Protein AF-0000000068197839 (afdb_homodimer)

Structure (mmCIF, N/CA/C/O backbone):
data_AF-0000000068197839-model_v1
#
loop_
_entity.id
_entity.type
_entity.pdbx_description
1 polymer 'Uncharacterized protein'
#
loop_
_atom_site.group_PDB
_atom_site.id
_atom_site.type_symbol
_atom_site.label_atom_id
_atom_site.label_alt_id
_atom_site.label_comp_id
_atom_site.label_asym_id
_atom_site.label_entity_id
_atom_site.label_seq_id
_atom_site.pdbx_PDB_ins_code
_atom_site.Cartn_x
_atom_site.Cartn_y
_atom_site.Cartn_z
_atom_site.occupancy
_atom_site.B_iso_or_equiv
_atom_site.auth_seq_id
_atom_site.auth_comp_id
_atom_site.auth_asym_id
_atom_site.auth_atom_id
_atom_site.pdbx_PDB_model_num
ATOM 1 N N . MET A 1 1 ? 13.297 -20.812 24.406 1 18.41 1 MET A N 1
ATOM 2 C CA . MET A 1 1 ? 12.195 -19.906 24.734 1 18.41 1 MET A CA 1
ATOM 3 C C . MET A 1 1 ? 11.508 -19.406 23.469 1 18.41 1 MET A C 1
ATOM 5 O O . MET A 1 1 ? 12.141 -18.75 22.625 1 18.41 1 MET A O 1
ATOM 9 N N . GLY A 1 2 ? 10.594 -20.172 22.891 1 20.31 2 GLY A N 1
ATOM 10 C CA . GLY A 1 2 ? 9.945 -20.141 21.594 1 20.31 2 GLY A CA 1
ATOM 11 C C . GLY A 1 2 ? 9.117 -18.891 21.375 1 20.31 2 GLY A C 1
ATOM 12 O O . GLY A 1 2 ? 8.445 -18.406 22.297 1 20.31 2 GLY A O 1
ATOM 13 N N . TYR A 1 3 ? 9.727 -17.938 20.688 1 22.16 3 TYR A N 1
ATOM 14 C CA . TYR A 1 3 ? 9.062 -16.703 20.312 1 22.16 3 TYR A CA 1
ATOM 15 C C . TYR A 1 3 ? 7.586 -16.938 20 1 22.16 3 TYR A C 1
ATOM 17 O O . TYR A 1 3 ? 7.242 -17.812 19.203 1 22.16 3 TYR A O 1
ATOM 25 N N . CYS A 1 4 ? 6.84 -16.938 21.062 1 22.06 4 CYS A N 1
ATOM 26 C CA . CYS A 1 4 ? 5.387 -17.031 21.047 1 22.06 4 CYS A CA 1
ATOM 27 C C . CYS A 1 4 ? 4.797 -16.172 19.938 1 22.06 4 CYS A C 1
ATOM 29 O O . CYS A 1 4 ? 4.93 -14.945 19.953 1 22.06 4 CYS A O 1
ATOM 31 N N . ILE A 1 5 ? 4.957 -16.609 18.781 1 27.42 5 ILE A N 1
ATOM 32 C CA . ILE A 1 5 ? 4.066 -16.047 17.766 1 27.42 5 ILE A CA 1
ATOM 33 C C . ILE A 1 5 ? 2.658 -15.898 18.344 1 27.42 5 ILE A C 1
ATOM 35 O O . ILE A 1 5 ? 1.991 -16.891 18.625 1 27.42 5 ILE A O 1
ATOM 39 N N . LYS A 1 6 ? 2.479 -15.07 19.344 1 30.7 6 LYS A N 1
ATOM 40 C CA . LYS A 1 6 ? 1.077 -14.852 19.688 1 30.7 6 LYS A CA 1
ATOM 41 C C . LYS A 1 6 ? 0.165 -15.109 18.5 1 30.7 6 LYS A C 1
ATOM 43 O O . LYS A 1 6 ? 0.453 -14.664 17.375 1 30.7 6 LYS A O 1
ATOM 48 N N . ARG A 1 7 ? -0.537 -16.141 18.453 1 28.95 7 ARG A N 1
ATOM 49 C CA . ARG A 1 7 ? -1.648 -16.469 17.562 1 28.95 7 ARG A CA 1
ATOM 50 C C . ARG A 1 7 ? -2.369 -15.211 17.094 1 28.95 7 ARG A C 1
ATOM 52 O O . ARG A 1 7 ? -3.072 -14.562 17.875 1 28.95 7 ARG A O 1
ATOM 59 N N . ARG A 1 8 ? -1.618 -14.25 16.391 1 38.59 8 ARG A N 1
ATOM 60 C CA . ARG A 1 8 ? -2.311 -13.289 15.539 1 38.59 8 ARG A CA 1
ATOM 61 C C . ARG A 1 8 ? -3.666 -13.828 15.102 1 38.59 8 ARG A C 1
ATOM 63 O O . ARG A 1 8 ? -3.746 -14.898 14.492 1 38.59 8 ARG A O 1
ATOM 70 N N . ASP A 1 9 ? -4.742 -13.445 15.672 1 41.38 9 ASP A N 1
ATOM 71 C CA . ASP A 1 9 ? -6.133 -13.898 15.609 1 41.38 9 ASP A CA 1
ATOM 72 C C . ASP A 1 9 ? -6.543 -14.227 14.18 1 41.38 9 ASP A C 1
ATOM 74 O O . ASP A 1 9 ? -6.426 -13.391 13.281 1 41.38 9 ASP A O 1
ATOM 78 N N . LYS A 1 10 ? -6.582 -15.578 13.703 1 44.69 10 LYS A N 1
ATOM 79 C CA . LYS A 1 10 ? -7.047 -16.328 12.539 1 44.69 10 LYS A CA 1
ATOM 80 C C . LYS A 1 10 ? -8.156 -15.578 11.805 1 44.69 10 LYS A C 1
ATOM 82 O O . LYS A 1 10 ? -8.359 -15.773 10.609 1 44.69 10 LYS A O 1
ATOM 87 N N . ARG A 1 11 ? -8.648 -14.539 12.555 1 53.97 11 ARG A N 1
ATOM 88 C CA . ARG A 1 11 ? -9.883 -13.992 11.984 1 53.97 11 ARG A CA 1
ATOM 89 C C . ARG A 1 11 ? -9.727 -12.5 11.688 1 53.97 11 ARG A C 1
ATOM 91 O O . ARG A 1 11 ? -10.719 -11.797 11.492 1 53.97 11 ARG A O 1
ATOM 98 N N . MET A 1 12 ? -8.398 -12.188 11.625 1 64.31 12 MET A N 1
ATOM 99 C CA . MET A 1 12 ? -8.242 -10.734 11.547 1 64.31 12 MET A CA 1
ATOM 100 C C . MET A 1 12 ? -8.555 -10.234 10.133 1 64.31 12 MET A C 1
ATOM 102 O O . MET A 1 12 ? -9.258 -9.242 9.969 1 64.31 12 MET A O 1
ATOM 106 N N . ALA A 1 13 ? -8.18 -11.117 9.148 1 74.31 13 ALA A N 1
ATOM 107 C CA . ALA A 1 13 ? -8.484 -10.672 7.793 1 74.31 13 ALA A CA 1
ATOM 108 C C . ALA A 1 13 ? -9.992 -10.672 7.547 1 74.31 13 ALA A C 1
ATOM 110 O O . ALA A 1 13 ? -10.523 -9.734 6.941 1 74.31 13 ALA A O 1
ATOM 111 N N . ALA A 1 14 ? -10.594 -11.602 8.18 1 74.88 14 ALA A N 1
ATOM 112 C CA . ALA A 1 14 ? -12.039 -11.68 7.988 1 74.88 14 ALA A CA 1
ATOM 113 C C . ALA A 1 14 ? -12.742 -10.477 8.609 1 74.88 14 ALA A C 1
ATOM 115 O O . ALA A 1 14 ? -13.664 -9.914 8.016 1 74.88 14 ALA A O 1
ATOM 116 N N . ALA A 1 15 ? -12.289 -10.148 9.766 1 77.5 15 ALA A N 1
ATOM 117 C CA . ALA A 1 15 ? -12.891 -9 10.445 1 77.5 15 ALA A CA 1
ATOM 118 C C . ALA A 1 15 ? -12.664 -7.715 9.656 1 77.5 15 ALA A C 1
ATOM 120 O O . ALA A 1 15 ? -13.57 -6.883 9.547 1 77.5 15 ALA A O 1
ATOM 121 N N . LEU A 1 16 ? -11.531 -7.582 9.086 1 81.62 16 LEU A N 1
ATOM 122 C CA . LEU A 1 16 ? -11.219 -6.414 8.266 1 81.62 16 LEU A CA 1
ATOM 123 C C . LEU A 1 16 ? -12.062 -6.395 7 1 81.62 16 LEU A C 1
ATOM 125 O O . LEU A 1 16 ? -12.617 -5.355 6.637 1 81.62 16 LEU A O 1
ATOM 129 N N . MET A 1 17 ? -12.188 -7.508 6.438 1 81 17 MET A N 1
ATOM 130 C CA . MET A 1 17 ? -12.992 -7.633 5.227 1 81 17 MET A CA 1
ATOM 131 C C . MET A 1 17 ? -14.438 -7.203 5.484 1 81 17 MET A C 1
ATOM 133 O O . MET A 1 17 ? -14.992 -6.406 4.73 1 81 17 MET A O 1
ATOM 137 N N . GLN A 1 18 ? -14.883 -7.66 6.535 1 77.75 18 GLN A N 1
ATOM 138 C CA . GLN A 1 18 ? -16.266 -7.352 6.875 1 77.75 18 GLN A CA 1
ATOM 139 C C . GLN A 1 18 ? -16.438 -5.867 7.191 1 77.75 18 GLN A C 1
ATOM 141 O O . GLN A 1 18 ? -17.391 -5.234 6.73 1 77.75 18 GLN A O 1
ATOM 146 N N . ALA A 1 19 ? -15.594 -5.371 7.906 1 77.94 19 ALA A N 1
ATOM 147 C CA . ALA A 1 19 ? -15.688 -3.979 8.336 1 77.94 19 ALA A CA 1
ATOM 148 C C . ALA A 1 19 ? -15.625 -3.035 7.137 1 77.94 19 ALA A C 1
ATOM 150 O O . ALA A 1 19 ? -16.453 -2.131 7.008 1 77.94 19 ALA A O 1
ATOM 151 N N . TYR A 1 20 ? -14.789 -3.297 6.219 1 77.25 20 TYR A N 1
ATOM 152 C CA . TYR A 1 20 ? -14.602 -2.391 5.094 1 77.25 20 TYR A CA 1
ATOM 153 C C . TYR A 1 20 ? -15.711 -2.559 4.062 1 77.25 20 TYR A C 1
ATOM 155 O O . TYR A 1 20 ? -16.172 -1.581 3.467 1 77.25 20 TYR A O 1
ATOM 163 N N . SER A 1 21 ? -16.109 -3.727 3.953 1 72.81 21 SER A N 1
ATOM 164 C CA . SER A 1 21 ? -17.125 -3.973 2.928 1 72.81 21 SER A CA 1
ATOM 165 C C . SER A 1 21 ? -18.484 -3.434 3.354 1 72.81 21 SER A C 1
ATOM 167 O O . SER A 1 21 ? -19.359 -3.209 2.514 1 72.81 21 SER A O 1
ATOM 169 N N . ALA A 1 22 ? -18.609 -3.273 4.609 1 71.25 22 ALA A N 1
ATOM 170 C CA . ALA A 1 22 ? -19.859 -2.717 5.121 1 71.25 22 ALA A CA 1
ATOM 171 C C . ALA A 1 22 ? -19.922 -1.211 4.883 1 71.25 22 ALA A C 1
ATOM 173 O O . ALA A 1 22 ? -20.984 -0.594 5.066 1 71.25 22 ALA A O 1
ATOM 174 N N . MET A 1 23 ? -18.828 -0.758 4.328 1 72.31 23 MET A N 1
ATOM 175 C CA . MET A 1 23 ? -18.797 0.681 4.082 1 72.31 23 MET A CA 1
ATOM 176 C C . MET A 1 23 ? -19.234 0.998 2.656 1 72.31 23 MET A C 1
ATOM 178 O O . MET A 1 23 ? -18.391 1.205 1.778 1 72.31 23 MET A O 1
ATOM 182 N N . ASN A 1 24 ? -20.438 0.802 2.287 1 61.38 24 ASN A N 1
ATOM 183 C CA . ASN A 1 24 ? -21.016 0.842 0.945 1 61.38 24 ASN A CA 1
ATOM 184 C C . ASN A 1 24 ? -20.469 2.027 0.144 1 61.38 24 ASN A C 1
ATOM 186 O O . ASN A 1 24 ? -20.031 1.861 -0.991 1 61.38 24 ASN A O 1
ATOM 190 N N . GLY A 1 25 ? -20.359 3.184 0.633 1 77.19 25 GLY A N 1
ATOM 191 C CA . GLY A 1 25 ? -19.891 4.332 -0.132 1 77.19 25 GLY A CA 1
ATOM 192 C C . GLY A 1 25 ? -18.406 4.32 -0.393 1 77.19 25 GLY A C 1
ATOM 193 O O . GLY A 1 25 ? -17.953 4.746 -1.456 1 77.19 25 GLY A O 1
ATOM 194 N N . TRP A 1 26 ? -17.719 3.533 0.258 1 84 26 TRP A N 1
ATOM 195 C CA . TRP A 1 26 ? -16.266 3.541 0.159 1 84 26 TRP A CA 1
ATOM 196 C C . TRP A 1 26 ? -15.797 2.613 -0.954 1 84 26 TRP A C 1
ATOM 198 O O . TRP A 1 26 ? -14.805 2.898 -1.628 1 84 26 TRP A O 1
ATOM 208 N N . MET A 1 27 ? -16.594 1.592 -1.252 1 89.19 27 MET A N 1
ATOM 209 C CA . MET A 1 27 ? -16.172 0.572 -2.205 1 89.19 27 MET A CA 1
ATOM 210 C C . MET A 1 27 ? -16.328 1.069 -3.639 1 89.19 27 MET A C 1
ATOM 212 O O . MET A 1 27 ? -15.898 0.396 -4.582 1 89.19 27 MET A O 1
ATOM 216 N N . ASN A 1 28 ? -16.844 2.252 -3.779 1 90.5 28 ASN A N 1
ATOM 217 C CA . ASN A 1 28 ? -16.922 2.852 -5.105 1 90.5 28 ASN A CA 1
ATOM 218 C C . ASN A 1 28 ? -15.711 3.721 -5.406 1 90.5 28 ASN A C 1
ATOM 220 O O . ASN A 1 28 ? -15.695 4.457 -6.395 1 90.5 28 ASN A O 1
ATOM 224 N N . GLU A 1 29 ? -14.742 3.666 -4.613 1 90.31 29 GLU A N 1
ATOM 225 C CA . GLU A 1 29 ? -13.438 4.277 -4.84 1 90.31 29 GLU A CA 1
ATOM 226 C C . GLU A 1 29 ? -12.344 3.219 -4.93 1 90.31 29 GLU A C 1
ATOM 228 O O . GLU A 1 29 ? -12.047 2.541 -3.945 1 90.31 29 GLU A O 1
ATOM 233 N N . GLU A 1 30 ? -11.781 3.131 -6.062 1 93.56 30 GLU A N 1
ATOM 234 C CA . GLU A 1 30 ? -10.797 2.088 -6.309 1 93.56 30 GLU A CA 1
ATOM 235 C C . GLU A 1 30 ? -9.648 2.168 -5.309 1 93.56 30 GLU A C 1
ATOM 237 O O . GLU A 1 30 ? -9.195 1.146 -4.785 1 93.56 30 GLU A O 1
ATOM 242 N N . GLY A 1 31 ? -9.172 3.389 -5.047 1 93.62 31 GLY A N 1
ATOM 243 C CA . GLY A 1 31 ? -8.086 3.562 -4.09 1 93.62 31 GLY A CA 1
ATOM 244 C C . GLY A 1 31 ? -8.422 3.041 -2.705 1 93.62 31 GLY A C 1
ATOM 245 O O . GLY A 1 31 ? -7.547 2.562 -1.983 1 93.62 31 GLY A O 1
ATOM 246 N N . ILE A 1 32 ? -9.688 3.104 -2.342 1 92.31 32 ILE A N 1
ATOM 247 C CA . ILE A 1 32 ? -10.133 2.621 -1.037 1 92.31 32 ILE A CA 1
ATOM 248 C C . ILE A 1 32 ? -10.219 1.097 -1.054 1 92.31 32 ILE A C 1
ATOM 250 O O . ILE A 1 32 ? -9.844 0.435 -0.084 1 92.31 32 ILE A O 1
ATOM 254 N N . VAL A 1 33 ? -10.688 0.555 -2.158 1 94.38 33 VAL A N 1
ATOM 255 C CA . VAL A 1 33 ? -10.664 -0.896 -2.311 1 94.38 33 VAL A CA 1
ATOM 256 C C . VAL A 1 33 ? -9.234 -1.414 -2.16 1 94.38 33 VAL A C 1
ATOM 258 O O . VAL A 1 33 ? -8.984 -2.344 -1.389 1 94.38 33 VAL A O 1
ATOM 261 N N . ASN A 1 34 ? -8.32 -0.771 -2.885 1 96.19 34 ASN A N 1
ATOM 262 C CA . ASN A 1 34 ? -6.91 -1.139 -2.793 1 96.19 34 ASN A CA 1
ATOM 263 C C . ASN A 1 34 ? -6.375 -0.973 -1.372 1 96.19 34 ASN A C 1
ATOM 265 O O . ASN A 1 34 ? -5.555 -1.768 -0.917 1 96.19 34 ASN A O 1
ATOM 269 N N . GLY A 1 35 ? -6.832 0.052 -0.699 1 95.06 35 GLY A N 1
ATOM 270 C CA . GLY A 1 35 ? -6.438 0.268 0.684 1 95.06 35 GLY A CA 1
ATOM 271 C C . GLY A 1 35 ? -6.891 -0.841 1.614 1 95.06 35 GLY A C 1
ATOM 272 O O . GLY A 1 35 ? -6.129 -1.294 2.469 1 95.06 35 GLY A O 1
ATOM 273 N N . MET A 1 36 ? -8.133 -1.258 1.495 1 92.25 36 MET A N 1
ATOM 274 C CA . MET A 1 36 ? -8.625 -2.387 2.281 1 92.25 36 MET A CA 1
ATOM 275 C C . MET A 1 36 ? -7.742 -3.613 2.082 1 92.25 36 MET A C 1
ATOM 277 O O . MET A 1 36 ? -7.363 -4.277 3.049 1 92.25 36 MET A O 1
ATOM 281 N N . TRP A 1 37 ? -7.402 -3.82 0.918 1 95.5 37 TRP A N 1
ATOM 282 C CA . TRP A 1 37 ? -6.602 -5.004 0.626 1 95.5 37 TRP A CA 1
ATOM 283 C C . TRP A 1 37 ? -5.16 -4.816 1.088 1 95.5 37 TRP A C 1
ATOM 285 O O . TRP A 1 37 ? -4.492 -5.781 1.469 1 95.5 37 TRP A O 1
ATOM 295 N N . THR A 1 38 ? -4.629 -3.592 1.045 1 95.5 38 THR A N 1
ATOM 296 C CA . THR A 1 38 ? -3.336 -3.338 1.673 1 95.5 38 THR A CA 1
ATOM 297 C C . THR A 1 38 ? -3.357 -3.752 3.143 1 95.5 38 THR A C 1
ATOM 299 O O . THR A 1 38 ? -2.418 -4.383 3.629 1 95.5 38 THR A O 1
ATOM 302 N N . ALA A 1 39 ? -4.418 -3.451 3.822 1 93.44 39 ALA A N 1
ATOM 303 C CA . ALA A 1 39 ? -4.562 -3.809 5.23 1 93.44 39 ALA A CA 1
ATOM 304 C C . ALA A 1 39 ? -4.574 -5.324 5.414 1 93.44 39 ALA A C 1
ATOM 306 O O . ALA A 1 39 ? -3.863 -5.855 6.266 1 93.44 39 ALA A O 1
ATOM 307 N N . ILE A 1 40 ? -5.375 -5.977 4.629 1 92.75 40 ILE A N 1
ATOM 308 C CA . ILE A 1 40 ? -5.508 -7.426 4.715 1 92.75 40 ILE A CA 1
ATOM 309 C C . ILE A 1 40 ? -4.168 -8.086 4.41 1 92.75 40 ILE A C 1
ATOM 311 O O . ILE A 1 40 ? -3.715 -8.961 5.156 1 92.75 40 ILE A O 1
ATOM 315 N N . LEU A 1 41 ? -3.537 -7.664 3.371 1 94.75 41 LEU A N 1
ATOM 316 C CA . LEU A 1 41 ? -2.301 -8.289 2.912 1 94.75 41 LEU A CA 1
ATOM 317 C C . LEU A 1 41 ? -1.153 -7.988 3.869 1 94.75 41 LEU A C 1
ATOM 319 O O . LEU A 1 41 ? -0.243 -8.805 4.027 1 94.75 41 LEU A O 1
ATOM 323 N N . ASN A 1 42 ? -1.195 -6.855 4.477 1 91.62 42 ASN A N 1
ATOM 324 C CA . ASN A 1 42 ? -0.185 -6.559 5.488 1 91.62 42 ASN A CA 1
ATOM 325 C C . ASN A 1 42 ? -0.268 -7.527 6.664 1 91.62 42 ASN A C 1
ATOM 327 O O . ASN A 1 42 ? 0.75 -7.855 7.277 1 91.62 42 ASN A O 1
ATOM 331 N N . GLU A 1 43 ? -1.427 -7.953 6.973 1 89.62 43 GLU A N 1
ATOM 332 C CA . GLU A 1 43 ? -1.584 -8.953 8.023 1 89.62 43 GLU A CA 1
ATOM 333 C C . GLU A 1 43 ? -1.004 -10.297 7.602 1 89.62 43 GLU A C 1
ATOM 335 O O . GLU A 1 43 ? -0.407 -11 8.414 1 89.62 43 GLU A O 1
ATOM 340 N N . LEU A 1 44 ? -1.165 -10.586 6.391 1 91.31 44 LEU A N 1
ATOM 341 C CA . LEU A 1 44 ? -0.73 -11.875 5.871 1 91.31 44 LEU A CA 1
ATOM 342 C C . LEU A 1 44 ? 0.768 -11.867 5.582 1 91.31 44 LEU A C 1
ATOM 344 O O . LEU A 1 44 ? 1.427 -12.906 5.684 1 91.31 44 LEU A O 1
ATOM 348 N N . PHE A 1 45 ? 1.252 -10.719 5.191 1 93.38 45 PHE A N 1
ATOM 349 C CA . PHE A 1 45 ? 2.645 -10.555 4.793 1 93.38 45 PHE A CA 1
ATOM 350 C C . PHE A 1 45 ? 3.295 -9.406 5.562 1 93.38 45 PHE A C 1
ATOM 352 O O . PHE A 1 45 ? 3.6 -8.359 4.988 1 93.38 45 PHE A O 1
ATOM 359 N N . PRO A 1 46 ? 3.549 -9.664 6.805 1 88.81 46 PRO A N 1
ATOM 360 C CA . PRO A 1 46 ? 4.18 -8.594 7.578 1 88.81 46 PRO A CA 1
ATOM 361 C C . PRO A 1 46 ? 5.516 -8.148 6.984 1 88.81 46 PRO A C 1
ATOM 363 O O . PRO A 1 46 ? 6.32 -8.984 6.574 1 88.81 46 PRO A O 1
ATOM 366 N N . GLN A 1 47 ? 5.762 -6.855 6.93 1 88.12 47 GLN A N 1
ATOM 367 C CA . GLN A 1 47 ? 6.918 -6.309 6.227 1 88.12 47 GLN A CA 1
ATOM 368 C C . GLN A 1 47 ? 8.031 -5.941 7.203 1 88.12 47 GLN A C 1
ATOM 370 O O . GLN A 1 47 ? 9.172 -5.699 6.793 1 88.12 47 GLN A O 1
ATOM 375 N N . ASN A 1 48 ? 7.82 -5.961 8.438 1 83.06 48 ASN A N 1
ATOM 376 C CA . ASN A 1 48 ? 8.766 -5.492 9.445 1 83.06 48 ASN A CA 1
ATOM 377 C C . ASN A 1 48 ? 9.906 -6.484 9.648 1 83.06 48 ASN A C 1
ATOM 379 O O . ASN A 1 48 ? 10.883 -6.176 10.328 1 83.06 48 ASN A O 1
ATOM 383 N N . THR A 1 49 ? 9.828 -7.676 9.062 1 82.12 49 THR A N 1
ATOM 384 C CA . THR A 1 49 ? 10.906 -8.656 9.164 1 82.12 49 THR A CA 1
ATOM 385 C C . THR A 1 49 ? 11.734 -8.672 7.879 1 82.12 49 THR A C 1
ATOM 387 O O . THR A 1 49 ? 12.664 -9.477 7.75 1 82.12 49 THR A O 1
ATOM 390 N N . LEU A 1 50 ? 11.453 -7.93 6.914 1 85.12 50 LEU A N 1
ATOM 391 C CA . LEU A 1 50 ? 12.141 -7.777 5.641 1 85.12 50 LEU A CA 1
ATOM 392 C C . LEU A 1 50 ? 12.016 -9.047 4.797 1 85.12 50 LEU A C 1
ATOM 394 O O . LEU A 1 50 ? 12.836 -9.289 3.912 1 85.12 50 LEU A O 1
ATOM 398 N N . ASN A 1 51 ? 11 -9.836 5.121 1 89.88 51 ASN A N 1
ATOM 399 C CA . ASN A 1 51 ? 10.781 -11.039 4.332 1 89.88 51 ASN A CA 1
ATOM 400 C C . ASN A 1 51 ? 9.883 -10.773 3.127 1 89.88 51 ASN A C 1
ATOM 402 O O . ASN A 1 51 ? 9.906 -11.523 2.152 1 89.88 51 ASN A O 1
ATOM 406 N N . PHE A 1 52 ? 9.086 -9.727 3.334 1 93.44 52 PHE A N 1
ATOM 407 C CA . PHE A 1 52 ? 8.156 -9.398 2.262 1 93.44 52 PHE A CA 1
ATOM 408 C C . PHE A 1 52 ? 8.133 -7.898 2 1 93.44 52 PHE A C 1
ATOM 410 O O . PHE A 1 52 ? 8.492 -7.105 2.875 1 93.44 52 PHE A O 1
ATOM 417 N N . LEU A 1 53 ? 7.801 -7.613 0.861 1 94.06 53 LEU A N 1
ATOM 418 C CA . LEU A 1 53 ? 7.547 -6.234 0.454 1 94.06 53 LEU A CA 1
ATOM 419 C C . LEU A 1 53 ? 6.254 -6.137 -0.348 1 94.06 53 LEU A C 1
ATOM 421 O O . LEU A 1 53 ? 6.035 -6.91 -1.281 1 94.06 53 LEU A O 1
ATOM 425 N N . ILE A 1 54 ? 5.359 -5.27 0.06 1 96.31 54 ILE A N 1
ATOM 426 C CA . ILE A 1 54 ? 4.156 -4.941 -0.699 1 96.31 54 ILE A CA 1
ATOM 427 C C . ILE A 1 54 ? 4.379 -3.648 -1.482 1 96.31 54 ILE A C 1
ATOM 429 O O . ILE A 1 54 ? 4.527 -2.574 -0.893 1 96.31 54 ILE A O 1
ATOM 433 N N . GLY A 1 55 ? 4.465 -3.777 -2.787 1 96.12 55 GLY A N 1
ATOM 434 C CA . GLY A 1 55 ? 4.723 -2.629 -3.639 1 96.12 55 GLY A CA 1
ATOM 435 C C . GLY A 1 55 ? 3.498 -2.168 -4.406 1 96.12 55 GLY A C 1
ATOM 436 O O . GLY A 1 55 ? 2.928 -2.93 -5.191 1 96.12 55 GLY A O 1
ATOM 437 N N . PRO A 1 56 ? 3.041 -0.953 -4.148 1 96.69 56 PRO A N 1
ATOM 438 C CA . PRO A 1 56 ? 1.971 -0.397 -4.98 1 96.69 56 PRO A CA 1
ATOM 439 C C . PRO A 1 56 ? 2.475 0.118 -6.324 1 96.69 56 PRO A C 1
ATOM 441 O O . PRO A 1 56 ? 3.578 0.663 -6.406 1 96.69 56 PRO A O 1
ATOM 444 N N . GLU A 1 57 ? 1.749 -0.183 -7.383 1 94.69 57 GLU A N 1
ATOM 445 C CA . GLU A 1 57 ? 1.928 0.387 -8.719 1 94.69 57 GLU A CA 1
ATOM 446 C C . GLU A 1 57 ? 3.314 0.071 -9.266 1 94.69 57 GLU A C 1
ATOM 448 O O . GLU A 1 57 ? 3.963 0.936 -9.859 1 94.69 57 GLU A O 1
ATOM 453 N N . VAL A 1 58 ? 3.816 -1.079 -8.977 1 93.56 58 VAL A N 1
ATOM 454 C CA . VAL A 1 58 ? 5.09 -1.498 -9.555 1 93.56 58 VAL A CA 1
ATOM 455 C C . VAL A 1 58 ? 4.926 -1.744 -11.055 1 93.56 58 VAL A C 1
ATOM 457 O O . VAL A 1 58 ? 3.988 -2.426 -11.477 1 93.56 58 VAL A O 1
ATOM 460 N N . HIS A 1 59 ? 5.852 -1.237 -11.75 1 91.69 59 HIS A N 1
ATOM 461 C CA . HIS A 1 59 ? 5.824 -1.418 -13.195 1 91.69 59 HIS A CA 1
ATOM 462 C C . HIS A 1 59 ? 6.371 -2.785 -13.594 1 91.69 59 HIS A C 1
ATOM 464 O O . HIS A 1 59 ? 7.25 -3.326 -12.914 1 91.69 59 HIS A O 1
ATOM 470 N N . SER A 1 60 ? 5.801 -3.195 -14.68 1 86.94 60 SER A N 1
ATOM 471 C CA . SER A 1 60 ? 6.438 -4.344 -15.32 1 86.94 60 SER A CA 1
ATOM 472 C C . SER A 1 60 ? 7.781 -3.961 -15.93 1 86.94 60 SER A C 1
ATOM 474 O O . SER A 1 60 ? 8.109 -2.777 -16.031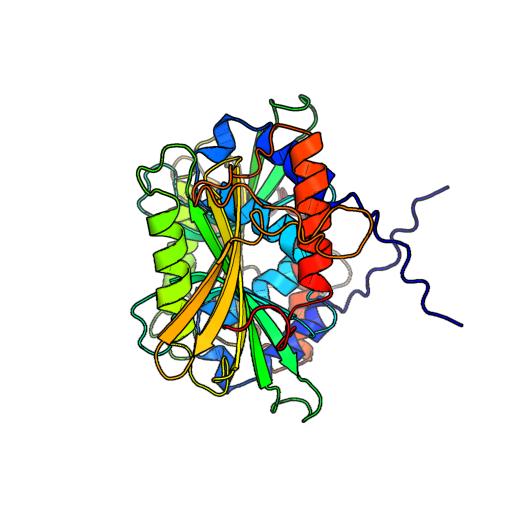 1 86.94 60 SER A O 1
ATOM 476 N N . ALA A 1 61 ? 8.602 -4.938 -16.281 1 79.25 61 ALA A N 1
ATOM 477 C CA . ALA A 1 61 ? 9.953 -4.711 -16.781 1 79.25 61 ALA A CA 1
ATOM 478 C C . ALA A 1 61 ? 9.945 -3.799 -18 1 79.25 61 ALA A C 1
ATOM 480 O O . ALA A 1 61 ? 10.852 -2.984 -18.188 1 79.25 61 ALA A O 1
ATOM 481 N N . ASN A 1 62 ? 8.93 -3.82 -18.828 1 74.31 62 ASN A N 1
ATOM 482 C CA . ASN A 1 62 ? 8.867 -2.982 -20.016 1 74.31 62 ASN A CA 1
ATOM 483 C C . ASN A 1 62 ? 8.047 -1.72 -19.781 1 74.31 62 ASN A C 1
ATOM 485 O O . ASN A 1 62 ? 7.707 -1.002 -20.719 1 74.31 62 ASN A O 1
ATOM 489 N N . ASN A 1 63 ? 7.59 -1.542 -18.578 1 77.62 63 ASN A N 1
ATOM 490 C CA . ASN A 1 63 ? 6.887 -0.355 -18.109 1 77.62 63 ASN A CA 1
ATOM 491 C C . ASN A 1 63 ? 5.551 -0.175 -18.812 1 77.62 63 ASN A C 1
ATOM 493 O O . ASN A 1 63 ? 5.113 0.953 -19.062 1 77.62 63 ASN A O 1
ATOM 497 N N . THR A 1 64 ? 4.965 -1.22 -19.234 1 80.5 64 THR A N 1
ATOM 498 C CA . THR A 1 64 ? 3.713 -1.134 -19.984 1 80.5 64 THR A CA 1
ATOM 499 C C . THR A 1 64 ? 2.523 -1.438 -19.062 1 80.5 64 THR A C 1
ATOM 501 O O . THR A 1 64 ? 1.385 -1.095 -19.391 1 80.5 64 THR A O 1
ATOM 504 N N . ASN A 1 65 ? 2.799 -2.092 -18.031 1 88.56 65 ASN A N 1
ATOM 505 C CA . ASN A 1 65 ? 1.761 -2.502 -17.078 1 88.56 65 ASN A CA 1
ATOM 506 C C . ASN A 1 65 ? 2.143 -2.162 -15.648 1 88.56 65 ASN A C 1
ATOM 508 O O . ASN A 1 65 ? 3.326 -2.053 -15.328 1 88.56 65 ASN A O 1
ATOM 512 N N . ARG A 1 66 ? 1.089 -1.921 -14.906 1 92.81 66 ARG A N 1
ATOM 513 C CA . ARG A 1 66 ? 1.287 -1.719 -13.469 1 92.81 66 ARG A CA 1
ATOM 514 C C . ARG A 1 66 ? 0.329 -2.582 -12.656 1 92.81 66 ARG A C 1
ATOM 516 O O . ARG A 1 66 ? -0.85 -2.701 -13 1 92.81 66 ARG A O 1
ATOM 523 N N . ALA A 1 67 ? 0.868 -3.242 -11.734 1 96 67 ALA A N 1
ATOM 524 C CA . ALA A 1 67 ? 0.011 -3.928 -10.766 1 96 67 ALA A CA 1
ATOM 525 C C . ALA A 1 67 ? -0.428 -2.98 -9.656 1 96 67 ALA A C 1
ATOM 527 O O . ALA A 1 67 ? 0.365 -2.168 -9.172 1 96 67 ALA A O 1
ATOM 528 N N . ASP A 1 68 ? -1.678 -3.055 -9.258 1 97.44 68 ASP A N 1
ATOM 529 C CA . ASP A 1 68 ? -2.121 -2.229 -8.133 1 97.44 68 ASP A CA 1
ATOM 530 C C . ASP A 1 68 ? -1.318 -2.537 -6.875 1 97.44 68 ASP A C 1
ATOM 532 O O . ASP A 1 68 ? -0.923 -1.626 -6.145 1 97.44 68 ASP A O 1
ATOM 536 N N . LEU A 1 69 ? -1.125 -3.805 -6.578 1 98 69 LEU A N 1
ATOM 537 C CA . LEU A 1 69 ? -0.193 -4.273 -5.559 1 98 69 LEU A CA 1
ATOM 538 C C . LEU A 1 69 ? 0.567 -5.504 -6.035 1 98 69 LEU A C 1
ATOM 540 O O . LEU A 1 69 ? -0 -6.363 -6.715 1 98 69 LEU A O 1
ATOM 544 N N . SER A 1 70 ? 1.792 -5.555 -5.699 1 97.5 70 SER A N 1
ATOM 545 C CA . SER A 1 70 ? 2.611 -6.75 -5.855 1 97.5 70 SER A CA 1
ATOM 546 C C . SER A 1 70 ? 3.32 -7.105 -4.551 1 97.5 70 SER A C 1
ATOM 548 O O . SER A 1 70 ? 3.807 -6.223 -3.842 1 97.5 70 SER A O 1
ATOM 550 N N . ILE A 1 71 ? 3.322 -8.344 -4.246 1 97.38 71 ILE A N 1
ATOM 551 C CA . ILE A 1 71 ? 4.012 -8.812 -3.045 1 97.38 71 ILE A CA 1
ATOM 552 C C . ILE A 1 71 ? 5.254 -9.609 -3.441 1 97.38 71 ILE A C 1
ATOM 554 O O . ILE A 1 71 ? 5.164 -10.57 -4.207 1 97.38 71 ILE A O 1
ATOM 558 N N . TYR A 1 72 ? 6.352 -9.18 -2.91 1 95.25 72 TYR A N 1
ATOM 559 C CA . TYR A 1 72 ? 7.633 -9.836 -3.135 1 95.25 72 TYR A CA 1
ATOM 560 C C . TYR A 1 72 ? 8.094 -10.57 -1.885 1 95.25 72 TYR A C 1
ATOM 562 O O . TYR A 1 72 ? 7.965 -10.062 -0.771 1 95.25 72 TYR A O 1
ATOM 570 N N . GLU A 1 73 ? 8.547 -11.758 -2.066 1 94.38 73 GLU A N 1
ATOM 571 C CA . GLU A 1 73 ? 9.367 -12.422 -1.062 1 94.38 73 GLU A CA 1
ATOM 572 C C . GLU A 1 73 ? 10.836 -12.039 -1.212 1 94.38 73 GLU A C 1
ATOM 574 O O . GLU A 1 73 ? 11.398 -12.125 -2.305 1 94.38 73 GLU A O 1
ATOM 579 N N . ILE A 1 74 ? 11.391 -11.602 -0.17 1 91.25 74 ILE A N 1
ATOM 580 C CA . ILE A 1 74 ? 12.758 -11.117 -0.197 1 91.25 74 ILE A CA 1
ATOM 581 C C . ILE A 1 74 ? 13.695 -12.172 0.384 1 91.25 74 ILE A C 1
ATOM 583 O O . ILE A 1 74 ? 13.43 -12.734 1.451 1 91.25 74 ILE A O 1
ATOM 587 N N . ASP A 1 75 ? 14.703 -12.469 -0.308 1 90.69 75 ASP A N 1
ATOM 588 C CA . ASP A 1 75 ? 15.789 -13.312 0.181 1 90.69 75 ASP A CA 1
ATOM 589 C C . ASP A 1 75 ? 16.969 -12.469 0.678 1 90.69 75 ASP A C 1
ATOM 591 O O . ASP A 1 75 ? 17.672 -11.844 -0.118 1 90.69 75 ASP A O 1
ATOM 595 N N . THR A 1 76 ? 17.172 -12.523 1.913 1 86.81 76 THR A N 1
ATOM 596 C CA . THR A 1 76 ? 18.172 -11.68 2.539 1 86.81 76 THR A CA 1
ATOM 597 C C . THR A 1 76 ? 19.453 -12.469 2.799 1 86.81 76 THR A C 1
ATOM 599 O O . THR A 1 76 ? 20.375 -11.977 3.461 1 86.81 76 THR A O 1
ATOM 602 N N . THR A 1 77 ? 19.562 -13.648 2.328 1 88.69 77 THR A N 1
ATOM 603 C CA . THR A 1 77 ? 20.641 -14.57 2.676 1 88.69 77 THR A CA 1
ATOM 604 C C . THR A 1 77 ? 21.984 -14.047 2.18 1 88.69 77 THR A C 1
ATOM 606 O O . THR A 1 77 ? 23.016 -14.266 2.822 1 88.69 77 THR A O 1
ATOM 609 N N . ALA A 1 78 ? 22.016 -13.312 1.075 1 85.12 78 ALA A N 1
ATOM 610 C CA . ALA A 1 78 ? 23.266 -12.852 0.475 1 85.12 78 ALA A CA 1
ATOM 611 C C . ALA A 1 78 ? 23.781 -11.609 1.189 1 85.12 78 ALA A C 1
ATOM 613 O O . ALA A 1 78 ? 24.844 -11.086 0.847 1 85.12 78 ALA A O 1
ATOM 614 N N . GLY A 1 79 ? 23.062 -11.062 2.15 1 81.19 79 GLY A N 1
ATOM 615 C CA . GLY A 1 79 ? 23.531 -9.93 2.938 1 81.19 79 GLY A CA 1
ATOM 616 C C . GLY A 1 79 ? 23.047 -8.594 2.398 1 81.19 79 GLY A C 1
ATOM 617 O O . GLY A 1 79 ? 22.547 -8.516 1.271 1 81.19 79 GLY A O 1
ATOM 618 N N . LEU A 1 80 ? 23.297 -7.641 3.205 1 76.81 80 LEU A N 1
ATOM 619 C CA . LEU A 1 80 ? 22.828 -6.289 2.906 1 76.81 80 LEU A CA 1
ATOM 620 C C . LEU A 1 80 ? 23.406 -5.797 1.584 1 76.81 80 LEU A C 1
ATOM 622 O O . LEU A 1 80 ? 24.609 -5.969 1.325 1 76.81 80 LEU A O 1
ATOM 626 N N . GLY A 1 81 ? 22.547 -5.332 0.75 1 77 81 GLY A N 1
ATOM 627 C CA . GLY A 1 81 ? 22.953 -4.84 -0.554 1 77 81 GLY A CA 1
ATOM 628 C C . GLY A 1 81 ? 22.828 -5.879 -1.652 1 77 81 GLY A C 1
ATOM 629 O O . GLY A 1 81 ? 22.891 -5.547 -2.838 1 77 81 GLY A O 1
ATOM 630 N N . ASN A 1 82 ? 22.594 -7.121 -1.245 1 84.56 82 ASN A N 1
ATOM 631 C CA . ASN A 1 82 ? 22.531 -8.195 -2.227 1 84.56 82 ASN A CA 1
ATOM 632 C C . ASN A 1 82 ? 21.234 -9.008 -2.088 1 84.56 82 ASN A C 1
ATOM 634 O O . ASN A 1 82 ? 21.219 -10.211 -2.354 1 84.56 82 ASN A O 1
ATOM 638 N N . TYR A 1 83 ? 20.234 -8.375 -1.639 1 86.38 83 TYR A N 1
ATOM 639 C CA . TYR A 1 83 ? 18.953 -9.055 -1.516 1 86.38 83 TYR A CA 1
ATOM 640 C C . TYR A 1 83 ? 18.359 -9.336 -2.887 1 86.38 83 TYR A C 1
ATOM 642 O O . TYR A 1 83 ? 18.562 -8.57 -3.83 1 86.38 83 TYR A O 1
ATOM 650 N N . THR A 1 84 ? 17.75 -10.453 -2.941 1 90.19 84 THR A N 1
ATOM 651 C CA . THR A 1 84 ? 16.969 -10.773 -4.121 1 90.19 84 THR A CA 1
ATOM 652 C C . THR A 1 84 ? 15.477 -10.844 -3.773 1 90.19 84 THR A C 1
ATOM 654 O O . THR A 1 84 ? 15.109 -10.867 -2.598 1 90.19 84 THR A O 1
ATOM 657 N N . ARG A 1 85 ? 14.656 -10.789 -4.812 1 91.5 85 ARG A N 1
ATOM 658 C CA . ARG A 1 85 ? 13.219 -10.844 -4.574 1 91.5 85 ARG A CA 1
ATOM 659 C C . ARG A 1 85 ? 12.523 -11.695 -5.625 1 91.5 85 ARG A C 1
ATOM 661 O O . ARG A 1 85 ? 12.992 -11.805 -6.762 1 91.5 85 ARG A O 1
ATOM 668 N N . LYS A 1 86 ? 11.422 -12.273 -5.223 1 94.06 86 LYS A N 1
ATOM 669 C CA . LYS A 1 86 ? 10.5 -13.016 -6.086 1 94.06 86 LYS A CA 1
ATOM 670 C C . LYS A 1 86 ? 9.062 -12.547 -5.879 1 94.06 86 LYS A C 1
ATOM 672 O O . LYS A 1 86 ? 8.633 -12.336 -4.746 1 94.06 86 LYS A O 1
ATOM 677 N N . VAL A 1 87 ? 8.398 -12.359 -7.031 1 95.88 87 VAL A N 1
ATOM 678 C CA . VAL A 1 87 ? 6.992 -12.008 -6.887 1 95.88 87 VAL A CA 1
ATOM 679 C C . VAL A 1 87 ? 6.18 -13.258 -6.535 1 95.88 87 VAL A C 1
ATOM 681 O O . VAL A 1 87 ? 6.336 -14.305 -7.164 1 95.88 87 VAL A O 1
ATOM 684 N N . VAL A 1 88 ? 5.27 -13.141 -5.484 1 96.06 88 VAL A N 1
ATOM 685 C CA . VAL A 1 88 ? 4.539 -14.312 -5.023 1 96.06 88 VAL A CA 1
ATOM 686 C C . VAL A 1 88 ? 3.037 -14.047 -5.082 1 96.06 88 VAL A C 1
ATOM 688 O O . VAL A 1 88 ? 2.232 -14.977 -5.098 1 96.06 88 VAL A O 1
ATOM 691 N N . VAL A 1 89 ? 2.619 -12.805 -5.043 1 96.56 89 VAL A N 1
ATOM 692 C CA . VAL A 1 89 ? 1.217 -12.422 -5.16 1 96.56 89 VAL A CA 1
ATOM 693 C C . VAL A 1 89 ? 1.098 -11.156 -6.016 1 96.56 89 VAL A C 1
ATOM 695 O O . VAL A 1 89 ? 1.895 -10.227 -5.875 1 96.56 89 VAL A O 1
ATOM 698 N N . VAL A 1 90 ? 0.157 -11.094 -6.883 1 97.56 90 VAL A N 1
ATOM 699 C CA . VAL A 1 90 ? -0.234 -9.906 -7.629 1 97.56 90 VAL A CA 1
ATOM 700 C C . VAL A 1 90 ? -1.711 -9.602 -7.383 1 97.56 90 VAL A C 1
ATOM 702 O O . VAL A 1 90 ? -2.551 -10.508 -7.422 1 97.56 90 VAL A O 1
ATOM 705 N N . TYR A 1 91 ? -2.004 -8.391 -7.137 1 98.31 91 TYR A N 1
ATOM 706 C CA . TYR A 1 91 ? -3.354 -7.938 -6.82 1 98.31 91 TYR A CA 1
ATOM 707 C C . TYR A 1 91 ? -3.814 -6.859 -7.793 1 98.31 91 TYR A C 1
ATOM 709 O O . TYR A 1 91 ? -3.062 -5.934 -8.109 1 98.31 91 TYR A O 1
ATOM 717 N N . GLU A 1 92 ? -4.996 -6.996 -8.25 1 98.31 92 GLU A N 1
ATOM 718 C CA . GLU A 1 92 ? -5.703 -5.996 -9.047 1 98.31 92 GLU A CA 1
ATOM 719 C C . GLU A 1 92 ? -7.074 -5.684 -8.445 1 98.31 92 GLU A C 1
ATOM 721 O O . GLU A 1 92 ? -7.848 -6.598 -8.148 1 98.31 92 GLU A O 1
ATOM 726 N N . GLY A 1 93 ? -7.344 -4.375 -8.234 1 97.19 93 GLY A N 1
ATOM 727 C CA . GLY A 1 93 ? -8.609 -3.953 -7.66 1 97.19 93 GLY A CA 1
ATOM 728 C C . GLY A 1 93 ? -9.383 -3.004 -8.555 1 97.19 93 GLY A C 1
ATOM 729 O O . GLY A 1 93 ? -8.797 -2.188 -9.266 1 97.19 93 GLY A O 1
ATOM 730 N N . LYS A 1 94 ? -10.68 -3.129 -8.477 1 96.25 94 LYS A N 1
ATOM 731 C CA . LYS A 1 94 ? -11.633 -2.229 -9.125 1 96.25 94 LYS A CA 1
ATOM 732 C C . LYS A 1 94 ? -12.703 -1.763 -8.141 1 96.25 94 LYS A C 1
ATOM 734 O O . LYS A 1 94 ? -13.047 -2.482 -7.199 1 96.25 94 LYS A O 1
ATOM 739 N N . ARG A 1 95 ? -13.164 -0.603 -8.453 1 93.75 95 ARG A N 1
ATOM 740 C CA . ARG A 1 95 ? -14.312 -0.138 -7.688 1 93.75 95 ARG A CA 1
ATOM 741 C C . ARG A 1 95 ? -15.562 -0.954 -8.023 1 93.75 95 ARG A C 1
ATOM 743 O O . ARG A 1 95 ? -15.625 -1.602 -9.07 1 93.75 95 ARG A O 1
ATOM 750 N N . SER A 1 96 ? -16.594 -0.823 -7.203 1 91.31 96 SER A N 1
ATOM 751 C CA . SER A 1 96 ? -17.812 -1.602 -7.359 1 91.31 96 SER A CA 1
ATOM 752 C C . SER A 1 96 ? -18.5 -1.29 -8.688 1 91.31 96 SER A C 1
ATOM 754 O O . SER A 1 96 ? -19.031 -2.188 -9.344 1 91.31 96 SER A O 1
ATOM 756 N N . GLY A 1 97 ? -18.484 -0.05 -9.148 1 90.31 97 GLY A N 1
ATOM 757 C CA . GLY A 1 97 ? -19.188 0.369 -10.344 1 90.31 97 GLY A CA 1
ATOM 758 C C . GLY A 1 97 ? -18.359 0.231 -11.609 1 90.31 97 GLY A C 1
ATOM 759 O O . GLY A 1 97 ? -18.781 0.673 -12.68 1 90.31 97 GLY A O 1
ATOM 760 N N . SER A 1 98 ? -17.203 -0.391 -11.469 1 94.38 98 SER A N 1
ATOM 761 C CA . SER A 1 98 ? -16.344 -0.546 -12.633 1 94.38 98 SER A CA 1
ATOM 762 C C . SER A 1 98 ? -17 -1.434 -13.688 1 94.38 98 SER A C 1
ATOM 764 O O . SER A 1 98 ? -17.672 -2.414 -13.352 1 94.38 98 SER A O 1
ATOM 766 N N . THR A 1 99 ? -16.734 -1.157 -14.953 1 95.5 99 THR A N 1
ATOM 767 C CA . THR A 1 99 ? -17.234 -1.978 -16.047 1 95.5 99 THR A CA 1
ATOM 768 C C . THR A 1 99 ? -16.297 -3.146 -16.328 1 95.5 99 THR A C 1
ATOM 770 O O . THR A 1 99 ? -16.656 -4.086 -17.047 1 95.5 99 THR A O 1
ATOM 773 N N . ASP A 1 100 ? -15.086 -3.156 -15.758 1 95.31 100 ASP A N 1
ATOM 774 C CA . ASP A 1 100 ? -14.164 -4.281 -15.906 1 95.31 100 ASP A CA 1
ATOM 775 C C . ASP A 1 100 ? -14.734 -5.543 -15.258 1 95.31 100 ASP A C 1
ATOM 777 O O . ASP A 1 100 ? -15.18 -5.508 -14.109 1 95.31 100 ASP A O 1
ATOM 781 N N . GLY A 1 101 ? -14.719 -6.562 -16.016 1 94 101 GLY A N 1
ATOM 782 C CA . GLY A 1 101 ? -15.102 -7.852 -15.453 1 94 101 GLY A CA 1
ATOM 783 C C . GLY A 1 101 ? -13.93 -8.609 -14.852 1 94 101 GLY A C 1
ATOM 784 O O . GLY A 1 101 ? -12.797 -8.125 -14.867 1 94 101 GLY A O 1
ATOM 785 N N . TRP A 1 102 ? -14.188 -9.766 -14.344 1 92.81 102 TRP A N 1
ATOM 786 C CA . TRP A 1 102 ? -13.18 -10.594 -13.695 1 92.81 102 TRP A CA 1
ATOM 787 C C . TRP A 1 102 ? -12.109 -11.039 -14.688 1 92.81 102 TRP A C 1
ATOM 789 O O . TRP A 1 102 ? -10.938 -11.156 -14.336 1 92.81 102 TRP A O 1
ATOM 799 N N . ASP A 1 103 ? -12.555 -11.273 -15.922 1 93.31 103 ASP A N 1
ATOM 800 C CA . ASP A 1 103 ? -11.586 -11.641 -16.953 1 93.31 103 ASP A CA 1
ATOM 801 C C . ASP A 1 103 ? -10.602 -10.5 -17.219 1 93.31 103 ASP A C 1
ATOM 803 O O . ASP A 1 103 ? -9.422 -10.734 -17.484 1 93.31 103 ASP A O 1
ATOM 807 N N . ASP A 1 104 ? -11.117 -9.273 -17.203 1 96.38 104 ASP A N 1
ATOM 808 C CA . ASP A 1 104 ? -10.242 -8.109 -17.375 1 96.38 104 ASP A CA 1
ATOM 809 C C . ASP A 1 104 ? -9.227 -8.016 -16.25 1 96.38 104 ASP A C 1
ATOM 811 O O . ASP A 1 104 ? -8.047 -7.77 -16.484 1 96.38 104 ASP A O 1
ATOM 815 N N . ILE A 1 105 ? -9.711 -8.25 -15.047 1 96.44 105 ILE A N 1
ATOM 816 C CA . ILE A 1 105 ? -8.867 -8.195 -13.859 1 96.44 105 ILE A CA 1
ATOM 817 C C . ILE A 1 105 ? -7.793 -9.273 -13.945 1 96.44 105 ILE A C 1
ATOM 819 O O . ILE A 1 105 ? -6.605 -8.992 -13.742 1 96.44 105 ILE A O 1
ATOM 823 N N . LEU A 1 106 ? -8.203 -10.461 -14.305 1 94.56 106 LEU A N 1
ATOM 824 C CA . LEU A 1 106 ? -7.27 -11.57 -14.445 1 94.56 106 LEU A CA 1
ATOM 825 C C . LEU A 1 106 ? -6.223 -11.273 -15.508 1 94.56 106 LEU A C 1
ATOM 827 O O . LEU A 1 106 ? -5.031 -11.523 -15.305 1 94.56 106 LEU A O 1
ATOM 831 N N . THR A 1 107 ? -6.648 -10.734 -16.562 1 95.69 107 THR A N 1
ATOM 832 C CA . THR A 1 107 ? -5.758 -10.414 -17.672 1 95.69 107 THR A CA 1
ATOM 833 C C . THR A 1 107 ? -4.719 -9.375 -17.25 1 95.69 107 THR A C 1
ATOM 835 O O . THR A 1 107 ? -3.553 -9.461 -17.641 1 95.69 107 THR A O 1
ATOM 838 N N . GLN A 1 108 ? -5.086 -8.398 -16.5 1 96.38 108 GLN A N 1
ATOM 839 C CA . GLN A 1 108 ? -4.152 -7.379 -16.016 1 96.38 108 GLN A CA 1
ATOM 840 C C . GLN A 1 108 ? -3.1 -7.992 -15.094 1 96.38 108 GLN A C 1
ATOM 842 O O . GLN A 1 108 ? -1.908 -7.711 -15.242 1 96.38 108 GLN A O 1
ATOM 847 N N . CYS A 1 109 ? -3.541 -8.875 -14.234 1 96.5 109 CYS A N 1
ATOM 848 C CA . CYS A 1 109 ? -2.588 -9.586 -13.391 1 96.5 109 CYS A CA 1
ATOM 849 C C . CYS A 1 109 ? -1.591 -10.367 -14.234 1 96.5 109 CYS A C 1
ATOM 851 O O . CYS A 1 109 ? -0.38 -10.266 -14.023 1 96.5 109 CYS A O 1
ATOM 853 N N . ASP A 1 110 ? -2.105 -11.086 -15.148 1 95 110 ASP A N 1
ATOM 854 C CA . ASP A 1 110 ? -1.28 -11.984 -15.953 1 95 110 ASP A CA 1
ATOM 855 C C . ASP A 1 110 ? -0.298 -11.203 -16.828 1 95 110 ASP A C 1
ATOM 857 O O . ASP A 1 110 ? 0.879 -11.555 -16.906 1 95 110 ASP A O 1
ATOM 861 N N . ASN A 1 111 ? -0.809 -10.164 -17.469 1 94.69 111 ASN A N 1
ATOM 862 C CA . ASN A 1 111 ? 0.043 -9.344 -18.312 1 94.69 111 ASN A CA 1
ATOM 863 C C . ASN A 1 111 ? 1.226 -8.773 -17.547 1 94.69 111 ASN A C 1
ATOM 865 O O . ASN A 1 111 ? 2.342 -8.711 -18.062 1 94.69 111 ASN A O 1
ATOM 869 N N . TRP A 1 112 ? 0.976 -8.344 -16.375 1 96.69 112 TRP A N 1
ATOM 870 C CA . TRP A 1 112 ? 2.047 -7.797 -15.555 1 96.69 112 TRP A CA 1
ATOM 871 C C . TRP A 1 112 ? 3.041 -8.883 -15.156 1 96.69 112 TRP A C 1
ATOM 873 O O . TRP A 1 112 ? 4.254 -8.703 -15.297 1 96.69 112 TRP A O 1
ATOM 883 N N . THR A 1 113 ? 2.533 -10.008 -14.75 1 95.06 113 THR A N 1
ATOM 884 C CA . THR A 1 113 ? 3.344 -11.086 -14.18 1 95.06 113 THR A CA 1
ATOM 885 C C . THR A 1 113 ? 4.246 -11.695 -15.25 1 95.06 113 THR A C 1
ATOM 887 O O . THR A 1 113 ? 5.438 -11.914 -15.008 1 95.06 113 THR A O 1
ATOM 890 N N . ARG A 1 114 ? 3.77 -11.906 -16.344 1 90.62 114 ARG A N 1
ATOM 891 C CA . ARG A 1 114 ? 4.508 -12.594 -17.406 1 90.62 114 ARG A CA 1
ATOM 892 C C . ARG A 1 114 ? 5.656 -11.734 -17.906 1 90.62 114 ARG A C 1
ATOM 894 O O . ARG A 1 114 ? 6.559 -12.227 -18.594 1 90.62 114 ARG A O 1
ATOM 901 N N . ARG A 1 115 ? 5.613 -10.516 -17.656 1 93.12 115 ARG A N 1
ATOM 902 C CA . ARG A 1 115 ? 6.633 -9.594 -18.156 1 93.12 115 ARG A CA 1
ATOM 903 C C . ARG A 1 115 ? 7.746 -9.406 -17.125 1 93.12 115 ARG A C 1
ATOM 905 O O . ARG A 1 115 ? 8.719 -8.695 -17.391 1 93.12 115 ARG A O 1
ATOM 912 N N . GLN A 1 116 ? 7.559 -10.031 -16.031 1 93.62 116 GLN A N 1
ATOM 913 C CA . GLN A 1 116 ? 8.641 -9.961 -15.047 1 93.62 116 GLN A CA 1
ATOM 914 C C . GLN A 1 116 ? 9.859 -10.734 -15.516 1 93.62 116 GLN A C 1
ATOM 916 O O . GLN A 1 116 ? 9.734 -11.781 -16.156 1 93.62 116 GLN A O 1
ATOM 921 N N . PRO A 1 117 ? 11.031 -10.203 -15.234 1 91.94 117 PRO A N 1
ATOM 922 C CA . PRO A 1 117 ? 12.227 -10.977 -15.562 1 91.94 117 PRO A CA 1
ATOM 923 C C . PRO A 1 117 ? 12.312 -12.297 -14.797 1 91.94 117 PRO A C 1
ATOM 925 O O . PRO A 1 117 ? 11.656 -12.453 -13.766 1 91.94 117 PRO A O 1
ATOM 928 N N . THR A 1 118 ? 13.148 -13.211 -15.273 1 93.06 118 THR A N 1
ATOM 929 C CA . THR A 1 118 ? 13.195 -14.578 -14.758 1 93.06 118 THR A CA 1
ATOM 930 C C . THR A 1 118 ? 13.742 -14.602 -13.336 1 93.06 118 THR A C 1
ATOM 932 O O . THR A 1 118 ? 13.477 -15.531 -12.578 1 93.06 118 THR A O 1
ATOM 935 N N . ASN A 1 119 ? 14.539 -13.602 -12.984 1 92.12 119 ASN A N 1
ATOM 936 C CA . ASN A 1 119 ? 15.078 -13.578 -11.625 1 92.12 119 ASN A CA 1
ATOM 937 C C . ASN A 1 119 ? 14.016 -13.148 -10.617 1 92.12 119 ASN A C 1
ATOM 939 O O . ASN A 1 119 ? 14.203 -13.312 -9.406 1 92.12 119 ASN A O 1
ATOM 943 N N . VAL A 1 120 ? 12.906 -12.641 -11.086 1 93.81 120 VAL A N 1
ATOM 944 C CA . VAL A 1 120 ? 11.805 -12.219 -10.227 1 93.81 120 VAL A CA 1
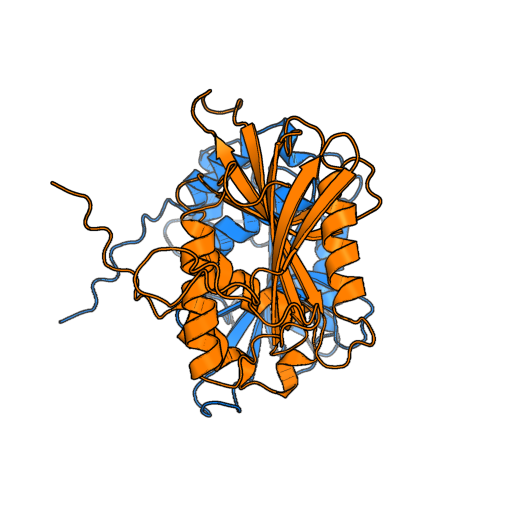ATOM 945 C C . VAL A 1 120 ? 10.68 -13.242 -10.289 1 93.81 120 VAL A C 1
ATOM 947 O O . VAL A 1 120 ? 10.031 -13.523 -9.273 1 93.81 120 VAL A O 1
ATOM 950 N N . PHE A 1 121 ? 10.492 -13.773 -11.477 1 94.5 121 PHE A N 1
ATOM 951 C CA . PHE A 1 121 ? 9.484 -14.797 -11.711 1 94.5 121 PHE A CA 1
ATOM 952 C C . PHE A 1 121 ? 9.961 -15.789 -12.766 1 94.5 121 PHE A C 1
ATOM 954 O O . PHE A 1 121 ? 9.828 -15.531 -13.969 1 94.5 121 PHE A O 1
ATOM 961 N N . ALA A 1 122 ? 10.383 -16.938 -12.336 1 93.06 122 ALA A N 1
ATOM 962 C CA . ALA A 1 122 ? 11.039 -17.891 -13.234 1 93.06 122 ALA A CA 1
ATOM 963 C C . ALA A 1 122 ? 10.031 -18.859 -13.828 1 93.06 122 ALA A C 1
ATOM 965 O O . ALA A 1 122 ? 8.922 -19.016 -13.305 1 93.06 122 ALA A O 1
ATOM 966 N N . VAL A 1 123 ? 10.484 -19.453 -14.938 1 91.38 123 VAL A N 1
ATOM 967 C CA . VAL A 1 123 ? 9.695 -20.531 -15.516 1 91.38 123 VAL A CA 1
ATOM 968 C C . VAL A 1 123 ? 9.531 -21.656 -14.5 1 91.38 123 VAL A C 1
ATOM 970 O O . VAL A 1 123 ? 10.484 -22.016 -13.812 1 91.38 123 VAL A O 1
ATOM 973 N N . GLY A 1 124 ? 8.336 -22.172 -14.352 1 87.81 124 GLY A N 1
ATOM 974 C CA . GLY A 1 124 ? 8.047 -23.234 -13.406 1 87.81 124 GLY A CA 1
ATOM 975 C C . GLY A 1 124 ? 7.57 -22.734 -12.055 1 87.81 124 GLY A C 1
ATOM 976 O O . GLY A 1 124 ? 7.016 -23.5 -11.266 1 87.81 124 GLY A O 1
ATOM 977 N N . GLU A 1 125 ? 7.703 -21.438 -11.789 1 89.81 125 GLU A N 1
ATOM 978 C CA . GLU A 1 125 ? 7.27 -20.875 -10.523 1 89.81 125 GLU A CA 1
ATOM 979 C C . GLU A 1 125 ? 5.789 -20.484 -10.562 1 89.81 125 GLU A C 1
ATOM 981 O O . GLU A 1 125 ? 5.207 -20.359 -11.648 1 89.81 125 GLU A O 1
ATOM 986 N N . CYS A 1 126 ? 5.246 -20.359 -9.367 1 89.75 126 CYS A N 1
ATOM 987 C CA . CYS A 1 126 ? 3.848 -19.953 -9.234 1 89.75 126 CYS A CA 1
ATOM 988 C C . CYS A 1 126 ? 3.729 -18.578 -8.594 1 89.75 126 CYS A C 1
ATOM 990 O O . CYS A 1 126 ? 4.609 -18.156 -7.84 1 89.75 126 CYS A O 1
ATOM 992 N N . CYS A 1 127 ? 2.674 -17.953 -8.969 1 93.19 127 CYS A N 1
ATOM 993 C CA . CYS A 1 127 ? 2.277 -16.672 -8.414 1 93.19 127 CYS A CA 1
ATOM 994 C C . CYS A 1 127 ? 0.769 -16.594 -8.203 1 93.19 127 CYS A C 1
ATOM 996 O O . CYS A 1 127 ? 0.001 -17 -9.086 1 93.19 127 CYS A O 1
ATOM 998 N N . TRP A 1 128 ? 0.382 -16.172 -7.082 1 93.38 128 TRP A N 1
ATOM 999 C CA . TRP A 1 128 ? -1.045 -16.047 -6.801 1 93.38 128 TRP A CA 1
ATOM 1000 C C . TRP A 1 128 ? -1.58 -14.711 -7.309 1 93.38 128 TRP A C 1
ATOM 1002 O O . TRP A 1 128 ? -0.9 -13.688 -7.219 1 93.38 128 TRP A O 1
ATOM 1012 N N . TYR A 1 129 ? -2.811 -14.773 -7.816 1 94.5 129 TYR A N 1
ATOM 1013 C CA . TYR A 1 129 ? -3.533 -13.562 -8.188 1 94.5 129 TYR A CA 1
ATOM 1014 C C . TYR A 1 129 ? -4.719 -13.328 -7.266 1 94.5 129 TYR A C 1
ATOM 1016 O O . TYR A 1 129 ? -5.441 -14.266 -6.922 1 94.5 129 TYR A O 1
ATOM 1024 N N . ILE A 1 130 ? -4.824 -12.148 -6.84 1 95.31 130 ILE A N 1
ATOM 1025 C CA . ILE A 1 130 ? -6.02 -11.695 -6.137 1 95.31 130 ILE A CA 1
ATOM 1026 C C . ILE A 1 130 ? -6.703 -10.594 -6.945 1 95.31 130 ILE A C 1
ATOM 1028 O O . ILE A 1 130 ? -6.078 -9.594 -7.301 1 95.31 130 ILE A O 1
ATOM 1032 N N . GLY A 1 131 ? -7.91 -10.836 -7.266 1 96.25 131 GLY A N 1
ATOM 1033 C CA . GLY A 1 131 ? -8.75 -9.812 -7.863 1 96.25 131 GLY A CA 1
ATOM 1034 C C . GLY A 1 131 ? -9.836 -9.312 -6.93 1 96.25 131 GLY A C 1
ATOM 1035 O O . GLY A 1 131 ? -10.445 -10.102 -6.207 1 96.25 131 GLY A O 1
ATOM 1036 N N . ALA A 1 132 ? -10.039 -8.016 -6.969 1 95.31 132 ALA A N 1
ATOM 1037 C CA . ALA A 1 132 ? -11.109 -7.422 -6.164 1 95.31 132 ALA A CA 1
ATOM 1038 C C . ALA A 1 132 ? -11.984 -6.504 -7.012 1 95.31 132 ALA A C 1
ATOM 1040 O O . ALA A 1 132 ? -11.492 -5.84 -7.926 1 95.31 132 ALA A O 1
ATOM 1041 N N . LYS A 1 133 ? -13.18 -6.5 -6.723 1 93.56 133 LYS A N 1
ATOM 1042 C CA . LYS A 1 133 ? -14.164 -5.582 -7.281 1 93.56 133 LYS A CA 1
ATOM 1043 C C . LYS A 1 133 ? -15.164 -5.137 -6.223 1 93.56 133 LYS A C 1
ATOM 1045 O O . LYS A 1 133 ? -16.109 -5.867 -5.898 1 93.56 133 LYS A O 1
ATOM 1050 N N . GLY A 1 134 ? -14.906 -3.9 -5.805 1 91.75 134 GLY A N 1
ATOM 1051 C CA . GLY A 1 134 ? -15.695 -3.488 -4.652 1 91.75 134 GLY A CA 1
ATOM 1052 C C . GLY A 1 134 ? -15.594 -4.453 -3.484 1 91.75 134 GLY A C 1
ATOM 1053 O O . GLY A 1 134 ? -14.492 -4.781 -3.037 1 91.75 134 GLY A O 1
ATOM 1054 N N . GLY A 1 135 ? -16.734 -5 -3.074 1 89.56 135 GLY A N 1
ATOM 1055 C CA . GLY A 1 135 ? -16.797 -5.91 -1.943 1 89.56 135 GLY A CA 1
ATOM 1056 C C . GLY A 1 135 ? -16.703 -7.371 -2.348 1 89.56 135 GLY A C 1
ATOM 1057 O O . GLY A 1 135 ? -17.188 -8.25 -1.624 1 89.56 135 GLY A O 1
ATOM 1058 N N . HIS A 1 136 ? -16.125 -7.621 -3.465 1 90.94 136 HIS A N 1
ATOM 1059 C CA . HIS A 1 136 ? -15.969 -8.992 -3.93 1 90.94 136 HIS A CA 1
ATOM 1060 C C . HIS A 1 136 ? -14.508 -9.297 -4.258 1 90.94 136 HIS A C 1
ATOM 1062 O O . HIS A 1 136 ? -13.727 -8.391 -4.531 1 90.94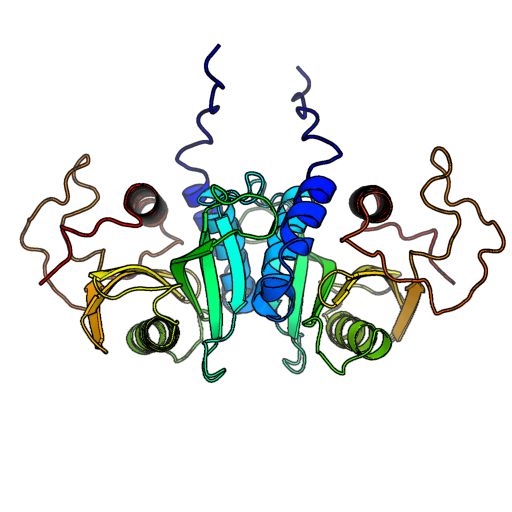 136 HIS A O 1
ATOM 1068 N N . ALA A 1 137 ? -14.172 -10.586 -4.219 1 92.56 137 ALA A N 1
ATOM 1069 C CA . ALA A 1 137 ? -12.789 -10.953 -4.52 1 92.56 137 ALA A CA 1
ATOM 1070 C C . ALA A 1 137 ? -12.719 -12.359 -5.117 1 92.56 137 ALA A C 1
ATOM 1072 O O . ALA A 1 137 ? -13.578 -13.203 -4.852 1 92.56 137 ALA A O 1
ATOM 1073 N N . LYS A 1 138 ? -11.727 -12.57 -5.895 1 91 138 LYS A N 1
ATOM 1074 C CA . LYS A 1 138 ? -11.391 -13.867 -6.461 1 91 138 LYS A CA 1
ATOM 1075 C C . LYS A 1 138 ? -9.898 -14.148 -6.348 1 91 138 LYS A C 1
ATOM 1077 O O . LYS A 1 138 ? -9.094 -13.219 -6.277 1 91 138 LYS A O 1
ATOM 1082 N N . LEU A 1 139 ? -9.641 -15.484 -6.363 1 91 139 LEU A N 1
ATOM 1083 C CA . LEU A 1 139 ? -8.25 -15.922 -6.305 1 91 139 LEU A CA 1
ATOM 1084 C C . LEU A 1 139 ? -7.93 -16.844 -7.469 1 91 139 LEU A C 1
ATOM 1086 O O . LEU A 1 139 ? -8.75 -17.688 -7.852 1 91 139 LEU A O 1
ATOM 1090 N N . TRP A 1 140 ? -6.77 -16.672 -7.984 1 87.56 140 TRP A N 1
ATOM 1091 C CA . TRP A 1 140 ? -6.207 -17.578 -8.969 1 87.56 140 TRP A CA 1
ATOM 1092 C C . TRP A 1 140 ? -4.762 -17.938 -8.625 1 87.56 140 TRP A C 1
ATOM 1094 O O . TRP A 1 140 ? -4.137 -17.266 -7.793 1 87.56 140 TRP A O 1
ATOM 1104 N N . VAL A 1 141 ? -4.32 -19 -9.289 1 87.81 141 VAL A N 1
ATOM 1105 C CA . VAL A 1 141 ? -2.906 -19.359 -9.25 1 87.81 141 VAL A CA 1
ATOM 1106 C C . VAL A 1 141 ? -2.354 -19.422 -10.672 1 87.81 141 VAL A C 1
ATOM 1108 O O . VAL A 1 141 ? -2.969 -20.016 -11.562 1 87.81 141 VAL A O 1
ATOM 1111 N N . CYS A 1 142 ? -1.292 -18.734 -10.828 1 89.38 142 CYS A N 1
ATOM 1112 C CA . CYS A 1 142 ? -0.619 -18.719 -12.125 1 89.38 142 CYS A CA 1
ATOM 1113 C C . CYS A 1 142 ? 0.701 -19.484 -12.062 1 89.38 142 CYS A C 1
ATOM 1115 O O . CYS A 1 142 ? 1.495 -19.281 -11.141 1 89.38 142 CYS A O 1
ATOM 1117 N N . LYS A 1 143 ? 0.892 -20.328 -13 1 87.44 143 LYS A N 1
ATOM 1118 C CA . LYS A 1 143 ? 2.191 -20.953 -13.227 1 87.44 143 LYS A CA 1
ATOM 1119 C C . LYS A 1 143 ? 2.811 -20.484 -14.539 1 87.44 143 LYS A C 1
ATOM 1121 O O . LYS A 1 143 ? 2.152 -20.5 -15.578 1 87.44 143 LYS A O 1
ATOM 1126 N N . ARG A 1 144 ? 4.047 -20.062 -14.414 1 90.94 144 ARG A N 1
ATOM 1127 C CA . ARG A 1 144 ? 4.734 -19.672 -15.641 1 90.94 144 ARG A CA 1
ATOM 1128 C C . ARG A 1 144 ? 5.18 -20.891 -16.438 1 90.94 144 ARG A C 1
ATOM 1130 O O . ARG A 1 144 ? 5.914 -21.734 -15.922 1 90.94 144 ARG A O 1
ATOM 1137 N N . ILE A 1 145 ? 4.758 -20.953 -17.625 1 87.69 145 ILE A N 1
ATOM 1138 C CA . ILE A 1 145 ? 5.129 -22.031 -18.531 1 87.69 145 ILE A CA 1
ATOM 1139 C C . ILE A 1 145 ? 5.754 -21.453 -19.797 1 87.69 145 ILE A C 1
ATOM 1141 O O . ILE A 1 145 ? 5.055 -20.859 -20.641 1 87.69 145 ILE A O 1
ATOM 1145 N N . GLY A 1 146 ? 7.098 -21.719 -20 1 85.31 146 GLY A N 1
ATOM 1146 C CA . GLY A 1 146 ? 7.777 -21.062 -21.109 1 85.31 146 GLY A CA 1
ATOM 1147 C C . GLY A 1 146 ? 7.598 -19.547 -21.109 1 85.31 146 GLY A C 1
ATOM 1148 O O . GLY A 1 146 ? 7.895 -18.891 -20.125 1 85.31 146 GLY A O 1
ATOM 1149 N N . THR A 1 147 ? 6.957 -19.062 -22.219 1 83.88 147 THR A N 1
ATOM 1150 C CA . THR A 1 147 ? 6.703 -17.625 -22.328 1 83.88 147 THR A CA 1
ATOM 1151 C C . THR A 1 147 ? 5.27 -17.297 -21.922 1 83.88 147 THR A C 1
ATOM 1153 O O . THR A 1 147 ? 4.879 -16.125 -21.906 1 83.88 147 THR A O 1
ATOM 1156 N N . GLY A 1 148 ? 4.562 -18.375 -21.547 1 85.75 148 GLY A N 1
ATOM 1157 C CA . GLY A 1 148 ? 3.164 -18.188 -21.203 1 85.75 148 GLY A CA 1
ATOM 1158 C C . GLY A 1 148 ? 2.85 -18.562 -19.75 1 85.75 148 GLY A C 1
ATOM 1159 O O . GLY A 1 148 ? 3.752 -18.641 -18.922 1 85.75 148 GLY A O 1
ATOM 1160 N N . SER A 1 149 ? 1.466 -18.547 -19.484 1 88.31 149 SER A N 1
ATOM 1161 C CA . SER A 1 149 ? 0.989 -18.844 -18.141 1 88.31 149 SER A CA 1
ATOM 1162 C C . SER A 1 149 ? -0.115 -19.891 -18.156 1 88.31 149 SER A C 1
ATOM 1164 O O . SER A 1 149 ? -0.868 -19.984 -19.141 1 88.31 149 SER A O 1
ATOM 1166 N N . HIS A 1 150 ? -0.112 -20.75 -17.188 1 86.5 150 HIS A N 1
ATOM 1167 C CA . HIS A 1 150 ? -1.258 -21.578 -16.844 1 86.5 150 HIS A CA 1
ATOM 1168 C C . HIS A 1 150 ? -1.951 -21.062 -15.586 1 86.5 150 HIS A C 1
ATOM 1170 O O . HIS A 1 150 ? -1.343 -21.016 -14.516 1 86.5 150 HIS A O 1
ATOM 1176 N N . ILE A 1 151 ? -3.211 -20.703 -15.766 1 87.12 151 ILE A N 1
ATOM 1177 C CA . ILE A 1 151 ? -3.916 -20.094 -14.648 1 87.12 151 ILE A CA 1
ATOM 1178 C C . ILE A 1 151 ? -5.078 -20.984 -14.219 1 87.12 151 ILE A C 1
ATOM 1180 O O . ILE A 1 151 ? -5.852 -21.453 -15.062 1 87.12 151 ILE A O 1
ATOM 1184 N N . THR A 1 152 ? -5.121 -21.188 -12.914 1 81.12 152 THR A N 1
ATOM 1185 C CA . THR A 1 152 ? -6.203 -21.969 -12.336 1 81.12 152 THR A CA 1
ATOM 1186 C C . THR A 1 152 ? -7.004 -21.141 -11.344 1 81.12 152 THR A C 1
ATOM 1188 O O . THR A 1 152 ? -6.43 -20.422 -10.516 1 81.12 152 THR A O 1
ATOM 1191 N N . ASP A 1 153 ? -8.273 -21.172 -11.508 1 77.94 153 ASP A N 1
ATOM 1192 C CA . ASP A 1 153 ? -9.141 -20.547 -10.516 1 77.94 153 ASP A CA 1
ATOM 1193 C C . ASP A 1 153 ? -9.086 -21.281 -9.188 1 77.94 153 ASP A C 1
ATOM 1195 O O . ASP A 1 153 ? -9.188 -22.516 -9.156 1 77.94 153 ASP A O 1
ATOM 1199 N N . PHE A 1 154 ? -8.656 -20.594 -8.078 1 67.88 154 PHE A N 1
ATOM 1200 C CA . PHE A 1 154 ? -8.539 -21.234 -6.773 1 67.88 154 PHE A CA 1
ATOM 1201 C C . PHE A 1 154 ? -9.875 -21.828 -6.336 1 67.88 154 PHE A C 1
ATOM 1203 O O . PHE A 1 154 ? -9.914 -22.859 -5.66 1 67.88 154 PHE A O 1
ATOM 1210 N N . TRP A 1 155 ? -11.109 -21.031 -6.422 1 54.12 155 TRP A N 1
ATOM 1211 C CA . TRP A 1 155 ? -12.375 -21.578 -5.941 1 54.12 155 TRP A CA 1
ATOM 1212 C C . TRP A 1 155 ? -12.664 -22.938 -6.582 1 54.12 155 TRP A C 1
ATOM 1214 O O . TRP A 1 155 ? -13.367 -23.766 -5.996 1 54.12 155 TRP A O 1
ATOM 1224 N N . THR A 1 156 ? -12.617 -22.875 -7.824 1 41.81 156 THR A N 1
ATOM 1225 C CA . THR A 1 156 ? -13.086 -24.141 -8.359 1 41.81 156 THR A CA 1
ATOM 1226 C C . THR A 1 156 ? -12.5 -25.312 -7.57 1 41.81 156 THR A C 1
ATOM 1228 O O . THR A 1 156 ? -12.93 -26.453 -7.727 1 41.81 156 THR A O 1
ATOM 1231 N N . LYS A 1 157 ? -11.281 -25.266 -7.449 1 37.28 157 LYS A N 1
ATOM 1232 C CA . LYS A 1 157 ? -10.789 -26.531 -6.914 1 37.28 157 LYS A CA 1
ATOM 1233 C C . LYS A 1 157 ? -11.141 -26.688 -5.438 1 37.28 157 LYS A C 1
ATOM 1235 O O . LYS A 1 157 ? -11.203 -25.688 -4.707 1 37.28 157 LYS A O 1
ATOM 1240 N N . SER A 1 158 ? -11.961 -27.672 -5.051 1 36.41 158 SER A N 1
ATOM 1241 C CA . SER A 1 158 ? -12.117 -28.453 -3.832 1 36.41 158 SER A CA 1
ATOM 1242 C C . SER A 1 158 ? -10.945 -28.234 -2.879 1 36.41 158 SER A C 1
ATOM 1244 O O . SER A 1 158 ? -10.797 -28.953 -1.893 1 36.41 158 SER A O 1
ATOM 1246 N N . LEU A 1 159 ? -10.062 -27.562 -3.324 1 36.75 159 LEU A N 1
ATOM 1247 C CA . LEU A 1 159 ? -8.883 -27.609 -2.469 1 36.75 159 LEU A CA 1
ATOM 1248 C C . LEU A 1 159 ? -9.203 -27.109 -1.064 1 36.75 159 LEU A C 1
ATOM 1250 O O . LEU A 1 159 ? -8.703 -27.656 -0.078 1 36.75 159 LEU A O 1
ATOM 1254 N N . ILE A 1 160 ? -9.586 -25.781 -1.041 1 38.25 160 ILE A N 1
ATOM 1255 C CA . ILE A 1 160 ? -9.305 -25.406 0.339 1 38.25 160 ILE A CA 1
ATOM 1256 C C . ILE A 1 160 ? -10.094 -26.297 1.292 1 38.25 160 ILE A C 1
ATOM 1258 O O . ILE A 1 160 ? -9.547 -26.797 2.279 1 38.25 160 ILE A O 1
ATOM 1262 N N . PHE A 1 161 ? -11.547 -25.875 1.595 1 34.12 161 PHE A N 1
ATOM 1263 C CA . PHE A 1 161 ? -12.039 -25.922 2.967 1 34.12 161 PHE A CA 1
ATOM 1264 C C . PHE A 1 161 ? -12.359 -27.359 3.375 1 34.12 161 PHE A C 1
ATOM 1266 O O . PHE A 1 161 ? -13.016 -27.594 4.395 1 34.12 161 PHE A O 1
ATOM 1273 N N . ASN A 1 162 ? -12.469 -28.25 2.496 1 30.39 162 ASN A N 1
ATOM 1274 C CA . ASN A 1 162 ? -12.641 -29.406 3.375 1 30.39 162 ASN A CA 1
ATOM 1275 C C . ASN A 1 162 ? -11.43 -29.609 4.277 1 30.39 162 ASN A C 1
ATOM 1277 O O . ASN A 1 162 ? -10.344 -29.938 3.799 1 30.39 162 ASN A O 1
ATOM 1281 N N . HIS A 1 163 ? -11.523 -29.469 5.246 1 31.38 163 HIS A N 1
ATOM 1282 C CA . HIS A 1 163 ? -10.812 -29.641 6.508 1 31.38 163 HIS A CA 1
ATOM 1283 C C . HIS A 1 163 ? -9.305 -29.656 6.285 1 31.38 163 HIS A C 1
ATOM 1285 O O . HIS A 1 163 ? -8.617 -30.594 6.711 1 31.38 163 HIS A O 1
ATOM 1291 N N . GLY A 1 164 ? -8.516 -28.984 5.57 1 32.94 164 GLY A N 1
ATOM 1292 C CA . GLY A 1 164 ? -7.094 -28.938 5.262 1 32.94 164 GLY A CA 1
ATOM 1293 C C . GLY A 1 164 ? -6.789 -29.25 3.811 1 32.94 164 GLY A C 1
ATOM 1294 O O . GLY A 1 164 ? -5.781 -28.797 3.268 1 32.94 164 GLY A O 1
ATOM 1295 N N . GLN A 1 165 ? -7.047 -30.5 3.164 1 31.95 165 GLN A N 1
ATOM 1296 C CA . GLN A 1 165 ? -6.727 -31.078 1.863 1 31.95 165 GLN A CA 1
ATOM 1297 C C . GLN A 1 165 ? -7.652 -30.531 0.777 1 31.95 165 GLN A C 1
ATOM 1299 O O . GLN A 1 165 ? -8.844 -30.344 1.013 1 31.95 165 GLN A O 1
ATOM 1304 N N . PRO A 1 166 ? -7.074 -29.859 -0.371 1 34.44 166 PRO A N 1
ATOM 1305 C CA . PRO A 1 166 ? -7.852 -29.625 -1.587 1 34.44 166 PRO A CA 1
ATOM 1306 C C . PRO A 1 166 ? -8.828 -30.75 -1.898 1 34.44 166 PRO A C 1
ATOM 1308 O O . PRO A 1 166 ? -8.445 -31.922 -1.86 1 34.44 166 PRO A O 1
ATOM 1311 N N . ARG A 1 167 ? -9.984 -30.922 -1.373 1 34.5 167 ARG A N 1
ATOM 1312 C CA . ARG A 1 167 ? -10.836 -32.031 -1.818 1 34.5 167 ARG A CA 1
ATOM 1313 C C . ARG A 1 167 ? -11.117 -31.938 -3.312 1 34.5 167 ARG A C 1
ATOM 1315 O O . ARG A 1 167 ? -11.312 -30.828 -3.842 1 34.5 167 ARG A O 1
ATOM 1322 N N . ASN A 1 168 ? -10.703 -32.906 -4.125 1 32.44 168 ASN A N 1
ATOM 1323 C CA . ASN A 1 168 ? -11.008 -33.219 -5.516 1 32.44 168 ASN A CA 1
ATOM 1324 C C . ASN A 1 168 ? -12.508 -33.156 -5.789 1 32.44 168 ASN A C 1
ATOM 1326 O O . ASN A 1 168 ? -12.992 -33.688 -6.777 1 32.44 168 ASN A O 1
ATOM 1330 N N . GLY A 1 169 ? -13.391 -32.844 -4.863 1 34.75 169 GLY A N 1
ATOM 1331 C CA . GLY A 1 169 ? -14.703 -33.094 -5.453 1 34.75 169 GLY A CA 1
ATOM 1332 C C . GLY A 1 169 ? -14.953 -32.281 -6.703 1 34.75 169 GLY A C 1
ATOM 1333 O O . GLY A 1 169 ? -14.25 -31.312 -6.965 1 34.75 169 GLY A O 1
ATOM 1334 N N . ALA A 1 170 ? -15.734 -32.969 -7.699 1 31.64 170 ALA A N 1
ATOM 1335 C CA . ALA A 1 170 ? -16.234 -32.406 -8.961 1 31.64 170 ALA A CA 1
ATOM 1336 C C . ALA A 1 170 ? -16.625 -30.953 -8.797 1 31.64 170 ALA A C 1
ATOM 1338 O O . ALA A 1 170 ? -17.531 -30.625 -8.023 1 31.64 170 ALA A O 1
ATOM 1339 N N . GLN A 1 171 ? -15.734 -30.172 -8.633 1 35.69 171 GLN A N 1
ATOM 1340 C CA . GLN A 1 171 ? -15.883 -28.7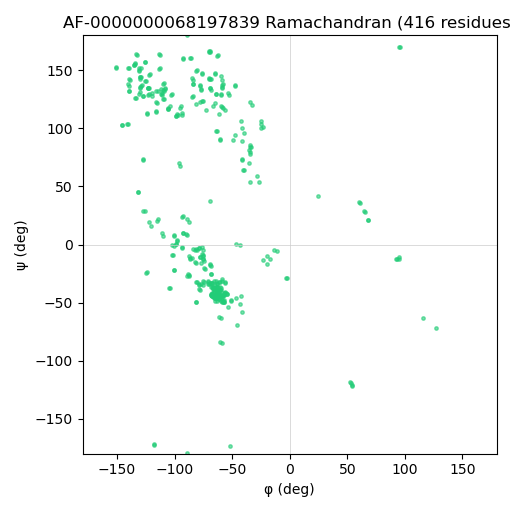19 -8.711 1 35.69 171 GLN A CA 1
ATOM 1341 C C . GLN A 1 171 ? -16.781 -28.312 -9.875 1 35.69 171 GLN A C 1
ATOM 1343 O O . GLN A 1 171 ? -16.594 -28.797 -11 1 35.69 171 GLN A O 1
ATOM 1348 N N . ASN A 1 172 ? -18.047 -28.219 -9.672 1 31.67 172 ASN A N 1
ATOM 1349 C CA . ASN A 1 172 ? -18.703 -27.531 -10.773 1 31.67 172 ASN A CA 1
ATOM 1350 C C . ASN A 1 172 ? -17.812 -26.438 -11.352 1 31.67 172 ASN A C 1
ATOM 1352 O O . ASN A 1 172 ? -17.359 -25.547 -10.625 1 31.67 172 ASN A O 1
ATOM 1356 N N . SER A 1 173 ? -16.766 -26.719 -12.195 1 34.34 173 SER A N 1
ATOM 1357 C CA . SER A 1 173 ? -15.945 -25.906 -13.078 1 34.34 173 SER A CA 1
ATOM 1358 C C . SER A 1 173 ? -16.625 -24.578 -13.406 1 34.34 173 SER A C 1
ATOM 1360 O O . SER A 1 173 ? -16.281 -23.922 -14.391 1 34.34 173 SER A O 1
ATOM 1362 N N . SER A 1 174 ? -17.875 -24.359 -13.07 1 33.34 174 SER A N 1
ATOM 1363 C CA . SER A 1 174 ? -18.234 -23.125 -13.766 1 33.34 174 SER A CA 1
ATOM 1364 C C . SER A 1 174 ? -17.172 -22.047 -13.57 1 33.34 174 SER A C 1
ATOM 1366 O O . SER A 1 174 ? -16.656 -21.859 -12.461 1 33.34 174 SER A O 1
ATOM 1368 N N . THR A 1 175 ? -16.188 -21.906 -14.523 1 38.44 175 THR A N 1
ATOM 1369 C CA . THR A 1 175 ? -15.391 -20.719 -14.844 1 38.44 175 THR A CA 1
ATOM 1370 C C . THR A 1 175 ? -15.836 -19.531 -14 1 38.44 175 THR A C 1
ATOM 1372 O O . THR A 1 175 ? -15.172 -18.5 -13.977 1 38.44 175 THR A O 1
ATOM 1375 N N . ASP A 1 176 ? -17.078 -19.609 -13.672 1 43.06 176 ASP A N 1
ATOM 1376 C CA . ASP A 1 176 ? -17.734 -18.484 -13.016 1 43.06 176 ASP A CA 1
ATOM 1377 C C . ASP A 1 176 ? -17.562 -18.547 -11.5 1 43.06 176 ASP A C 1
ATOM 1379 O O . ASP A 1 176 ? -18.531 -18.828 -10.781 1 43.06 176 ASP A O 1
ATOM 1383 N N . GLY A 1 177 ? -16.562 -19.312 -11.047 1 52.31 177 GLY A N 1
ATOM 1384 C CA . GLY A 1 177 ? -16.516 -19.312 -9.594 1 52.31 177 GLY A CA 1
ATOM 1385 C C . GLY A 1 177 ? -16.953 -17.984 -8.992 1 52.31 177 GLY A C 1
ATOM 1386 O O . GLY A 1 177 ? -16.656 -16.922 -9.539 1 52.31 177 GLY A O 1
ATOM 1387 N N . TYR A 1 178 ? -17.953 -18.062 -8.227 1 62.59 178 TYR A N 1
ATOM 1388 C CA . TYR A 1 178 ? -18.562 -16.875 -7.617 1 62.59 178 TYR A CA 1
ATOM 1389 C C . TYR A 1 178 ? -17.547 -16.125 -6.773 1 62.59 178 TYR A C 1
ATOM 1391 O O . TYR A 1 178 ? -16.734 -16.734 -6.066 1 62.59 178 TYR A O 1
ATOM 1399 N N . PRO A 1 179 ? -17.297 -14.992 -7.109 1 82.88 179 PRO A N 1
ATOM 1400 C CA . PRO A 1 179 ? -16.484 -14.164 -6.223 1 82.88 179 PRO A CA 1
ATOM 1401 C C . PRO A 1 179 ? -16.938 -14.219 -4.766 1 82.88 179 PRO A C 1
ATOM 1403 O O . PRO A 1 179 ? -18.125 -14.453 -4.5 1 82.88 179 PRO A O 1
ATOM 1406 N N . PHE A 1 180 ? -15.961 -14.328 -3.873 1 85.44 180 PHE A N 1
ATOM 1407 C CA . PHE A 1 180 ? -16.297 -14.117 -2.471 1 85.44 180 PHE A CA 1
ATOM 1408 C C . PHE A 1 180 ? -17.016 -12.781 -2.287 1 85.44 180 PHE A C 1
ATOM 1410 O O . PHE A 1 180 ? -16.578 -11.758 -2.828 1 85.44 180 PHE A O 1
ATOM 1417 N N . ASP A 1 181 ? -18.094 -12.875 -1.649 1 85.94 181 ASP A N 1
ATOM 1418 C CA . ASP A 1 181 ? -18.828 -11.672 -1.249 1 85.94 181 ASP A CA 1
ATOM 1419 C C . ASP A 1 181 ? -18.438 -11.234 0.161 1 85.94 181 ASP A C 1
ATOM 1421 O O . ASP A 1 181 ? -18.828 -11.867 1.144 1 85.94 181 ASP A O 1
ATOM 1425 N N . LEU A 1 182 ? -17.781 -10.148 0.291 1 86.62 182 LEU A N 1
ATOM 1426 C CA . LEU A 1 182 ? -17.188 -9.75 1.558 1 86.62 182 LEU A CA 1
ATOM 1427 C C . LEU A 1 182 ? -18.203 -9.086 2.467 1 86.62 182 LEU A C 1
ATOM 1429 O O . LEU A 1 182 ? -17.891 -8.727 3.604 1 86.62 182 LEU A O 1
ATOM 1433 N N . THR A 1 183 ? -19.391 -8.898 1.952 1 83 183 THR A N 1
ATOM 1434 C CA . THR A 1 183 ? -20.469 -8.477 2.83 1 83 183 THR A CA 1
ATOM 1435 C C . THR A 1 183 ? -21.062 -9.672 3.564 1 83 183 THR A C 1
ATOM 1437 O O . THR A 1 183 ? -21.812 -9.508 4.531 1 83 183 THR A O 1
ATOM 1440 N N . ASN A 1 184 ? -20.797 -10.836 3.119 1 82.5 184 ASN A N 1
ATOM 1441 C CA . ASN A 1 184 ? -21.219 -12.086 3.73 1 82.5 184 ASN A CA 1
ATOM 1442 C C . ASN A 1 184 ? -20.156 -12.656 4.652 1 82.5 184 ASN A C 1
ATOM 1444 O O . ASN A 1 184 ? -19.078 -13.047 4.191 1 82.5 184 ASN A O 1
ATOM 1448 N N . PRO A 1 185 ? -20.469 -12.812 5.953 1 81.25 185 PRO A N 1
ATOM 1449 C CA . PRO A 1 185 ? -19.469 -13.273 6.914 1 81.25 185 PRO A CA 1
ATOM 1450 C C . PRO A 1 185 ? -18.938 -14.672 6.59 1 81.25 185 PRO A C 1
ATOM 1452 O O . PRO A 1 185 ? -17.766 -14.977 6.867 1 81.25 185 PRO A O 1
ATOM 1455 N N . ASN A 1 186 ? -19.781 -15.461 6.043 1 79.06 186 ASN A N 1
ATOM 1456 C CA . ASN A 1 186 ? -19.312 -16.797 5.676 1 79.06 186 ASN A CA 1
ATOM 1457 C C . ASN A 1 186 ? -18.266 -16.734 4.562 1 79.06 186 ASN A C 1
ATOM 1459 O O . ASN A 1 186 ? -17.281 -17.484 4.59 1 79.06 186 ASN A O 1
ATOM 1463 N N . ASP A 1 187 ? -18.484 -15.828 3.627 1 83.19 187 ASP A N 1
ATOM 1464 C CA . ASP A 1 187 ? -17.516 -15.656 2.545 1 83.19 187 ASP A CA 1
ATOM 1465 C C . ASP A 1 187 ? -16.234 -15.023 3.059 1 83.19 187 ASP A C 1
ATOM 1467 O O . ASP A 1 187 ? -15.141 -15.352 2.578 1 83.19 187 ASP A O 1
ATOM 1471 N N . CYS A 1 188 ? -16.375 -14.164 4.012 1 84.69 188 CYS A N 1
ATOM 1472 C CA . CYS A 1 188 ? -15.18 -13.594 4.629 1 84.69 188 CYS A CA 1
ATOM 1473 C C . CYS A 1 188 ? -14.336 -14.672 5.289 1 84.69 188 CYS A C 1
ATOM 1475 O O . CYS A 1 188 ? -13.109 -14.688 5.137 1 84.69 188 CYS A O 1
ATOM 1477 N N . ALA A 1 189 ? -14.984 -15.562 5.969 1 79.81 189 ALA A N 1
ATOM 1478 C CA . ALA A 1 189 ? -14.281 -16.656 6.637 1 79.81 189 ALA A CA 1
ATOM 1479 C C . ALA A 1 189 ? -13.625 -17.594 5.621 1 79.81 189 ALA A C 1
ATOM 1481 O O . ALA A 1 189 ? -12.492 -18.031 5.816 1 79.81 189 ALA A O 1
ATOM 1482 N N . ALA A 1 190 ? -14.367 -17.812 4.598 1 80.44 190 ALA A N 1
ATOM 1483 C CA . ALA A 1 190 ? -13.844 -18.688 3.553 1 80.44 190 ALA A CA 1
ATOM 1484 C C . ALA A 1 190 ? -12.633 -18.062 2.867 1 80.44 190 ALA A C 1
ATOM 1486 O O . ALA A 1 190 ? -11.641 -18.75 2.611 1 80.44 190 ALA A O 1
ATOM 1487 N N . LEU A 1 191 ? -12.758 -16.844 2.553 1 85.31 191 LEU A N 1
ATOM 1488 C CA . LEU A 1 191 ? -11.641 -16.141 1.924 1 85.31 191 LEU A CA 1
ATOM 1489 C C . LEU A 1 191 ? -10.445 -16.078 2.867 1 85.31 191 LEU A C 1
ATOM 1491 O O . LEU A 1 191 ? -9.297 -16.219 2.436 1 85.31 191 LEU A O 1
ATOM 1495 N N . ASP A 1 192 ? -10.703 -15.867 4.07 1 85.12 192 ASP A N 1
ATOM 1496 C CA . ASP A 1 192 ? -9.625 -15.859 5.059 1 85.12 192 ASP A CA 1
ATOM 1497 C C . ASP A 1 192 ? -8.883 -17.203 5.062 1 85.12 192 ASP A C 1
ATOM 1499 O O . ASP A 1 192 ? -7.652 -17.234 5.102 1 85.12 192 ASP A O 1
ATOM 1503 N N . ALA A 1 193 ? -9.617 -18.219 5.027 1 80.19 193 ALA A N 1
ATOM 1504 C CA . ALA A 1 193 ? -9.008 -19.547 4.961 1 80.19 193 ALA A CA 1
ATOM 1505 C C . ALA A 1 193 ? -8.203 -19.719 3.676 1 80.19 193 ALA A C 1
ATOM 1507 O O . ALA A 1 193 ? -7.105 -20.281 3.693 1 80.19 193 ALA A O 1
ATOM 1508 N N . ALA A 1 194 ? -8.766 -19.25 2.621 1 83.62 194 ALA A N 1
ATOM 1509 C CA . ALA A 1 194 ? -8.086 -19.328 1.33 1 83.62 194 ALA A CA 1
ATOM 1510 C C . ALA A 1 194 ? -6.781 -18.531 1.347 1 83.62 194 ALA A C 1
ATOM 1512 O O . ALA A 1 194 ? -5.754 -19 0.852 1 83.62 194 ALA A O 1
ATOM 1513 N N . LEU A 1 195 ? -6.848 -17.406 1.915 1 88.06 195 LEU A N 1
ATOM 1514 C CA . LEU A 1 195 ? -5.668 -16.547 2.01 1 88.06 195 LEU A CA 1
ATOM 1515 C C . LEU A 1 195 ? -4.609 -17.188 2.906 1 88.06 195 LEU A C 1
ATOM 1517 O O . LEU A 1 195 ? -3.412 -17.094 2.625 1 88.06 195 LEU A O 1
ATOM 1521 N N . THR A 1 196 ? -5.051 -17.797 3.91 1 83.44 196 THR A N 1
ATOM 1522 C CA . THR A 1 196 ? -4.133 -18.516 4.789 1 83.44 196 THR A CA 1
ATOM 1523 C C . THR A 1 196 ? -3.461 -19.672 4.047 1 83.44 196 THR A C 1
ATOM 1525 O O . THR A 1 196 ? -2.256 -19.891 4.184 1 83.44 196 THR A O 1
ATOM 1528 N N . TYR A 1 197 ? -4.258 -20.391 3.348 1 81.62 197 TYR A N 1
ATOM 1529 C CA . TYR A 1 197 ? -3.705 -21.469 2.518 1 81.62 197 TYR A CA 1
ATOM 1530 C C . TYR A 1 197 ? -2.684 -20.906 1.53 1 81.62 197 TYR A C 1
ATOM 1532 O O . TYR A 1 197 ? -1.596 -21.469 1.375 1 81.62 197 TYR A O 1
ATOM 1540 N N . MET A 1 198 ? -3.074 -19.844 0.834 1 85.12 198 MET A N 1
ATOM 1541 C CA . MET A 1 198 ? -2.176 -19.172 -0.099 1 85.12 198 MET A CA 1
ATOM 1542 C C . MET A 1 198 ? -0.844 -18.844 0.568 1 85.12 198 MET A C 1
ATOM 1544 O O . MET A 1 198 ? 0.218 -19.172 0.04 1 85.12 198 MET A O 1
ATOM 1548 N N . ARG A 1 199 ? -0.879 -18.281 1.713 1 87.88 199 ARG A N 1
ATOM 1549 C CA . ARG A 1 199 ? 0.316 -17.875 2.449 1 87.88 199 ARG A CA 1
ATOM 1550 C C . ARG A 1 199 ? 1.203 -19.094 2.742 1 87.88 199 ARG A C 1
ATOM 1552 O O . ARG A 1 199 ? 2.432 -18.984 2.703 1 87.88 199 ARG A O 1
ATOM 1559 N N . GLY A 1 200 ? 0.625 -20.141 3.053 1 82.75 200 GLY A N 1
ATOM 1560 C CA . GLY A 1 200 ? 1.372 -21.344 3.365 1 82.75 200 GLY A CA 1
ATOM 1561 C C . GLY A 1 200 ? 1.882 -22.062 2.133 1 82.75 200 GLY A C 1
ATOM 1562 O O . GLY A 1 200 ? 2.705 -22.969 2.236 1 82.75 200 GLY A O 1
ATOM 1563 N N . ASN A 1 201 ? 1.379 -21.625 0.892 1 83.56 201 ASN A N 1
ATOM 1564 C CA . ASN A 1 201 ? 1.7 -22.328 -0.343 1 83.56 201 ASN A CA 1
ATOM 1565 C C . ASN A 1 201 ? 2.148 -21.375 -1.44 1 83.56 201 ASN A C 1
ATOM 1567 O O . ASN A 1 201 ? 1.7 -21.469 -2.584 1 83.56 201 ASN A O 1
ATOM 1571 N N . LEU A 1 202 ? 2.971 -20.469 -1.17 1 87.25 202 LEU A N 1
ATOM 1572 C CA . LEU A 1 202 ? 3.377 -19.422 -2.107 1 87.25 202 LEU A CA 1
ATOM 1573 C C . LEU A 1 202 ? 4.176 -20.016 -3.266 1 87.25 202 LEU A C 1
ATOM 1575 O O . LEU A 1 202 ? 4.133 -19.5 -4.383 1 87.25 202 LEU A O 1
ATOM 1579 N N . ARG A 1 203 ? 4.949 -21.078 -3.016 1 72.25 203 ARG A N 1
ATOM 1580 C CA . ARG A 1 203 ? 5.805 -21.656 -4.043 1 72.25 203 ARG A CA 1
ATOM 1581 C C . ARG A 1 203 ? 5.355 -23.078 -4.398 1 72.25 203 ARG A C 1
ATOM 1583 O O . ARG A 1 203 ? 6.168 -23.906 -4.797 1 72.25 203 ARG A O 1
ATOM 1590 N N . HIS A 1 204 ? 4.133 -23.266 -4.047 1 60.88 204 HIS A N 1
ATOM 1591 C CA . HIS A 1 204 ? 3.738 -24.656 -4.289 1 60.88 204 HIS A CA 1
ATOM 1592 C C . HIS A 1 204 ? 3.854 -25.016 -5.766 1 60.88 204 HIS A C 1
ATOM 1594 O O . HIS A 1 204 ? 3.143 -24.453 -6.602 1 60.88 204 HIS A O 1
ATOM 1600 N N . ARG A 1 205 ? 4.934 -25.5 -6.246 1 53.41 205 ARG A N 1
ATOM 1601 C CA . ARG A 1 205 ? 5.316 -25.922 -7.59 1 53.41 205 ARG A CA 1
ATOM 1602 C C . ARG A 1 205 ? 4.418 -27.047 -8.086 1 53.41 205 ARG A C 1
ATOM 1604 O O . ARG A 1 205 ? 4.164 -27.172 -9.289 1 53.41 205 ARG A O 1
ATOM 1611 N N . ASP A 1 206 ? 4.098 -27.922 -7.234 1 48.81 206 ASP A N 1
ATOM 1612 C CA . ASP A 1 206 ? 3.689 -29.234 -7.73 1 48.81 206 ASP A CA 1
ATOM 1613 C C . ASP A 1 206 ? 2.225 -29.234 -8.164 1 48.81 206 ASP A C 1
ATOM 1615 O O . ASP A 1 206 ? 1.858 -29.875 -9.141 1 48.81 206 ASP A O 1
ATOM 1619 N N . THR A 1 207 ? 1.402 -28.734 -7.309 1 46.12 207 THR A N 1
ATOM 1620 C CA . THR A 1 207 ? 0.056 -29.281 -7.391 1 46.12 207 THR A CA 1
ATOM 1621 C C . THR A 1 207 ? -0.77 -28.547 -8.438 1 46.12 207 THR A C 1
ATOM 1623 O O . THR A 1 207 ? -1.863 -28.984 -8.797 1 46.12 207 THR A O 1
ATOM 1626 N N . TRP A 1 208 ? -0.234 -27.516 -8.844 1 48 208 TRP A N 1
ATOM 1627 C CA . TRP A 1 208 ? -1.197 -26.812 -9.695 1 48 208 TRP A CA 1
ATOM 1628 C C . TRP A 1 208 ? -0.763 -26.859 -11.156 1 48 208 TRP A C 1
ATOM 1630 O O . TRP A 1 208 ? -1.18 -26.016 -11.953 1 48 208 TRP A O 1
ATOM 1640 N N . GLY A 1 209 ? 0.245 -27.609 -11.422 1 43.28 209 GLY A N 1
ATOM 1641 C CA . GLY A 1 209 ? 0.729 -27.719 -12.789 1 43.28 209 GLY A CA 1
ATOM 1642 C C . GLY A 1 209 ? -0.153 -28.594 -13.656 1 43.28 209 GLY A C 1
ATOM 1643 O O . GLY A 1 209 ? -1.038 -29.297 -13.156 1 43.28 209 GLY A O 1
ATOM 1644 N N . PRO A 1 210 ? -0.165 -28.094 -15.133 1 41.12 210 PRO A N 1
ATOM 1645 C CA . PRO A 1 210 ? -0.761 -29.109 -16.016 1 41.12 210 PRO A CA 1
ATOM 1646 C C . PRO A 1 210 ? -0.271 -30.516 -15.719 1 41.12 210 PRO A C 1
ATOM 1648 O O . PRO A 1 210 ? 0.812 -30.703 -15.156 1 41.12 210 PRO A O 1
ATOM 1651 N N . MET B 1 1 ? -5.516 -3.393 33.969 1 17.97 1 MET B N 1
ATOM 1652 C CA . MET B 1 1 ? -4.508 -4.219 33.312 1 17.97 1 MET B CA 1
ATOM 1653 C C . MET B 1 1 ? -4.141 -3.65 31.953 1 17.97 1 MET B C 1
ATOM 1655 O O . MET B 1 1 ? -4.992 -3.547 31.078 1 17.97 1 MET B O 1
ATOM 1659 N N . GLY B 1 2 ? -3.27 -2.656 31.906 1 20.8 2 GLY B N 1
ATOM 1660 C CA . GLY B 1 2 ? -2.912 -1.729 30.844 1 20.8 2 GLY B CA 1
ATOM 1661 C C . GLY B 1 2 ? -2.283 -2.41 29.641 1 20.8 2 GLY B C 1
ATOM 1662 O O . GLY B 1 2 ? -1.471 -3.324 29.797 1 20.8 2 GLY B O 1
ATOM 1663 N N . TYR B 1 3 ? -3.125 -2.648 28.672 1 22.3 3 TYR B N 1
ATOM 1664 C CA . TYR B 1 3 ? -2.697 -3.244 27.406 1 22.3 3 TYR B CA 1
ATOM 1665 C C . TYR B 1 3 ? -1.295 -2.779 27.031 1 22.3 3 TYR B C 1
ATOM 1667 O O . TYR B 1 3 ? -1.018 -1.578 27.016 1 22.3 3 TYR B O 1
ATOM 1675 N N . CYS B 1 4 ? -0.336 -3.486 27.562 1 21.62 4 CYS B N 1
ATOM 1676 C CA . CYS B 1 4 ? 1.09 -3.33 27.312 1 21.62 4 CYS B CA 1
ATOM 1677 C C . CYS B 1 4 ? 1.348 -3.086 25.828 1 21.62 4 CYS B C 1
ATOM 1679 O O . CYS B 1 4 ? 1.04 -3.938 24.984 1 21.62 4 CYS B O 1
ATOM 1681 N N . ILE B 1 5 ? 1.036 -1.945 25.422 1 27.33 5 ILE B N 1
ATOM 1682 C CA . ILE B 1 5 ? 1.632 -1.57 24.156 1 27.33 5 ILE B CA 1
ATOM 1683 C C . ILE B 1 5 ? 3.076 -2.064 24.094 1 27.33 5 ILE B C 1
ATOM 1685 O O . ILE B 1 5 ? 3.939 -1.571 24.812 1 27.33 5 ILE B O 1
ATOM 1689 N N . LYS B 1 6 ? 3.27 -3.363 24.109 1 31.39 6 LYS B N 1
ATOM 1690 C CA . LYS B 1 6 ? 4.648 -3.764 23.859 1 31.39 6 LYS B CA 1
ATOM 1691 C C . LYS B 1 6 ? 5.391 -2.691 23.062 1 31.39 6 LYS B C 1
ATOM 1693 O O . LYS B 1 6 ? 4.863 -2.158 22.078 1 31.39 6 LYS B O 1
ATOM 1698 N N . ARG B 1 7 ? 6.227 -1.909 23.609 1 28.62 7 ARG B N 1
ATOM 1699 C CA . ARG B 1 7 ? 7.219 -1.021 23.016 1 28.62 7 ARG B CA 1
ATOM 1700 C C . ARG B 1 7 ? 7.664 -1.53 21.656 1 28.62 7 ARG B C 1
ATOM 1702 O O . ARG B 1 7 ? 8.43 -2.49 21.562 1 28.62 7 ARG B O 1
ATOM 1709 N N . ARG B 1 8 ? 6.691 -1.812 20.672 1 38.94 8 ARG B N 1
ATOM 1710 C CA . ARG B 1 8 ? 7.047 -1.873 19.266 1 38.94 8 ARG B CA 1
ATOM 1711 C C . ARG B 1 8 ? 8.297 -1.042 18.969 1 38.94 8 ARG B C 1
ATOM 1713 O O . ARG B 1 8 ? 8.328 0.158 19.266 1 38.94 8 ARG B O 1
ATOM 1720 N N . ASP B 1 9 ? 9.406 -1.609 18.859 1 43.81 9 ASP B N 1
ATOM 1721 C CA . ASP B 1 9 ? 10.797 -1.163 18.812 1 43.81 9 ASP B CA 1
ATOM 1722 C C . ASP B 1 9 ? 10.945 0.115 18 1 43.81 9 ASP B C 1
ATOM 1724 O O . ASP B 1 9 ? 10.617 0.135 16.812 1 43.81 9 ASP B O 1
ATOM 1728 N N . LYS B 1 10 ? 10.969 1.382 18.672 1 44.41 10 LYS B N 1
ATOM 1729 C CA . LYS B 1 10 ? 11.289 2.768 18.344 1 44.41 10 LYS B CA 1
ATOM 1730 C C . LYS B 1 10 ? 12.141 2.852 17.094 1 44.41 10 LYS B C 1
ATOM 1732 O O . LYS B 1 10 ? 12.18 3.891 16.422 1 44.41 10 LYS B O 1
ATOM 1737 N N . ARG B 1 11 ? 12.695 1.71 16.766 1 56.12 11 ARG B N 1
ATOM 1738 C CA . ARG B 1 11 ? 13.742 1.81 15.75 1 56.12 11 ARG B CA 1
ATOM 1739 C C . ARG B 1 11 ? 13.398 0.978 14.523 1 56.12 11 ARG B C 1
ATOM 1741 O O . ARG B 1 11 ? 14.266 0.713 13.688 1 56.12 11 ARG B O 1
ATOM 1748 N N . MET B 1 12 ? 12.023 0.63 14.523 1 66.44 12 MET B N 1
ATOM 1749 C CA . MET B 1 12 ? 11.719 -0.318 13.453 1 66.44 12 MET B CA 1
ATOM 1750 C C . MET B 1 12 ? 11.68 0.382 12.102 1 66.44 12 MET B C 1
ATOM 1752 O O . MET B 1 12 ? 12.258 -0.108 11.133 1 66.44 12 MET B O 1
ATOM 1756 N N . ALA B 1 13 ? 11.188 1.634 12.164 1 75.19 13 ALA B N 1
ATOM 1757 C CA . ALA B 1 13 ? 11.164 2.336 10.883 1 75.19 13 ALA B CA 1
ATOM 1758 C C . ALA B 1 13 ? 12.578 2.643 10.398 1 75.19 13 ALA B C 1
ATOM 1760 O O . ALA B 1 13 ? 12.883 2.484 9.211 1 75.19 13 ALA B O 1
ATOM 1761 N N . ALA B 1 14 ? 13.383 2.877 11.367 1 77.56 14 ALA B N 1
ATOM 1762 C CA . ALA B 1 14 ? 14.758 3.195 10.984 1 77.56 14 ALA B CA 1
ATOM 1763 C C . ALA B 1 14 ? 15.453 1.979 10.375 1 77.56 14 ALA B C 1
ATOM 1765 O O . ALA B 1 14 ? 16.172 2.102 9.383 1 77.56 14 ALA B O 1
ATOM 1766 N N . ALA B 1 15 ? 15.242 0.88 11.016 1 78.5 15 ALA B N 1
ATOM 1767 C CA . ALA B 1 15 ? 15.859 -0.346 10.516 1 78.5 15 ALA B CA 1
ATOM 1768 C C . ALA B 1 15 ? 15.359 -0.681 9.117 1 78.5 15 ALA B C 1
ATOM 1770 O O . ALA B 1 15 ? 16.141 -1.096 8.25 1 78.5 15 ALA B O 1
ATOM 1771 N N . LEU B 1 16 ? 14.109 -0.466 8.891 1 82.75 16 LEU B N 1
ATOM 1772 C CA . LEU B 1 16 ? 13.523 -0.705 7.574 1 82.75 16 LEU B CA 1
ATOM 1773 C C . LEU B 1 16 ? 14.086 0.271 6.543 1 82.75 16 LEU B C 1
ATOM 1775 O O . LEU B 1 16 ? 14.445 -0.13 5.434 1 82.75 16 LEU B O 1
ATOM 1779 N N . MET B 1 17 ? 14.188 1.466 6.961 1 81.94 17 MET B N 1
ATOM 1780 C CA . MET B 1 17 ? 14.727 2.494 6.078 1 81.94 17 MET B CA 1
ATOM 1781 C C . MET B 1 17 ? 16.141 2.143 5.633 1 81.94 17 MET B C 1
ATOM 1783 O O . MET B 1 17 ? 16.453 2.191 4.441 1 81.94 17 MET B O 1
ATOM 1787 N N . GLN B 1 18 ? 16.859 1.729 6.555 1 78.62 18 GLN B N 1
ATOM 1788 C CA . GLN B 1 18 ? 18.25 1.396 6.262 1 78.62 18 GLN B CA 1
ATOM 1789 C C . GLN B 1 18 ? 18.344 0.165 5.363 1 78.62 18 GLN B C 1
ATOM 1791 O O . GLN B 1 18 ? 19.109 0.15 4.402 1 78.62 18 GLN B O 1
ATOM 1796 N N . ALA B 1 19 ? 17.609 -0.755 5.652 1 78.69 19 ALA B N 1
ATOM 1797 C CA . ALA B 1 19 ? 17.656 -2.014 4.914 1 78.69 19 ALA B CA 1
ATOM 1798 C C . ALA B 1 19 ? 17.266 -1.808 3.453 1 78.69 19 ALA B C 1
ATOM 1800 O O . ALA B 1 19 ? 17.969 -2.264 2.545 1 78.69 19 ALA B O 1
ATOM 1801 N N . TYR B 1 20 ? 16.281 -1.056 3.209 1 77.56 20 TYR B N 1
ATOM 1802 C CA . TYR B 1 20 ? 15.773 -0.887 1.851 1 77.56 20 TYR B CA 1
ATOM 1803 C C . TYR B 1 20 ? 16.641 0.079 1.061 1 77.56 20 TYR B C 1
ATOM 1805 O O . TYR B 1 20 ? 16.875 -0.119 -0.135 1 77.56 20 TYR B O 1
ATOM 1813 N N . SER B 1 21 ? 17.125 1.005 1.764 1 73.25 21 SER B N 1
ATOM 1814 C CA . SER B 1 21 ? 17.906 2.008 1.052 1 73.25 21 SER B CA 1
ATOM 1815 C C . SER B 1 21 ? 19.281 1.462 0.656 1 73.25 21 SER B C 1
ATOM 1817 O O . SER B 1 21 ? 19.938 2.002 -0.238 1 73.25 21 SER B O 1
ATOM 1819 N N . ALA B 1 22 ? 19.641 0.445 1.348 1 71.94 22 ALA B N 1
ATOM 1820 C CA . ALA B 1 22 ? 20.906 -0.189 1.015 1 71.94 22 ALA B CA 1
ATOM 1821 C C . ALA B 1 22 ? 20.797 -1.021 -0.259 1 71.94 22 ALA B C 1
ATOM 1823 O O . ALA B 1 22 ? 21.797 -1.462 -0.816 1 71.94 22 ALA B O 1
ATOM 1824 N N . MET B 1 23 ? 19.562 -1.049 -0.715 1 72.88 23 MET B N 1
ATOM 1825 C CA . MET B 1 23 ? 19.359 -1.833 -1.929 1 72.88 23 MET B CA 1
ATOM 1826 C C . MET B 1 23 ? 19.406 -0.943 -3.166 1 72.88 23 MET B C 1
ATOM 1828 O O . MET B 1 23 ? 18.359 -0.523 -3.676 1 72.88 23 MET B O 1
ATOM 1832 N N . ASN B 1 24 ? 20.516 -0.428 -3.543 1 62.28 24 ASN B N 1
ATOM 1833 C CA . ASN B 1 24 ? 20.734 0.591 -4.566 1 62.28 24 ASN B CA 1
ATOM 1834 C C . ASN B 1 24 ? 19.953 0.283 -5.84 1 62.28 24 ASN B C 1
ATOM 1836 O O . ASN B 1 24 ? 19.25 1.148 -6.363 1 62.28 24 ASN B O 1
ATOM 1840 N N . GLY B 1 25 ? 19.922 -0.839 -6.363 1 77.56 25 GLY B N 1
ATOM 1841 C CA . GLY B 1 25 ? 19.203 -1.133 -7.598 1 77.56 25 GLY B CA 1
ATOM 1842 C C . GLY B 1 25 ? 17.688 -1.083 -7.434 1 77.56 25 GLY B C 1
ATOM 1843 O O . GLY B 1 25 ? 16.984 -0.633 -8.336 1 77.56 25 GLY B O 1
ATOM 1844 N N . TRP B 1 26 ? 17.234 -1.123 -6.27 1 84.81 26 TRP B N 1
ATOM 1845 C CA . TRP B 1 26 ? 15.797 -1.196 -6.023 1 84.81 26 TRP B CA 1
ATOM 1846 C C . TRP B 1 26 ? 15.18 0.198 -5.973 1 84.81 26 TRP B C 1
ATOM 1848 O O . TRP B 1 26 ? 14.039 0.394 -6.402 1 84.81 26 TRP B O 1
ATOM 1858 N N . MET B 1 27 ? 15.992 1.166 -5.598 1 89.62 27 MET B N 1
ATOM 1859 C CA . MET B 1 27 ? 15.461 2.512 -5.391 1 89.62 27 MET B CA 1
ATOM 1860 C C . MET B 1 27 ? 15.266 3.23 -6.723 1 89.62 27 MET B C 1
ATOM 1862 O O . MET B 1 27 ? 14.719 4.332 -6.762 1 89.62 27 MET B O 1
ATOM 1866 N N . ASN B 1 28 ? 15.648 2.584 -7.781 1 91 28 ASN B N 1
ATOM 1867 C CA . ASN B 1 28 ? 15.391 3.148 -9.102 1 91 28 ASN B CA 1
ATOM 1868 C C . ASN B 1 28 ? 14.07 2.643 -9.672 1 91 28 ASN B C 1
ATOM 1870 O O . ASN B 1 28 ? 13.781 2.844 -10.859 1 91 28 ASN B O 1
ATOM 1874 N N . GLU B 1 29 ? 13.289 2 -8.922 1 90.69 29 GLU B N 1
ATOM 1875 C CA . GLU B 1 29 ? 11.922 1.615 -9.242 1 90.69 29 GLU B CA 1
ATOM 1876 C C . GLU B 1 29 ? 10.93 2.299 -8.305 1 90.69 29 GLU B C 1
ATOM 1878 O O . GLU B 1 29 ? 10.906 2.021 -7.105 1 90.69 29 GLU B O 1
ATOM 1883 N N . GLU B 1 30 ? 10.164 3.121 -8.867 1 93.62 30 GLU B N 1
ATOM 1884 C CA . GLU B 1 30 ? 9.242 3.924 -8.07 1 93.62 30 GLU B CA 1
ATOM 1885 C C . GLU B 1 30 ? 8.328 3.041 -7.227 1 93.62 30 GLU B C 1
ATOM 1887 O O . GLU B 1 30 ? 8.094 3.324 -6.051 1 93.62 30 GLU B O 1
ATOM 1892 N N . GLY B 1 31 ? 7.809 1.967 -7.828 1 93.69 31 GLY B N 1
ATOM 1893 C CA . GLY B 1 31 ? 6.941 1.06 -7.094 1 93.69 31 GLY B CA 1
ATOM 1894 C C . GLY B 1 31 ? 7.609 0.446 -5.879 1 93.69 31 GLY B C 1
ATOM 1895 O O . GLY B 1 31 ? 6.949 0.168 -4.875 1 93.69 31 GLY B O 1
ATOM 1896 N N . ILE B 1 32 ? 8.906 0.273 -5.945 1 92.62 32 ILE B N 1
ATOM 1897 C CA . ILE B 1 32 ? 9.656 -0.3 -4.832 1 92.62 32 ILE B CA 1
ATOM 1898 C C . ILE B 1 32 ? 9.883 0.765 -3.762 1 92.62 32 ILE B C 1
ATOM 1900 O O . ILE B 1 32 ? 9.781 0.485 -2.564 1 92.62 32 ILE B O 1
ATOM 1904 N N . VAL B 1 33 ? 10.148 1.979 -4.199 1 94.44 33 VAL B N 1
ATOM 1905 C CA . VAL B 1 33 ? 10.234 3.086 -3.25 1 94.44 33 VAL B CA 1
ATOM 1906 C C . VAL B 1 33 ? 8.922 3.199 -2.475 1 94.44 33 VAL B C 1
ATOM 1908 O O . VAL B 1 33 ? 8.93 3.258 -1.243 1 94.44 33 VAL B O 1
ATOM 1911 N N . ASN B 1 34 ? 7.816 3.184 -3.219 1 96.25 34 ASN B N 1
ATOM 1912 C CA . ASN B 1 34 ? 6.496 3.242 -2.598 1 96.25 34 ASN B CA 1
ATOM 1913 C C . ASN B 1 34 ? 6.258 2.053 -1.673 1 96.25 34 ASN B C 1
ATOM 1915 O O . ASN B 1 34 ? 5.621 2.191 -0.627 1 96.25 34 ASN B O 1
ATOM 1919 N N . GLY B 1 35 ? 6.754 0.917 -2.055 1 95.12 35 GLY B N 1
ATOM 1920 C CA . GLY B 1 35 ? 6.641 -0.266 -1.216 1 95.12 35 GLY B CA 1
ATOM 1921 C C . GLY B 1 35 ? 7.379 -0.135 0.103 1 95.12 35 GLY B C 1
ATOM 1922 O O . GLY B 1 35 ? 6.852 -0.505 1.154 1 95.12 35 GLY B O 1
ATOM 1923 N N . MET B 1 36 ? 8.609 0.345 0.062 1 92.31 36 MET B N 1
ATOM 1924 C CA . MET B 1 36 ? 9.352 0.598 1.293 1 92.31 36 MET B CA 1
ATOM 1925 C C . MET B 1 36 ? 8.562 1.503 2.23 1 92.31 36 MET B C 1
ATOM 1927 O O . MET B 1 36 ? 8.461 1.226 3.428 1 92.31 36 MET B O 1
ATOM 1931 N N . TRP B 1 37 ? 7.996 2.461 1.691 1 95.56 37 TRP B N 1
ATOM 1932 C CA . TRP B 1 37 ? 7.266 3.412 2.521 1 95.56 37 TRP B CA 1
ATOM 1933 C C . TRP B 1 37 ? 5.941 2.818 2.992 1 95.56 37 TRP B C 1
ATOM 1935 O O . TRP B 1 37 ? 5.461 3.148 4.078 1 95.56 37 TRP B O 1
ATOM 1945 N N . THR B 1 38 ? 5.309 1.945 2.193 1 95.31 38 THR B N 1
ATOM 1946 C CA . THR B 1 38 ? 4.16 1.204 2.697 1 95.31 38 THR B CA 1
ATOM 1947 C C . THR B 1 38 ? 4.527 0.43 3.961 1 95.31 38 THR B C 1
ATOM 1949 O O . THR B 1 38 ? 3.766 0.417 4.93 1 95.31 38 THR B O 1
ATOM 1952 N N . ALA B 1 39 ? 5.688 -0.149 3.977 1 93.5 39 ALA B N 1
ATOM 1953 C CA . ALA B 1 39 ? 6.156 -0.904 5.137 1 93.5 39 ALA B CA 1
ATOM 1954 C C . ALA B 1 39 ? 6.348 0.007 6.344 1 93.5 39 ALA B C 1
ATOM 1956 O O . ALA B 1 39 ? 5.879 -0.304 7.445 1 93.5 39 ALA B O 1
ATOM 1957 N N . ILE B 1 40 ? 7.016 1.092 6.129 1 92.88 40 ILE B N 1
ATOM 1958 C CA . ILE B 1 40 ? 7.297 2.045 7.199 1 92.88 40 ILE B CA 1
ATOM 1959 C C . ILE B 1 40 ? 5.984 2.596 7.754 1 92.88 40 ILE B C 1
ATOM 1961 O O . ILE B 1 40 ? 5.781 2.617 8.969 1 92.88 40 ILE B O 1
ATOM 1965 N N . LEU B 1 41 ? 5.109 2.99 6.898 1 94.75 41 LEU B N 1
ATOM 1966 C CA . LEU B 1 41 ? 3.865 3.639 7.301 1 94.75 41 LEU B CA 1
ATOM 1967 C C . LEU B 1 41 ? 2.922 2.639 7.965 1 94.75 41 LEU B C 1
ATOM 1969 O O . LEU B 1 41 ? 2.146 3.004 8.852 1 94.75 41 LEU B O 1
ATOM 1973 N N . ASN B 1 42 ? 2.998 1.43 7.531 1 91.75 42 ASN B N 1
ATOM 1974 C CA . ASN B 1 42 ? 2.199 0.411 8.203 1 91.75 42 ASN B CA 1
ATOM 1975 C C . ASN B 1 42 ? 2.617 0.24 9.664 1 91.75 42 ASN B C 1
ATOM 1977 O O . ASN B 1 42 ? 1.787 -0.063 10.516 1 91.75 42 ASN B O 1
ATOM 1981 N N . GLU B 1 43 ? 3.855 0.408 9.922 1 89.88 43 GLU B N 1
ATOM 1982 C CA . GLU B 1 43 ? 4.32 0.354 11.305 1 89.88 43 GLU B CA 1
ATOM 1983 C C . GLU B 1 43 ? 3.783 1.53 12.117 1 89.88 43 GLU B C 1
ATOM 1985 O O . GLU B 1 43 ? 3.434 1.375 13.289 1 89.88 43 GLU B O 1
ATOM 1990 N N . LEU B 1 44 ? 3.709 2.617 11.492 1 91.5 44 LEU B N 1
ATOM 1991 C CA . LEU B 1 44 ? 3.291 3.84 12.172 1 91.5 44 LEU B CA 1
ATOM 1992 C C . LEU B 1 44 ? 1.772 3.906 12.289 1 91.5 44 LEU B C 1
ATOM 1994 O O . LEU B 1 44 ? 1.242 4.484 13.242 1 91.5 44 LEU B O 1
ATOM 1998 N N . PHE B 1 45 ? 1.12 3.354 11.305 1 93.5 45 PHE B N 1
ATOM 1999 C CA . PHE B 1 45 ? -0.334 3.396 11.211 1 93.5 45 PHE B CA 1
ATOM 2000 C C . PHE B 1 45 ? -0.908 1.997 11.031 1 93.5 45 PHE B C 1
ATOM 2002 O O . PHE B 1 45 ? -1.424 1.667 9.961 1 93.5 45 PHE B O 1
ATOM 2009 N N . PRO B 1 46 ? -0.864 1.263 12.078 1 88.88 46 PRO B N 1
ATOM 2010 C CA . PRO B 1 46 ? -1.411 -0.089 11.945 1 88.88 46 PRO B CA 1
ATOM 2011 C C . PRO B 1 46 ? -2.875 -0.094 11.508 1 88.88 46 PRO B C 1
ATOM 2013 O O . PRO B 1 46 ? -3.674 0.704 12.008 1 88.88 46 PRO B O 1
ATOM 2016 N N . GLN B 1 47 ? -3.24 -0.973 10.602 1 88.19 47 GLN B N 1
ATOM 2017 C CA . GLN B 1 47 ? -4.562 -0.953 9.984 1 88.19 47 GLN B CA 1
ATOM 2018 C C . GLN B 1 47 ? -5.473 -2.014 10.594 1 88.19 47 GLN B C 1
ATOM 2020 O O . GLN B 1 47 ? -6.688 -1.988 10.398 1 88.19 47 GLN B O 1
ATOM 2025 N N . ASN B 1 48 ? -5 -2.855 11.375 1 83.31 48 ASN B N 1
ATOM 2026 C CA . ASN B 1 48 ? -5.746 -3.994 11.906 1 83.31 48 ASN B CA 1
ATOM 2027 C C . ASN B 1 48 ? -6.727 -3.566 12.992 1 83.31 48 ASN B C 1
ATOM 2029 O O . ASN B 1 48 ? -7.578 -4.352 13.414 1 83.31 48 ASN B O 1
ATOM 2033 N N . THR B 1 49 ? -6.668 -2.334 13.469 1 81.75 49 THR B N 1
ATOM 2034 C CA . THR B 1 49 ? -7.605 -1.834 14.469 1 81.75 49 THR B CA 1
ATOM 2035 C C . THR B 1 49 ? -8.688 -0.977 13.82 1 81.75 49 THR B C 1
ATOM 2037 O O . THR B 1 49 ? -9.555 -0.437 14.508 1 81.75 49 THR B O 1
ATOM 2040 N N . LEU B 1 50 ? -8.68 -0.761 12.578 1 85.06 50 LEU B N 1
ATOM 2041 C CA . LEU B 1 50 ? -9.641 -0.003 11.781 1 85.06 50 LEU B CA 1
ATOM 2042 C C . LEU B 1 50 ? -9.578 1.481 12.117 1 85.06 50 LEU B C 1
ATOM 2044 O O . LEU B 1 50 ? -10.547 2.215 11.906 1 85.06 50 LEU B O 1
ATOM 2048 N N . ASN B 1 51 ? -8.445 1.883 12.688 1 89.69 51 ASN B N 1
ATOM 2049 C CA . ASN B 1 51 ? -8.281 3.301 12.992 1 89.69 51 ASN B CA 1
ATOM 2050 C C . ASN B 1 51 ? -7.695 4.066 11.812 1 89.69 51 ASN B C 1
ATOM 2052 O O . ASN B 1 51 ? -7.855 5.281 11.711 1 89.69 51 ASN B O 1
ATOM 2056 N N . PHE B 1 52 ? -6.973 3.266 11.039 1 93.38 52 PHE B N 1
ATOM 2057 C CA . PHE B 1 52 ? -6.328 3.904 9.898 1 93.38 52 PHE B CA 1
ATOM 2058 C C . PHE B 1 52 ? -6.504 3.062 8.641 1 93.38 52 PHE B C 1
ATOM 2060 O O . PHE B 1 52 ? -6.742 1.855 8.719 1 93.38 52 PHE B O 1
ATOM 2067 N N . LEU B 1 53 ? -6.441 3.719 7.59 1 93.94 53 LEU B N 1
ATOM 2068 C CA . LEU B 1 53 ? -6.406 3.09 6.273 1 93.94 53 LEU B CA 1
ATOM 2069 C C . LEU B 1 53 ? -5.328 3.721 5.398 1 93.94 53 LEU B C 1
ATOM 2071 O O . LEU B 1 53 ? -5.238 4.945 5.305 1 93.94 53 LEU B O 1
ATOM 2075 N N . ILE B 1 54 ? -4.453 2.91 4.855 1 96.38 54 ILE B N 1
ATOM 2076 C CA . ILE B 1 54 ? -3.477 3.346 3.863 1 96.38 54 ILE B CA 1
ATOM 2077 C C . ILE B 1 54 ? -3.979 3 2.463 1 96.38 54 ILE B C 1
ATOM 2079 O O . ILE B 1 54 ? -4.094 1.824 2.109 1 96.38 54 ILE B O 1
ATOM 2083 N N . GLY B 1 55 ? -4.324 4.027 1.715 1 96.06 55 GLY B N 1
ATOM 2084 C CA . GLY B 1 55 ? -4.863 3.828 0.38 1 96.06 55 GLY B CA 1
ATOM 2085 C C . GLY B 1 55 ? -3.879 4.176 -0.721 1 96.06 55 GLY B C 1
ATOM 2086 O O . GLY B 1 55 ? -3.424 5.316 -0.815 1 96.06 55 GLY B O 1
ATOM 2087 N N . PRO B 1 56 ? -3.488 3.189 -1.521 1 96.75 56 PRO B N 1
ATOM 2088 C CA . PRO B 1 56 ? -2.674 3.504 -2.697 1 96.75 56 PRO B CA 1
ATOM 2089 C C . PRO B 1 56 ? -3.5 4.07 -3.85 1 96.75 56 PRO B C 1
ATOM 2091 O O . PRO B 1 56 ? -4.641 3.652 -4.059 1 96.75 56 PRO B O 1
ATOM 2094 N N . GLU B 1 57 ? -2.994 5.094 -4.492 1 94.69 57 GLU B N 1
ATOM 2095 C CA . GLU B 1 57 ? -3.504 5.645 -5.746 1 94.69 57 GLU B CA 1
ATOM 2096 C C . GLU B 1 57 ? -4.941 6.133 -5.586 1 94.69 57 GLU B C 1
ATOM 2098 O O . GLU B 1 57 ? -5.777 5.91 -6.465 1 94.69 57 GLU B O 1
ATOM 2103 N N . VAL B 1 58 ? -5.266 6.676 -4.465 1 93.62 58 VAL B N 1
ATOM 2104 C CA . VAL B 1 58 ? -6.59 7.266 -4.273 1 93.62 58 VAL B CA 1
ATOM 2105 C C . VAL B 1 58 ? -6.723 8.531 -5.117 1 93.62 58 VAL B C 1
ATOM 2107 O O . VAL B 1 58 ? -5.836 9.383 -5.109 1 93.62 58 VAL B O 1
ATOM 2110 N N . HIS B 1 59 ? -7.809 8.602 -5.742 1 91.69 59 HIS B N 1
ATOM 2111 C CA . HIS B 1 59 ? -8.07 9.766 -6.57 1 91.69 59 HIS B CA 1
ATOM 2112 C C . HIS B 1 59 ? -8.57 10.938 -5.727 1 91.69 59 HIS B C 1
ATOM 2114 O O . HIS B 1 59 ? -9.234 10.742 -4.707 1 91.69 59 HIS B O 1
ATOM 2120 N N . SER B 1 60 ? -8.203 12.055 -6.266 1 87.38 60 SER B N 1
ATOM 2121 C CA . SER B 1 60 ? -8.852 13.242 -5.719 1 87.38 60 SER B CA 1
ATOM 2122 C C . SER B 1 60 ? -10.328 13.297 -6.113 1 87.38 60 SER B C 1
ATOM 2124 O O . SER B 1 60 ? -10.773 12.523 -6.965 1 87.38 60 SER B O 1
ATOM 2126 N N . ALA B 1 61 ? -11.109 14.148 -5.477 1 79.38 61 ALA B N 1
ATOM 2127 C CA . ALA B 1 61 ? -12.547 14.234 -5.684 1 79.38 61 ALA B CA 1
ATOM 2128 C C . ALA B 1 61 ? -12.875 14.484 -7.152 1 79.38 61 ALA B C 1
ATOM 2130 O O . ALA B 1 61 ? -13.875 13.969 -7.668 1 79.38 61 ALA B O 1
ATOM 2131 N N . ASN B 1 62 ? -12.07 15.195 -7.898 1 74.75 62 ASN B N 1
ATOM 2132 C CA . ASN B 1 62 ? -12.344 15.484 -9.297 1 74.75 62 ASN B CA 1
ATOM 2133 C C . ASN B 1 62 ? -11.602 14.523 -10.227 1 74.75 62 ASN B C 1
ATOM 2135 O O . ASN B 1 62 ? -11.539 14.742 -11.438 1 74.75 62 ASN B O 1
ATOM 2139 N N . ASN B 1 63 ? -10.914 13.57 -9.656 1 78.06 63 ASN B N 1
ATOM 2140 C CA . ASN B 1 63 ? -10.234 12.477 -10.352 1 78.06 63 ASN B CA 1
ATOM 2141 C C . ASN B 1 63 ? -9.102 12.992 -11.234 1 78.06 63 ASN B C 1
ATOM 2143 O O . ASN B 1 63 ? -8.836 12.43 -12.297 1 78.06 63 ASN B O 1
ATOM 2147 N N . THR B 1 64 ? -8.531 14.062 -10.883 1 80.88 64 THR B N 1
ATOM 2148 C CA . THR B 1 64 ? -7.473 14.656 -11.695 1 80.88 64 THR B CA 1
ATOM 2149 C C . THR B 1 64 ? -6.098 14.32 -11.125 1 80.88 64 THR B C 1
ATOM 2151 O O . THR B 1 64 ? -5.086 14.422 -11.82 1 80.88 64 THR B O 1
ATOM 2154 N N . ASN B 1 65 ? -6.098 14 -9.906 1 88.56 65 ASN B N 1
ATOM 2155 C CA . ASN B 1 65 ? -4.852 13.703 -9.203 1 88.56 65 ASN B CA 1
ATOM 2156 C C . ASN B 1 65 ? -4.945 12.391 -8.422 1 88.56 65 ASN B C 1
ATOM 2158 O O . ASN B 1 65 ? -6.039 11.969 -8.047 1 88.56 65 ASN B O 1
ATOM 2162 N N . ARG B 1 66 ? -3.783 11.797 -8.344 1 92.88 66 ARG B N 1
ATOM 2163 C CA . ARG B 1 66 ? -3.689 10.602 -7.516 1 92.88 66 ARG B CA 1
ATOM 2164 C C . ARG B 1 66 ? -2.504 10.68 -6.562 1 92.88 66 ARG B C 1
ATOM 2166 O O . ARG B 1 66 ? -1.414 11.102 -6.953 1 92.88 66 ARG B O 1
ATOM 2173 N N . ALA B 1 67 ? -2.781 10.422 -5.348 1 95.94 67 ALA B N 1
ATOM 2174 C CA . ALA B 1 67 ? -1.68 10.281 -4.402 1 95.94 67 ALA B CA 1
ATOM 2175 C C . ALA B 1 67 ? -1.104 8.867 -4.441 1 95.94 67 ALA B C 1
ATOM 2177 O O . ALA B 1 67 ? -1.85 7.887 -4.539 1 95.94 67 ALA B O 1
ATOM 2178 N N . ASP B 1 68 ? 0.213 8.742 -4.391 1 97.38 68 ASP B N 1
ATOM 2179 C CA . ASP B 1 68 ? 0.805 7.41 -4.34 1 97.38 68 ASP B CA 1
ATOM 2180 C C . ASP B 1 68 ? 0.321 6.645 -3.111 1 97.38 68 ASP B C 1
ATOM 2182 O O . ASP B 1 68 ? 0.005 5.453 -3.201 1 97.38 68 ASP B O 1
ATOM 2186 N N . LEU B 1 69 ? 0.303 7.289 -1.969 1 98 69 LEU B N 1
ATOM 2187 C CA . LEU B 1 69 ? -0.346 6.785 -0.763 1 98 69 LEU B CA 1
ATOM 2188 C C . LEU B 1 69 ? -1.075 7.906 -0.03 1 98 69 LEU B C 1
ATOM 2190 O O . LEU B 1 69 ? -0.587 9.039 0.023 1 98 69 LEU B O 1
ATOM 2194 N N . SER B 1 70 ? -2.188 7.594 0.503 1 97.5 70 SER B N 1
ATOM 2195 C CA . SER B 1 70 ? -2.91 8.453 1.438 1 97.5 70 SER B CA 1
ATOM 2196 C C . SER B 1 70 ? -3.295 7.691 2.701 1 97.5 70 SER B C 1
ATOM 2198 O O . SER B 1 70 ? -3.701 6.531 2.635 1 97.5 70 SER B O 1
ATOM 2200 N N . ILE B 1 71 ? -3.107 8.312 3.797 1 97.31 71 ILE B N 1
ATOM 2201 C CA . ILE B 1 71 ? -3.48 7.707 5.066 1 97.31 71 ILE B CA 1
ATOM 2202 C C . ILE B 1 71 ? -4.699 8.422 5.645 1 97.31 71 ILE B C 1
ATOM 2204 O O . ILE B 1 71 ? -4.684 9.641 5.82 1 97.31 71 ILE B O 1
ATOM 2208 N N . TYR B 1 72 ? -5.699 7.648 5.926 1 95.06 72 TYR B N 1
ATOM 2209 C CA . TYR B 1 72 ? -6.938 8.141 6.52 1 95.06 72 TYR B CA 1
ATOM 2210 C C . TYR B 1 72 ? -7.055 7.703 7.977 1 95.06 72 TYR B C 1
ATOM 2212 O O . TYR B 1 72 ? -6.742 6.559 8.312 1 95.06 72 TYR B O 1
ATOM 2220 N N . GLU B 1 73 ? -7.402 8.609 8.805 1 94.12 73 GLU B N 1
ATOM 2221 C CA . GLU B 1 73 ? -7.934 8.266 10.117 1 94.12 73 GLU B CA 1
ATOM 2222 C C . GLU B 1 73 ? -9.43 7.973 10.047 1 94.12 73 GLU B C 1
ATOM 2224 O O . GLU B 1 73 ? -10.203 8.766 9.508 1 94.12 73 GLU B O 1
ATOM 2229 N N . ILE B 1 74 ? -9.789 6.871 10.555 1 91 74 ILE B N 1
ATOM 2230 C CA . ILE B 1 74 ? -11.18 6.426 10.469 1 91 74 ILE B CA 1
ATOM 2231 C C . ILE B 1 74 ? -11.867 6.648 11.812 1 91 74 ILE B C 1
ATOM 2233 O O . ILE B 1 74 ? -11.336 6.285 12.859 1 91 74 ILE B O 1
ATOM 2237 N N . ASP B 1 75 ? -12.961 7.273 11.766 1 90.25 75 ASP B N 1
ATOM 2238 C CA . ASP B 1 75 ? -13.844 7.402 12.922 1 90.25 75 ASP B CA 1
ATOM 2239 C C . ASP B 1 75 ? -14.953 6.355 12.891 1 90.25 75 ASP B C 1
ATOM 2241 O O . ASP B 1 75 ? -15.867 6.438 12.062 1 90.25 75 ASP B O 1
ATOM 2245 N N . THR B 1 76 ? -14.891 5.469 13.781 1 86.38 76 THR B N 1
ATOM 2246 C CA . THR B 1 76 ? -15.82 4.348 13.797 1 86.38 76 THR B CA 1
ATOM 2247 C C . THR B 1 76 ? -16.938 4.582 14.812 1 86.38 76 THR B C 1
ATOM 2249 O O . THR B 1 76 ? -17.734 3.682 15.086 1 86.38 76 THR B O 1
ATOM 2252 N N . THR B 1 77 ? -17.016 5.73 15.383 1 88.31 77 THR B N 1
ATOM 2253 C CA . THR B 1 77 ? -17.906 6.016 16.5 1 88.31 77 THR B CA 1
ATOM 2254 C C . THR B 1 77 ? -19.359 5.891 16.078 1 88.31 77 THR B C 1
ATOM 2256 O O . THR B 1 77 ? -20.203 5.469 16.875 1 88.31 77 THR B O 1
ATOM 2259 N N . ALA B 1 78 ? -19.703 6.184 14.828 1 84.75 78 ALA B N 1
ATOM 2260 C CA . ALA B 1 78 ? -21.094 6.184 14.359 1 84.75 78 ALA B CA 1
ATOM 2261 C C . ALA B 1 78 ? -21.562 4.766 14.047 1 84.75 78 ALA B C 1
ATOM 2263 O O . ALA B 1 78 ? -22.719 4.559 13.672 1 84.75 78 ALA B O 1
ATOM 2264 N N . GLY B 1 79 ? -20.703 3.762 14.125 1 80.62 79 GLY B N 1
ATOM 2265 C CA . GLY B 1 79 ? -21.094 2.373 13.93 1 80.62 79 GLY B CA 1
ATOM 2266 C C . GLY B 1 79 ? -20.859 1.889 12.508 1 80.62 79 GLY B C 1
ATOM 2267 O O . GLY B 1 79 ? -20.609 2.691 11.609 1 80.62 79 GLY B O 1
ATOM 2268 N N . LEU B 1 80 ? -21.016 0.625 12.406 1 76.31 80 LEU B N 1
ATOM 2269 C CA . LEU B 1 80 ? -20.75 -0.046 11.141 1 76.31 80 LEU B CA 1
ATOM 2270 C C . LEU B 1 80 ? -21.641 0.518 10.039 1 76.31 80 LEU B C 1
ATOM 2272 O O . LEU B 1 80 ? -22.844 0.716 10.242 1 76.31 80 LEU B O 1
ATOM 2276 N N . GLY B 1 81 ? -21.016 0.874 8.961 1 76.38 81 GLY B N 1
ATOM 2277 C CA . GLY B 1 81 ? -21.734 1.441 7.836 1 76.38 81 GLY B CA 1
ATOM 2278 C C . GLY B 1 81 ? -21.75 2.959 7.836 1 76.38 81 GLY B C 1
ATOM 2279 O O . GLY B 1 81 ? -22.094 3.582 6.836 1 76.38 81 GLY B O 1
ATOM 2280 N N . ASN B 1 82 ? -21.344 3.541 8.953 1 83.94 82 ASN B N 1
ATOM 2281 C CA . ASN B 1 82 ? -21.391 4.996 9.078 1 83.94 82 ASN B CA 1
ATOM 2282 C C . ASN B 1 82 ? -20.031 5.57 9.477 1 83.94 82 ASN B C 1
ATOM 2284 O O . ASN B 1 82 ? -19.969 6.59 10.172 1 83.94 82 ASN B O 1
ATOM 2288 N N . TYR B 1 83 ? -19.016 4.898 9.102 1 85.88 83 TYR B N 1
ATOM 2289 C CA . TYR B 1 83 ? -17.672 5.395 9.406 1 85.88 83 TYR B CA 1
ATOM 2290 C C . TYR B 1 83 ? -17.359 6.637 8.578 1 85.88 83 TYR B C 1
ATOM 2292 O O . TYR B 1 83 ? -17.828 6.773 7.445 1 85.88 83 TYR B O 1
ATOM 2300 N N . THR B 1 84 ? -16.688 7.504 9.227 1 89.69 84 THR B N 1
ATOM 2301 C CA . THR B 1 84 ? -16.125 8.648 8.516 1 89.69 84 THR B CA 1
ATOM 2302 C C . THR B 1 84 ? -14.602 8.586 8.484 1 89.69 84 THR B C 1
ATOM 2304 O O . THR B 1 84 ? -14 7.789 9.203 1 89.69 84 THR B O 1
ATOM 2307 N N . ARG B 1 85 ? -14.023 9.367 7.578 1 91.25 85 ARG B N 1
ATOM 2308 C CA . ARG B 1 85 ? -12.57 9.367 7.473 1 91.25 85 ARG B CA 1
ATOM 2309 C C . ARG B 1 85 ? -12.031 10.773 7.25 1 91.25 85 ARG B C 1
ATOM 2311 O O . ARG B 1 85 ? -12.719 11.617 6.672 1 91.25 85 ARG B O 1
ATOM 2318 N N . LYS B 1 86 ? -10.828 10.984 7.699 1 93.88 86 LYS B N 1
ATOM 2319 C CA . LYS B 1 86 ? -10.047 12.195 7.461 1 93.88 86 LYS B CA 1
ATOM 2320 C C . LYS B 1 86 ? -8.648 11.852 6.957 1 93.88 86 LYS B C 1
ATOM 2322 O O . LYS B 1 86 ? -8.008 10.922 7.461 1 93.88 86 LYS B O 1
ATOM 2327 N N . VAL B 1 87 ? -8.266 12.609 5.934 1 95.88 87 VAL B N 1
ATOM 2328 C CA . VAL B 1 87 ? -6.898 12.391 5.477 1 95.88 87 VAL B CA 1
ATOM 2329 C C . VAL B 1 87 ? -5.922 13.062 6.434 1 95.88 87 VAL B C 1
ATOM 2331 O O . VAL B 1 87 ? -6.105 14.219 6.809 1 95.88 87 VAL B O 1
ATOM 2334 N N . VAL B 1 88 ? -4.824 12.328 6.844 1 96 88 VAL B N 1
ATOM 2335 C CA . VAL B 1 88 ? -3.906 12.867 7.84 1 96 88 VAL B CA 1
ATOM 2336 C C . VAL B 1 88 ? -2.482 12.859 7.285 1 96 88 VAL B C 1
ATOM 2338 O O . VAL B 1 88 ? -1.617 13.586 7.773 1 96 88 VAL B O 1
ATOM 2341 N N . VAL B 1 89 ? -2.18 12.008 6.336 1 96.69 89 VAL B N 1
ATOM 2342 C CA . VAL B 1 89 ? -0.875 11.953 5.684 1 96.69 89 VAL B CA 1
ATOM 2343 C C . VAL B 1 89 ? -1.055 11.711 4.188 1 96.69 89 VAL B C 1
ATOM 2345 O O . VAL B 1 89 ? -1.884 10.891 3.779 1 96.69 89 VAL B O 1
ATOM 2348 N N . VAL B 1 90 ? -0.339 12.391 3.367 1 97.62 90 VAL B N 1
ATOM 2349 C CA . VAL B 1 90 ? -0.226 12.148 1.933 1 97.62 90 VAL B CA 1
ATOM 2350 C C . VAL B 1 90 ? 1.234 11.898 1.563 1 97.62 90 VAL B C 1
ATOM 2352 O O . VAL B 1 90 ? 2.127 12.625 2.014 1 97.62 90 VAL B O 1
ATOM 2355 N N . TYR B 1 91 ? 1.461 10.914 0.779 1 98.31 91 TYR B N 1
ATOM 2356 C CA . TYR B 1 91 ? 2.803 10.5 0.384 1 98.31 91 TYR B CA 1
ATOM 2357 C C . TYR B 1 91 ? 2.947 10.5 -1.134 1 98.31 91 TYR B C 1
ATOM 2359 O O . TYR B 1 91 ? 2.064 10.016 -1.848 1 98.31 91 TYR B O 1
ATOM 2367 N N . GLU B 1 92 ? 4.008 11.023 -1.583 1 98.31 92 GLU B N 1
ATOM 2368 C CA . GLU B 1 92 ? 4.438 10.977 -2.977 1 98.31 92 GLU B CA 1
ATOM 2369 C C . GLU B 1 92 ? 5.867 10.453 -3.094 1 98.31 92 GLU B C 1
ATOM 2371 O O . GLU B 1 92 ? 6.766 10.938 -2.398 1 98.31 92 GLU B O 1
ATOM 2376 N N . GLY B 1 93 ? 6.062 9.422 -3.963 1 97.31 93 GLY B N 1
ATOM 2377 C CA . GLY B 1 93 ? 7.379 8.836 -4.152 1 97.31 93 GLY B CA 1
ATOM 2378 C C . GLY B 1 93 ? 7.859 8.898 -5.59 1 97.31 93 GLY B C 1
ATOM 2379 O O . GLY B 1 93 ? 7.059 8.789 -6.523 1 97.31 93 GLY B O 1
ATOM 2380 N N . LYS B 1 94 ? 9.141 9.07 -5.723 1 96.31 94 LYS B N 1
ATOM 2381 C CA . LYS B 1 94 ? 9.844 9 -6.996 1 96.31 94 LYS B CA 1
ATOM 2382 C C . LYS B 1 94 ? 11.055 8.07 -6.91 1 96.31 94 LYS B C 1
ATOM 2384 O O . LYS B 1 94 ? 11.648 7.918 -5.844 1 96.31 94 LYS B O 1
ATOM 2389 N N . ARG B 1 95 ? 11.328 7.539 -8.055 1 94.06 95 ARG B N 1
ATOM 2390 C CA . ARG B 1 95 ? 12.562 6.77 -8.133 1 94.06 95 ARG B CA 1
ATOM 2391 C C . ARG B 1 95 ? 13.781 7.684 -8.023 1 94.06 95 ARG B C 1
ATOM 2393 O O . ARG B 1 95 ? 13.688 8.891 -8.266 1 94.06 95 ARG B O 1
ATOM 2400 N N . SER B 1 96 ? 14.938 7.094 -7.781 1 91.62 96 SER B N 1
ATOM 2401 C CA . SER B 1 96 ? 16.172 7.855 -7.586 1 91.62 96 SER B CA 1
ATOM 2402 C C . SER B 1 96 ? 16.531 8.656 -8.836 1 91.62 96 SER B C 1
ATOM 2404 O O . SER B 1 96 ? 16.984 9.797 -8.734 1 91.62 96 SER B O 1
ATOM 2406 N N . GLY B 1 97 ? 16.297 8.133 -10.031 1 90.69 97 GLY B N 1
ATOM 2407 C CA . GLY B 1 97 ? 16.703 8.773 -11.273 1 90.69 97 GLY B CA 1
ATOM 2408 C C . GLY B 1 97 ? 15.641 9.695 -11.836 1 90.69 97 GLY B C 1
ATOM 2409 O O . GLY B 1 97 ? 15.773 10.203 -12.953 1 90.69 97 GLY B O 1
ATOM 2410 N N . SER B 1 98 ? 14.609 9.922 -11.055 1 94.62 98 SER B N 1
ATOM 2411 C CA . SER B 1 98 ? 13.531 10.781 -11.523 1 94.62 98 SER B CA 1
ATOM 2412 C C . SER B 1 98 ? 14.023 12.219 -11.727 1 94.62 98 SER B C 1
ATOM 2414 O O . SER B 1 98 ? 14.828 12.719 -10.938 1 94.62 98 SER B O 1
ATOM 2416 N N . THR B 1 99 ? 13.461 12.922 -12.703 1 95.75 99 THR B N 1
ATOM 2417 C CA . THR B 1 99 ? 13.789 14.32 -12.945 1 95.75 99 THR B CA 1
ATOM 2418 C C . THR B 1 99 ? 12.93 15.234 -12.078 1 95.75 99 THR B C 1
ATOM 2420 O O . THR B 1 99 ? 13.219 16.422 -11.945 1 95.75 99 THR B O 1
ATOM 2423 N N . ASP B 1 100 ? 11.875 14.719 -11.445 1 95.31 100 ASP B N 1
ATOM 2424 C CA . ASP B 1 100 ? 11.055 15.516 -10.539 1 95.31 100 ASP B CA 1
ATOM 2425 C C . ASP B 1 100 ? 11.867 15.969 -9.328 1 95.31 100 ASP B C 1
ATOM 2427 O O . ASP B 1 100 ? 12.555 15.164 -8.695 1 95.31 100 ASP B O 1
ATOM 2431 N N . GLY B 1 101 ? 11.789 17.219 -9.078 1 94.12 101 GLY B N 1
ATOM 2432 C CA . GLY B 1 101 ? 12.398 17.734 -7.863 1 94.12 101 GLY B CA 1
ATOM 2433 C C . GLY B 1 101 ? 11.461 17.719 -6.672 1 94.12 101 GLY B C 1
ATOM 2434 O O . GLY B 1 101 ? 10.312 17.281 -6.785 1 94.12 101 GLY B O 1
ATOM 2435 N N . TRP B 1 102 ? 11.922 18.156 -5.562 1 92.75 102 TRP B N 1
ATOM 2436 C CA . TRP B 1 102 ? 11.156 18.172 -4.32 1 92.75 102 TRP B CA 1
ATOM 2437 C C . TRP B 1 102 ? 9.945 19.094 -4.438 1 92.75 102 TRP B C 1
ATOM 2439 O O . TRP B 1 102 ? 8.883 18.812 -3.871 1 92.75 102 TRP B O 1
ATOM 2449 N N . ASP B 1 103 ? 10.148 20.188 -5.16 1 93.19 103 ASP B N 1
ATOM 2450 C CA . ASP B 1 103 ? 9.023 21.094 -5.371 1 93.19 103 ASP B CA 1
ATOM 2451 C C . ASP B 1 103 ? 7.91 20.406 -6.164 1 93.19 103 ASP B C 1
ATOM 2453 O O . ASP B 1 103 ? 6.727 20.656 -5.922 1 93.19 103 ASP B O 1
ATOM 2457 N N . ASP B 1 104 ? 8.281 19.594 -7.152 1 96.38 104 ASP B N 1
ATOM 2458 C CA . ASP B 1 104 ? 7.297 18.844 -7.918 1 96.38 104 ASP B CA 1
ATOM 2459 C C . ASP B 1 104 ? 6.539 17.859 -7.02 1 96.38 104 ASP B C 1
ATOM 2461 O O . ASP B 1 104 ? 5.312 17.766 -7.105 1 96.38 104 ASP B O 1
ATOM 2465 N N . ILE B 1 105 ? 7.281 17.203 -6.156 1 96.5 105 ILE B N 1
ATOM 2466 C CA . ILE B 1 105 ? 6.707 16.234 -5.227 1 96.5 105 ILE B CA 1
ATOM 2467 C C . ILE B 1 105 ? 5.738 16.938 -4.281 1 96.5 105 ILE B C 1
ATOM 2469 O O . ILE B 1 105 ? 4.605 16.484 -4.098 1 96.5 105 ILE B O 1
ATOM 2473 N N . LEU B 1 106 ? 6.168 18.047 -3.758 1 94.44 106 LEU B N 1
ATOM 2474 C CA . LEU B 1 106 ? 5.336 18.828 -2.852 1 94.44 106 LEU B CA 1
ATOM 2475 C C . LEU B 1 106 ? 4.062 19.297 -3.553 1 94.44 106 LEU B C 1
ATOM 2477 O O . LEU B 1 106 ? 2.969 19.203 -2.992 1 94.44 106 LEU B O 1
ATOM 2481 N N . THR B 1 107 ? 4.207 19.734 -4.734 1 95.56 107 THR B N 1
ATOM 2482 C CA . THR B 1 107 ? 3.076 20.234 -5.508 1 95.56 107 THR B CA 1
ATOM 2483 C C . THR B 1 107 ? 2.061 19.125 -5.758 1 95.56 107 THR B C 1
ATOM 2485 O O . THR B 1 107 ? 0.851 19.359 -5.703 1 95.56 107 THR B O 1
ATOM 2488 N N . GLN B 1 108 ? 2.48 17.938 -6.047 1 96.31 108 GLN B N 1
ATOM 2489 C CA . GLN B 1 108 ? 1.583 16.797 -6.266 1 96.31 108 GLN B CA 1
ATOM 2490 C C . GLN B 1 108 ? 0.805 16.469 -4.996 1 96.31 108 GLN B C 1
ATOM 2492 O O . GLN B 1 108 ? -0.411 16.266 -5.039 1 96.31 108 GLN B O 1
ATOM 2497 N N . CYS B 1 109 ? 1.503 16.484 -3.877 1 96.44 109 CYS B N 1
ATOM 2498 C CA . CYS B 1 109 ? 0.815 16.281 -2.607 1 96.44 109 CYS B CA 1
ATOM 2499 C C . CYS B 1 109 ? -0.262 17.328 -2.393 1 96.44 109 CYS B C 1
ATOM 2501 O O . CYS B 1 109 ? -1.406 17 -2.076 1 96.44 109 CYS B O 1
ATOM 2503 N N . ASP B 1 110 ? 0.117 18.547 -2.584 1 94.75 110 ASP B N 1
ATOM 2504 C CA . ASP B 1 110 ? -0.774 19.656 -2.293 1 94.75 110 ASP B CA 1
ATOM 2505 C C . ASP B 1 110 ? -1.984 19.656 -3.225 1 94.75 110 ASP B C 1
ATOM 2507 O O . ASP B 1 110 ? -3.115 19.859 -2.781 1 94.75 110 ASP B O 1
ATOM 2511 N N . ASN B 1 111 ? -1.72 19.453 -4.508 1 94.5 111 ASN B N 1
ATOM 2512 C CA . ASN B 1 111 ? -2.803 19.422 -5.484 1 94.5 111 ASN B CA 1
ATOM 2513 C C . ASN B 1 111 ? -3.842 18.359 -5.133 1 94.5 111 ASN B C 1
ATOM 2515 O O . ASN B 1 111 ? -5.043 18.594 -5.285 1 94.5 111 ASN B O 1
ATOM 2519 N N . TRP B 1 112 ? -3.393 17.25 -4.723 1 96.69 112 TRP B N 1
ATOM 2520 C CA . TRP B 1 112 ? -4.312 16.1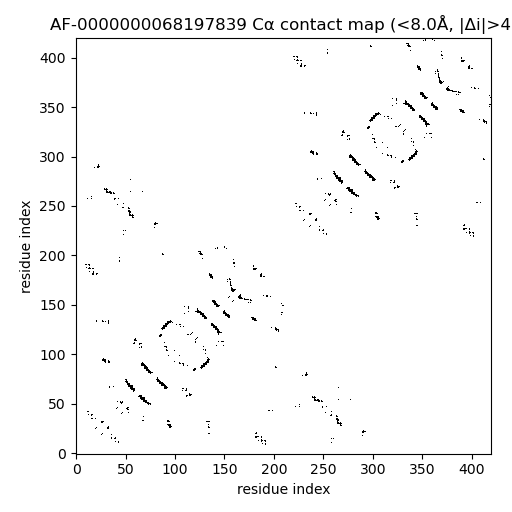88 -4.344 1 96.69 112 TRP B CA 1
ATOM 2521 C C . TRP B 1 112 ? -5.09 16.562 -3.088 1 96.69 112 TRP B C 1
ATOM 2523 O O . TRP B 1 112 ? -6.316 16.438 -3.047 1 96.69 112 TRP B O 1
ATOM 2533 N N . THR B 1 113 ? -4.406 17.094 -2.109 1 95 113 THR B N 1
ATOM 2534 C CA . THR B 1 113 ? -4.973 17.344 -0.789 1 95 113 THR B CA 1
ATOM 2535 C C . THR B 1 113 ? -6.023 18.453 -0.856 1 95 113 THR B C 1
ATOM 2537 O O . THR B 1 113 ? -7.109 18.312 -0.287 1 95 113 THR B O 1
ATOM 2540 N N . ARG B 1 114 ? -5.766 19.422 -1.525 1 90.31 114 ARG B N 1
ATOM 2541 C CA . ARG B 1 114 ? -6.645 20.594 -1.567 1 90.31 114 ARG B CA 1
ATOM 2542 C C . ARG B 1 114 ? -7.949 20.266 -2.283 1 90.31 114 ARG B C 1
ATOM 2544 O O . ARG B 1 114 ? -8.922 21.016 -2.176 1 90.31 114 ARG B O 1
ATOM 2551 N N . ARG B 1 115 ? -7.98 19.25 -2.992 1 93.12 115 ARG B N 1
ATOM 2552 C CA . ARG B 1 115 ? -9.164 18.875 -3.768 1 93.12 115 ARG B CA 1
ATOM 2553 C C . ARG B 1 115 ? -10.047 17.906 -2.992 1 93.12 115 ARG B C 1
ATOM 2555 O O . ARG B 1 115 ? -11.117 17.516 -3.467 1 93.12 115 ARG B O 1
ATOM 2562 N N . GLN B 1 116 ? -9.562 17.562 -1.867 1 93.56 116 GLN B N 1
ATOM 2563 C CA . GLN B 1 116 ? -10.414 16.703 -1.04 1 93.56 116 GLN B CA 1
ATOM 2564 C C . GLN B 1 116 ? -11.633 17.469 -0.539 1 93.56 116 GLN B C 1
ATOM 2566 O O . GLN B 1 116 ? -11.555 18.656 -0.235 1 93.56 116 GLN B O 1
ATOM 2571 N N . PRO B 1 117 ? -12.75 16.797 -0.487 1 91.88 117 PRO B N 1
ATOM 2572 C CA . PRO B 1 117 ? -13.922 17.453 0.105 1 91.88 117 PRO B CA 1
ATOM 2573 C C . PRO B 1 117 ? -13.719 17.797 1.576 1 91.88 117 PRO B C 1
ATOM 2575 O O . PRO B 1 117 ? -12.844 17.234 2.238 1 91.88 117 PRO B O 1
ATOM 2578 N N . THR B 1 118 ? -14.555 18.703 2.102 1 92.81 118 THR B N 1
ATOM 2579 C CA . THR B 1 118 ? -14.367 19.266 3.434 1 92.81 118 THR B CA 1
ATOM 2580 C C . THR B 1 118 ? -14.594 18.219 4.508 1 92.81 118 THR B C 1
ATOM 2582 O O . THR B 1 118 ? -14.086 18.328 5.621 1 92.81 118 THR B O 1
ATOM 2585 N N . ASN B 1 119 ? -15.375 17.203 4.199 1 91.88 119 ASN B N 1
ATOM 2586 C CA . ASN B 1 119 ? -15.609 16.156 5.195 1 91.88 119 ASN B CA 1
ATOM 2587 C C . ASN B 1 119 ? -14.406 15.234 5.332 1 91.88 119 ASN B C 1
ATOM 2589 O O . ASN B 1 119 ? -14.312 14.469 6.289 1 91.88 119 ASN B O 1
ATOM 2593 N N . VAL B 1 120 ? -13.477 15.32 4.418 1 93.56 120 VAL B N 1
ATOM 2594 C CA . VAL B 1 120 ? -12.258 14.508 4.441 1 93.56 120 VAL B CA 1
ATOM 2595 C C . VAL B 1 120 ? -11.078 15.367 4.902 1 93.56 120 VAL B C 1
ATOM 2597 O O . VAL B 1 120 ? -10.211 14.891 5.637 1 93.56 120 VAL B O 1
ATOM 2600 N N . PHE B 1 121 ? -11.102 16.594 4.457 1 94.44 121 PHE B N 1
ATOM 2601 C CA . PHE B 1 121 ? -10.078 17.562 4.824 1 94.44 121 PHE B CA 1
ATOM 2602 C C . PHE B 1 121 ? -10.68 18.969 4.941 1 94.44 121 PHE B C 1
ATOM 2604 O O . PHE B 1 121 ? -10.836 19.672 3.941 1 94.44 121 PHE B O 1
ATOM 2611 N N . ALA B 1 122 ? -10.898 19.406 6.145 1 93.12 122 ALA B N 1
ATOM 2612 C CA . ALA B 1 122 ? -11.641 20.641 6.371 1 93.12 122 ALA B CA 1
ATOM 2613 C C . ALA B 1 122 ? -10.688 21.844 6.469 1 93.12 122 ALA B C 1
ATOM 2615 O O . ALA B 1 122 ? -9.484 21.672 6.688 1 93.12 122 ALA B O 1
ATOM 2616 N N . VAL B 1 123 ? -11.328 22.984 6.238 1 91.25 123 VAL B N 1
ATOM 2617 C CA . VAL B 1 123 ? -10.578 24.219 6.469 1 91.25 123 VAL B CA 1
ATOM 2618 C C . VAL B 1 123 ? -10.102 24.266 7.918 1 91.25 123 VAL B C 1
ATOM 2620 O O . VAL B 1 123 ? -10.859 23.938 8.836 1 91.25 123 VAL B O 1
ATOM 2623 N N . GLY B 1 124 ? -8.859 24.641 8.133 1 87.44 124 GLY B N 1
ATOM 2624 C CA . GLY B 1 124 ? -8.281 24.719 9.469 1 87.44 124 GLY B CA 1
ATOM 2625 C C . 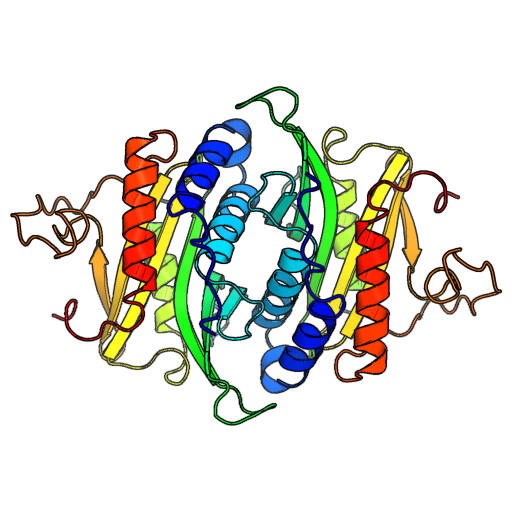GLY B 1 124 ? -7.578 23.438 9.891 1 87.44 124 GLY B C 1
ATOM 2626 O O . GLY B 1 124 ? -6.805 23.453 10.852 1 87.44 124 GLY B O 1
ATOM 2627 N N . GLU B 1 125 ? -7.758 22.344 9.172 1 89.69 125 GLU B N 1
ATOM 2628 C CA . GLU B 1 125 ? -7.117 21.078 9.5 1 89.69 125 GLU B CA 1
ATOM 2629 C C . GLU B 1 125 ? -5.723 20.984 8.891 1 89.69 125 GLU B C 1
ATOM 2631 O O . GLU B 1 125 ? -5.398 21.719 7.961 1 89.69 125 GLU B O 1
ATOM 2636 N N . CYS B 1 126 ? -4.949 20.078 9.469 1 89.56 126 CYS B N 1
ATOM 2637 C CA . CYS B 1 126 ? -3.596 19.844 8.977 1 89.56 126 CYS B CA 1
ATOM 2638 C C . CYS B 1 126 ? -3.475 18.438 8.383 1 89.56 126 CYS B C 1
ATOM 2640 O O . CYS B 1 126 ? -4.215 17.531 8.758 1 89.56 126 CYS B O 1
ATOM 2642 N N . CYS B 1 127 ? -2.584 18.375 7.457 1 93.12 127 CYS B N 1
ATOM 2643 C CA . CYS B 1 127 ? -2.201 17.125 6.816 1 93.12 127 CYS B CA 1
ATOM 2644 C C . CYS B 1 127 ? -0.695 17.062 6.586 1 93.12 127 CYS B C 1
ATOM 2646 O O . CYS B 1 127 ? -0.094 18.047 6.137 1 93.12 127 CYS B O 1
ATOM 2648 N N . TRP B 1 128 ? -0.123 16 6.945 1 93.31 128 TRP B N 1
ATOM 2649 C CA . TRP B 1 128 ? 1.312 15.836 6.734 1 93.31 128 TRP B CA 1
ATOM 2650 C C . TRP B 1 128 ? 1.603 15.336 5.324 1 93.31 128 TRP B C 1
ATOM 2652 O O . TRP B 1 128 ? 0.867 14.508 4.789 1 93.31 128 TRP B O 1
ATOM 2662 N N . TYR B 1 129 ? 2.684 15.875 4.766 1 94.38 129 TYR B N 1
ATOM 2663 C CA . TYR B 1 129 ? 3.201 15.375 3.494 1 94.38 129 TYR B CA 1
ATOM 2664 C C . TYR B 1 129 ? 4.531 14.656 3.689 1 94.38 129 TYR B C 1
ATOM 2666 O O . TYR B 1 129 ? 5.391 15.125 4.438 1 94.38 129 TYR B O 1
ATOM 2674 N N . ILE B 1 130 ? 4.602 13.539 3.102 1 95.25 130 ILE B N 1
ATOM 2675 C CA . ILE B 1 130 ? 5.871 12.828 2.984 1 95.25 130 ILE B CA 1
ATOM 2676 C C . ILE B 1 130 ? 6.27 12.719 1.515 1 95.25 130 ILE B C 1
ATOM 2678 O O . ILE B 1 130 ? 5.492 12.227 0.691 1 95.25 130 ILE B O 1
ATOM 2682 N N . GLY B 1 131 ? 7.406 13.227 1.226 1 96.31 131 GLY B N 1
ATOM 2683 C CA . GLY B 1 131 ? 8 13.031 -0.086 1 96.31 131 GLY B CA 1
ATOM 2684 C C . GLY B 1 131 ? 9.219 12.117 -0.058 1 96.31 131 GLY B C 1
ATOM 2685 O O . GLY B 1 131 ? 10.039 12.195 0.858 1 96.31 131 GLY B O 1
ATOM 2686 N N . ALA B 1 132 ? 9.273 11.258 -1.055 1 95.5 132 ALA B N 1
ATOM 2687 C CA . ALA B 1 132 ? 10.438 10.375 -1.181 1 95.5 132 ALA B CA 1
ATOM 2688 C C . ALA B 1 132 ? 11.023 10.438 -2.588 1 95.5 132 ALA B C 1
ATOM 2690 O O . ALA B 1 132 ? 10.289 10.594 -3.566 1 95.5 132 ALA B O 1
ATOM 2691 N N . LYS B 1 133 ? 12.242 10.352 -2.645 1 93.75 133 LYS B N 1
ATOM 2692 C CA . LYS B 1 133 ? 12.992 10.219 -3.887 1 93.75 133 LYS B CA 1
ATOM 2693 C C . LYS B 1 133 ? 14.156 9.242 -3.725 1 93.75 133 LYS B C 1
ATOM 2695 O O . LYS B 1 133 ? 15.203 9.609 -3.186 1 93.75 133 LYS B O 1
ATOM 2700 N N . GLY B 1 134 ? 13.891 8.062 -4.289 1 92.12 134 GLY B N 1
ATOM 2701 C CA . GLY B 1 134 ? 14.867 7.027 -3.994 1 92.12 134 GLY B CA 1
ATOM 2702 C C . GLY B 1 134 ? 15.102 6.84 -2.508 1 92.12 134 GLY B C 1
ATOM 2703 O O . GLY B 1 134 ? 14.156 6.641 -1.743 1 92.12 134 GLY B O 1
ATOM 2704 N N . GLY B 1 135 ? 16.359 7.016 -2.088 1 89.81 135 GLY B N 1
ATOM 2705 C CA . GLY B 1 135 ? 16.734 6.832 -0.698 1 89.81 135 GLY B CA 1
ATOM 2706 C C . GLY B 1 135 ? 16.688 8.117 0.109 1 89.81 135 GLY B C 1
ATOM 2707 O O . GLY B 1 135 ? 17.375 8.242 1.125 1 89.81 135 GLY B O 1
ATOM 2708 N N . HIS B 1 136 ? 15.914 9.047 -0.314 1 91.12 136 HIS B N 1
ATOM 2709 C CA . HIS B 1 136 ? 15.781 10.305 0.402 1 91.12 136 HIS B CA 1
ATOM 2710 C C . HIS B 1 136 ? 14.328 10.617 0.716 1 91.12 136 HIS B C 1
ATOM 2712 O O . HIS B 1 136 ? 13.422 10.102 0.052 1 91.12 136 HIS B O 1
ATOM 2718 N N . ALA B 1 137 ? 14.125 11.438 1.738 1 92.75 137 ALA B N 1
ATOM 2719 C CA . ALA B 1 137 ? 12.75 11.781 2.1 1 92.75 137 ALA B CA 1
ATOM 2720 C C . ALA B 1 137 ? 12.68 13.172 2.73 1 92.75 137 ALA B C 1
ATOM 2722 O O . ALA B 1 137 ? 13.656 13.641 3.322 1 92.75 137 ALA B O 1
ATOM 2723 N N . LYS B 1 138 ? 11.57 13.781 2.574 1 91 138 LYS B N 1
ATOM 2724 C CA . LYS B 1 138 ? 11.242 15.055 3.209 1 91 138 LYS B CA 1
ATOM 2725 C C . LYS B 1 138 ? 9.836 15.023 3.803 1 91 138 LYS B C 1
ATOM 2727 O O . LYS B 1 138 ? 8.984 14.266 3.348 1 91 138 LYS B O 1
ATOM 2732 N N . LEU B 1 139 ? 9.711 15.906 4.805 1 91 139 LEU B N 1
ATOM 2733 C CA . LEU B 1 139 ? 8.414 16.031 5.445 1 91 139 LEU B CA 1
ATOM 2734 C C . LEU B 1 139 ? 7.938 17.484 5.414 1 91 139 LEU B C 1
ATOM 2736 O O . LEU B 1 139 ? 8.734 18.406 5.586 1 91 139 LEU B O 1
ATOM 2740 N N . TRP B 1 140 ? 6.68 17.625 5.18 1 87.31 140 TRP B N 1
ATOM 2741 C CA . TRP B 1 140 ? 6.008 18.922 5.301 1 87.31 140 TRP B CA 1
ATOM 2742 C C . TRP B 1 140 ? 4.711 18.781 6.09 1 87.31 140 TRP B C 1
ATOM 2744 O O . TRP B 1 140 ? 4.219 17.672 6.305 1 87.31 140 TRP B O 1
ATOM 2754 N N . VAL B 1 141 ? 4.254 19.953 6.523 1 87.44 141 VAL B N 1
ATOM 2755 C CA . VAL B 1 141 ? 2.918 20.047 7.102 1 87.44 141 VAL B CA 1
ATOM 2756 C C . VAL B 1 141 ? 2.082 21.047 6.324 1 87.44 141 VAL B C 1
ATOM 2758 O O . VAL B 1 141 ? 2.549 22.156 6.031 1 87.44 141 VAL B O 1
ATOM 2761 N N . CYS B 1 142 ? 0.944 20.609 5.961 1 89.06 142 CYS B N 1
ATOM 2762 C CA . CYS B 1 142 ? 0.013 21.469 5.234 1 89.06 142 CYS B CA 1
ATOM 2763 C C . CYS B 1 142 ? -1.189 21.812 6.098 1 89.06 142 CYS B C 1
ATOM 2765 O O . CYS B 1 142 ? -1.789 20.938 6.727 1 89.06 142 CYS B O 1
ATOM 2767 N N . LYS B 1 143 ? -1.488 23.078 6.148 1 87.19 143 LYS B N 1
ATOM 2768 C CA . LYS B 1 143 ? -2.744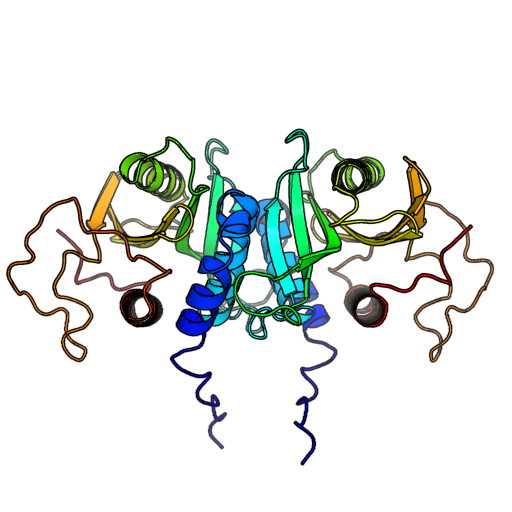 23.547 6.723 1 87.19 143 LYS B CA 1
ATOM 2769 C C . LYS B 1 143 ? -3.668 24.109 5.645 1 87.19 143 LYS B C 1
ATOM 2771 O O . LYS B 1 143 ? -3.248 24.922 4.82 1 87.19 143 LYS B O 1
ATOM 2776 N N . ARG B 1 144 ? -4.883 23.609 5.668 1 90.75 144 ARG B N 1
ATOM 2777 C CA . ARG B 1 144 ? -5.848 24.172 4.723 1 90.75 144 ARG B CA 1
ATOM 2778 C C . ARG B 1 144 ? -6.336 25.531 5.172 1 90.75 144 ARG B C 1
ATOM 2780 O O . ARG B 1 144 ? -6.855 25.688 6.281 1 90.75 144 ARG B O 1
ATOM 2787 N N . ILE B 1 145 ? -6.172 26.484 4.352 1 87.06 145 ILE B N 1
ATOM 2788 C CA . ILE B 1 145 ? -6.625 27.859 4.605 1 87.06 145 ILE B CA 1
ATOM 2789 C C . ILE B 1 145 ? -7.551 28.312 3.482 1 87.06 145 ILE B C 1
ATOM 2791 O O . ILE B 1 145 ? -7.105 28.562 2.361 1 87.06 145 ILE B O 1
ATOM 2795 N N . GLY B 1 146 ? -8.891 28.5 3.832 1 84.88 146 GLY B N 1
ATOM 2796 C CA . GLY B 1 146 ? -9.844 28.797 2.771 1 84.88 146 GLY B CA 1
ATOM 2797 C C . GLY B 1 146 ? -9.805 27.781 1.646 1 84.88 146 GLY B C 1
ATOM 2798 O O . GLY B 1 146 ? -9.945 26.578 1.882 1 84.88 146 GLY B O 1
ATOM 2799 N N . THR B 1 147 ? -9.469 28.297 0.414 1 83.69 147 THR B N 1
ATOM 2800 C CA . THR B 1 147 ? -9.383 27.406 -0.744 1 83.69 147 THR B CA 1
ATOM 2801 C C . THR B 1 147 ? -7.93 27.016 -1.017 1 83.69 147 THR B C 1
ATOM 2803 O O . THR B 1 147 ? -7.656 26.234 -1.926 1 83.69 147 THR B O 1
ATOM 2806 N N . GLY B 1 148 ? -7.055 27.562 -0.13 1 85.25 148 GLY B N 1
ATOM 2807 C CA . GLY B 1 148 ? -5.637 27.312 -0.335 1 85.25 148 GLY B CA 1
ATOM 2808 C C . GLY B 1 148 ? -4.996 26.547 0.81 1 85.25 148 GLY B C 1
ATOM 2809 O O . GLY B 1 148 ? -5.691 25.906 1.608 1 85.25 148 GLY B O 1
ATOM 2810 N N . SER B 1 149 ? -3.592 26.453 0.683 1 87.88 149 SER B N 1
ATOM 2811 C CA . SER B 1 149 ? -2.818 25.734 1.688 1 87.88 149 SER B CA 1
ATOM 2812 C C . SER B 1 149 ? -1.645 26.578 2.188 1 87.88 149 SER B C 1
ATOM 2814 O O . SER B 1 149 ? -1.105 27.391 1.447 1 87.88 149 SER B O 1
ATOM 2816 N N . HIS B 1 150 ? -1.354 26.453 3.451 1 85.56 150 HIS B N 1
ATOM 2817 C CA . HIS B 1 150 ? -0.089 26.891 4.035 1 85.56 150 HIS B CA 1
ATOM 2818 C C . HIS B 1 150 ? 0.806 25.703 4.355 1 85.56 150 HIS B C 1
ATOM 2820 O O . HIS B 1 150 ? 0.438 24.844 5.16 1 85.56 150 HIS B O 1
ATOM 2826 N N . ILE B 1 151 ? 1.963 25.672 3.688 1 86.56 151 ILE B N 1
ATOM 2827 C CA . ILE B 1 151 ? 2.832 24.516 3.84 1 86.56 151 ILE B CA 1
ATOM 2828 C C . ILE B 1 151 ? 4.133 24.922 4.523 1 86.56 151 ILE B C 1
ATOM 2830 O O . ILE B 1 151 ? 4.75 25.922 4.141 1 86.56 151 ILE B O 1
ATOM 2834 N N . THR B 1 152 ? 4.469 24.125 5.512 1 80.5 152 THR B N 1
ATOM 2835 C CA . THR B 1 152 ? 5.719 24.344 6.23 1 80.5 152 THR B CA 1
ATOM 2836 C C . THR B 1 152 ? 6.629 23.125 6.113 1 80.5 152 THR B C 1
ATOM 2838 O O . THR B 1 152 ? 6.18 22 6.27 1 80.5 152 THR B O 1
ATOM 2841 N N . ASP B 1 153 ? 7.836 23.328 5.707 1 77.81 153 ASP B N 1
ATOM 2842 C CA . ASP B 1 153 ? 8.828 22.25 5.719 1 77.81 153 ASP B CA 1
ATOM 2843 C C . ASP B 1 153 ? 9.125 21.797 7.148 1 77.81 153 ASP B C 1
ATOM 2845 O O . ASP B 1 153 ? 9.328 22.625 8.039 1 77.81 153 ASP B O 1
ATOM 2849 N N . PHE B 1 154 ? 8.898 20.438 7.438 1 67.19 154 PHE B N 1
ATOM 2850 C CA . PHE B 1 154 ? 9.117 19.922 8.781 1 67.19 154 PHE B CA 1
ATOM 2851 C C . PHE B 1 154 ? 10.594 19.969 9.148 1 67.19 154 PHE B C 1
ATOM 2853 O O . PHE B 1 154 ? 10.945 20.094 10.328 1 67.19 154 PHE B O 1
ATOM 2860 N N . TRP B 1 155 ? 11.695 19.688 8.094 1 53.28 155 TRP B N 1
ATOM 2861 C CA . TRP B 1 155 ? 13.078 19.688 8.547 1 53.28 155 TRP B CA 1
ATOM 2862 C C . TRP B 1 155 ? 13.367 20.891 9.438 1 53.28 155 TRP B C 1
ATOM 2864 O O . TRP B 1 155 ? 14.234 20.828 10.32 1 53.28 155 TRP B O 1
ATOM 2874 N N . THR B 1 156 ? 13.336 21.938 8.719 1 40.34 156 THR B N 1
ATOM 2875 C CA . THR B 1 156 ? 14.109 23.062 9.227 1 40.34 156 THR B CA 1
ATOM 2876 C C . THR B 1 156 ? 13.93 23.188 10.734 1 40.34 156 THR B C 1
ATOM 2878 O O . THR B 1 156 ? 14.609 24 11.375 1 40.34 156 THR B O 1
ATOM 2881 N N . LYS B 1 157 ? 12.773 23.328 11.133 1 35.47 157 LYS B N 1
ATOM 2882 C CA . LYS B 1 157 ? 12.672 23.891 12.477 1 35.47 157 LYS B CA 1
ATOM 2883 C C . LYS B 1 157 ? 13.188 22.906 13.523 1 35.47 157 LYS B C 1
ATOM 2885 O O . LYS B 1 157 ? 13.164 21.688 13.305 1 35.47 157 LYS B O 1
ATOM 2890 N N . SER B 1 158 ? 14.055 23.359 14.484 1 35.19 158 SER B N 1
ATOM 2891 C CA . SER B 1 158 ? 14.336 23.094 15.891 1 35.19 158 SER B CA 1
ATOM 2892 C C . SER B 1 158 ? 13.219 22.281 16.531 1 35.19 158 SER B C 1
ATOM 2894 O O . SER B 1 158 ? 13.156 22.156 17.75 1 35.19 158 SER B O 1
ATOM 2896 N N . LEU B 1 159 ? 12.25 22.047 15.859 1 35.72 159 LEU B N 1
ATOM 2897 C CA . LEU B 1 159 ? 11.211 21.406 16.656 1 35.72 159 LEU B CA 1
ATOM 2898 C C . LEU B 1 159 ? 11.711 20.062 17.203 1 35.72 159 LEU B C 1
ATOM 2900 O O . LEU B 1 159 ? 11.391 19.703 18.344 1 35.72 159 LEU B O 1
ATOM 2904 N N . ILE B 1 160 ? 12.039 19.125 16.234 1 37.5 160 ILE B N 1
ATOM 2905 C CA . ILE B 1 160 ? 11.977 17.828 16.906 1 37.5 160 ILE B CA 1
ATOM 2906 C C . ILE B 1 160 ? 12.992 17.797 18.047 1 37.5 160 ILE B C 1
ATOM 2908 O O . ILE B 1 160 ? 12.688 17.328 19.141 1 37.5 160 ILE B O 1
ATOM 2912 N N . PHE B 1 161 ? 14.469 17.438 17.719 1 33.78 161 PHE B N 1
ATOM 2913 C CA . PHE B 1 161 ? 15.25 16.594 18.609 1 33.78 161 PHE B CA 1
ATOM 2914 C C . PHE B 1 161 ? 15.703 17.391 19.844 1 33.78 161 PHE B C 1
ATOM 2916 O O . PHE B 1 161 ? 16.594 16.953 20.562 1 33.78 161 PHE B O 1
ATOM 2923 N N . ASN B 1 162 ? 15.516 18.656 19.891 1 31.3 162 ASN B N 1
ATOM 2924 C CA . ASN B 1 162 ? 15.766 18.844 21.312 1 31.3 162 ASN B CA 1
ATOM 2925 C C . ASN B 1 162 ? 14.93 17.891 22.172 1 31.3 162 ASN B C 1
ATOM 2927 O O . ASN B 1 162 ? 13.891 17.406 21.719 1 31.3 162 ASN B O 1
ATOM 2931 N N . HIS B 1 163 ? 14.828 17.891 23.438 1 30.8 163 HIS B N 1
ATOM 2932 C CA . HIS B 1 163 ? 14.25 17.125 24.531 1 30.8 163 HIS B CA 1
ATOM 2933 C C . HIS B 1 163 ? 12.727 17.219 24.531 1 30.8 163 HIS B C 1
ATOM 2935 O O . HIS B 1 163 ? 12.125 17.469 25.578 1 30.8 163 HIS B O 1
ATOM 2941 N N . GLY B 1 164 ? 11.758 17.266 23.641 1 32.53 164 GLY B N 1
ATOM 2942 C CA . GLY B 1 164 ? 10.312 17.453 23.688 1 32.53 164 GLY B CA 1
ATOM 2943 C C . GLY B 1 164 ? 9.82 18.562 22.781 1 32.53 164 GLY B C 1
ATOM 2944 O O . GLY B 1 164 ? 8.812 18.406 22.094 1 32.53 164 GLY B O 1
ATOM 2945 N N . GLN B 1 165 ? 10 19.953 22.984 1 31.8 165 GLN B N 1
ATOM 2946 C CA . GLN B 1 165 ? 9.461 21.203 22.453 1 31.8 165 GLN B CA 1
ATOM 2947 C C . GLN B 1 165 ? 10.133 21.578 21.141 1 31.8 165 GLN B C 1
ATOM 2949 O O . GLN B 1 165 ? 11.344 21.406 20.984 1 31.8 165 GLN B O 1
ATOM 2954 N N . PRO B 1 166 ? 9.312 21.75 19.891 1 34.22 166 PRO B N 1
ATOM 2955 C CA . PRO B 1 166 ? 9.828 22.438 18.703 1 34.22 166 PRO B CA 1
ATOM 2956 C C . PRO B 1 166 ? 10.758 23.594 19.047 1 34.22 166 PRO B C 1
ATOM 2958 O O . PRO B 1 166 ? 10.43 24.422 19.891 1 34.22 166 PRO B O 1
ATOM 2961 N N . ARG B 1 167 ? 12.008 23.5 19.375 1 33.84 167 ARG B N 1
ATOM 2962 C CA . ARG B 1 167 ? 12.789 24.703 19.625 1 33.84 167 ARG B CA 1
ATOM 2963 C C . ARG B 1 167 ? 12.75 25.641 18.422 1 33.84 167 ARG B C 1
ATOM 2965 O O . ARG B 1 167 ? 12.82 25.188 17.281 1 33.84 167 ARG B O 1
ATOM 2972 N N . ASN B 1 168 ? 12.18 26.875 18.5 1 32.09 168 ASN B N 1
ATOM 2973 C CA . ASN B 1 168 ? 12.18 28.062 17.672 1 32.09 168 ASN B CA 1
ATOM 2974 C C . ASN B 1 168 ? 13.578 28.375 17.141 1 32.09 168 ASN B C 1
ATOM 2976 O O . ASN B 1 168 ? 13.844 29.5 16.688 1 32.09 168 ASN B O 1
ATOM 2980 N N . GLY B 1 169 ? 14.633 27.672 17.406 1 34.31 169 GLY B N 1
ATOM 2981 C CA . GLY B 1 169 ? 15.789 28.406 16.922 1 34.31 169 GLY B CA 1
ATOM 2982 C C . GLY B 1 169 ? 15.742 28.688 15.438 1 34.31 169 GLY B C 1
ATOM 2983 O O . GLY B 1 169 ? 14.977 28.047 14.703 1 34.31 169 GLY B O 1
ATOM 2984 N N . ALA B 1 170 ? 16.234 29.984 15.039 1 31.52 170 ALA B N 1
ATOM 2985 C CA . ALA B 1 170 ? 16.453 30.5 13.688 1 31.52 170 ALA B CA 1
ATOM 2986 C C . ALA B 1 170 ? 16.922 29.391 12.75 1 31.52 170 ALA B C 1
ATOM 2988 O O . ALA B 1 170 ? 18.047 28.906 12.859 1 31.52 170 ALA B O 1
ATOM 2989 N N . GLN B 1 171 ? 16.266 28.438 12.695 1 35.34 171 GLN B N 1
ATOM 2990 C CA . GLN B 1 171 ? 16.578 27.422 11.688 1 35.34 171 GLN B CA 1
ATOM 2991 C C . GLN B 1 171 ? 16.906 28.078 10.352 1 35.34 171 GLN B C 1
ATOM 2993 O O . GLN B 1 171 ? 16.25 29.047 9.953 1 35.34 171 GLN B O 1
ATOM 2998 N N . ASN B 1 172 ? 18.141 28.094 9.961 1 31.42 172 ASN B N 1
ATOM 2999 C CA . ASN B 1 172 ? 18.422 28.5 8.594 1 31.42 172 ASN B CA 1
ATOM 3000 C C . ASN B 1 172 ? 17.312 28.078 7.637 1 31.42 172 ASN B C 1
ATOM 3002 O O . ASN B 1 172 ? 16.938 26.906 7.602 1 31.42 172 ASN B O 1
ATOM 3006 N N . SER B 1 173 ? 16.188 28.828 7.465 1 33.72 173 SER B N 1
ATOM 3007 C CA . SER B 1 173 ? 15.141 28.844 6.441 1 33.72 173 SER B CA 1
ATOM 3008 C C . SER B 1 173 ? 15.586 28.125 5.18 1 33.72 173 SER B C 1
ATOM 3010 O O . SER B 1 173 ? 14.992 28.297 4.113 1 33.72 173 SER B O 1
ATOM 3012 N N . SER B 1 174 ? 16.844 27.812 5.02 1 33.19 174 SER B N 1
ATOM 3013 C CA . SER B 1 174 ? 16.953 27.406 3.623 1 33.19 174 SER B CA 1
ATOM 3014 C C . SER B 1 174 ? 15.875 26.391 3.25 1 33.19 174 SER B C 1
ATOM 3016 O O . SER B 1 174 ? 15.625 25.438 3.99 1 33.19 174 SER B O 1
ATOM 3018 N N . THR B 1 175 ? 14.68 26.828 2.773 1 38.16 175 THR B N 1
ATOM 3019 C CA . THR B 1 175 ? 13.711 26.156 1.915 1 38.16 175 THR B CA 1
ATOM 3020 C C . THR B 1 175 ? 14.227 24.781 1.501 1 38.16 175 THR B C 1
ATOM 3022 O O . THR B 1 175 ? 13.484 23.969 0.933 1 38.16 175 THR B O 1
ATOM 3025 N N . ASP B 1 176 ? 15.523 24.734 1.463 1 43.72 176 ASP B N 1
ATOM 3026 C CA . ASP B 1 176 ? 16.188 23.562 0.899 1 43.72 176 ASP B CA 1
ATOM 3027 C C . ASP B 1 176 ? 16.438 22.516 1.971 1 43.72 176 ASP B C 1
ATOM 3029 O O . ASP B 1 176 ? 17.578 22.312 2.408 1 43.72 176 ASP B O 1
ATOM 3033 N N . GLY B 1 177 ? 15.68 22.562 3.061 1 53.19 177 GLY B N 1
ATOM 3034 C CA . GLY B 1 177 ? 16.016 21.5 4.008 1 53.19 177 GLY B CA 1
ATOM 3035 C C . GLY B 1 177 ? 16.438 20.219 3.336 1 53.19 177 GLY B C 1
ATOM 3036 O O . GLY B 1 177 ? 15.938 19.875 2.264 1 53.19 177 GLY B O 1
ATOM 3037 N N . TYR B 1 178 ? 17.609 19.812 3.689 1 63.31 178 TYR B N 1
ATOM 3038 C CA . TYR B 1 178 ? 18.203 18.625 3.088 1 63.31 178 TYR B CA 1
ATOM 3039 C C . TYR B 1 178 ? 17.344 17.391 3.318 1 63.31 178 TYR B C 1
ATOM 3041 O O . TYR B 1 178 ? 16.797 17.219 4.406 1 63.31 178 TYR B O 1
ATOM 3049 N N . PRO B 1 179 ? 16.938 16.844 2.348 1 84.25 179 PRO B N 1
ATOM 3050 C CA . PRO B 1 179 ? 16.25 15.555 2.504 1 84.25 179 PRO B CA 1
ATOM 3051 C C . PRO B 1 179 ? 17.016 14.594 3.408 1 84.25 179 PRO B C 1
ATOM 3053 O O . PRO B 1 179 ? 18.25 14.656 3.49 1 84.25 179 PRO B O 1
ATOM 3056 N N . PHE B 1 180 ? 16.266 13.93 4.273 1 85.69 180 PHE B N 1
ATOM 3057 C CA . PHE B 1 180 ? 16.891 12.805 4.969 1 85.69 180 PHE B CA 1
ATOM 3058 C C . PHE B 1 180 ? 17.5 11.828 3.98 1 85.69 180 PHE B C 1
ATOM 3060 O O . PHE B 1 180 ? 16.875 11.477 2.979 1 85.69 180 PHE B O 1
ATOM 3067 N N . ASP B 1 181 ? 18.703 11.516 4.246 1 86.44 181 ASP B N 1
ATOM 3068 C CA . ASP B 1 181 ? 19.375 10.469 3.492 1 86.44 181 ASP B CA 1
ATOM 3069 C C . ASP B 1 181 ? 19.25 9.117 4.191 1 86.44 181 ASP B C 1
ATOM 3071 O O . ASP B 1 181 ? 19.906 8.883 5.215 1 86.44 181 ASP B O 1
ATOM 3075 N N . LEU B 1 182 ? 18.578 8.219 3.629 1 87 182 LEU B N 1
ATOM 3076 C CA . LEU B 1 182 ? 18.219 6.977 4.305 1 87 182 LEU B CA 1
ATOM 3077 C C . LEU B 1 182 ? 19.344 5.957 4.207 1 87 182 LEU B C 1
ATOM 3079 O O . LEU B 1 182 ? 19.25 4.859 4.762 1 87 182 LEU B O 1
ATOM 3083 N N . THR B 1 183 ? 20.359 6.309 3.496 1 83.62 183 THR B N 1
ATOM 3084 C CA . THR B 1 183 ? 21.562 5.488 3.543 1 83.62 183 THR B CA 1
ATOM 3085 C C . THR B 1 183 ? 22.422 5.84 4.762 1 83.62 183 THR B C 1
ATOM 3087 O O . THR B 1 183 ? 23.344 5.102 5.121 1 83.62 183 THR B O 1
ATOM 3090 N N . ASN B 1 184 ? 22.156 6.938 5.359 1 83.06 184 ASN B N 1
ATOM 3091 C CA . ASN B 1 184 ? 22.812 7.402 6.574 1 83.06 184 ASN B CA 1
ATOM 3092 C C . ASN B 1 184 ? 22.031 7.031 7.824 1 83.06 184 ASN B C 1
ATOM 3094 O O . ASN B 1 184 ? 20.922 7.531 8.031 1 83.06 184 ASN B O 1
ATOM 3098 N N . PRO B 1 185 ? 22.609 6.223 8.711 1 81.88 185 PRO B N 1
ATOM 3099 C CA . PRO B 1 185 ? 21.875 5.754 9.891 1 81.88 185 PRO B CA 1
ATOM 3100 C C . PRO B 1 185 ? 21.422 6.898 10.797 1 81.88 185 PRO B C 1
ATOM 3102 O O . PRO B 1 185 ? 20.391 6.797 11.453 1 81.88 185 PRO B O 1
ATOM 3105 N N . ASN B 1 186 ? 22.203 7.934 10.828 1 79.5 186 ASN B N 1
ATOM 3106 C CA . ASN B 1 186 ? 21.797 9.07 11.648 1 79.5 186 ASN B CA 1
ATOM 3107 C C . ASN B 1 186 ? 20.547 9.742 11.094 1 79.5 186 ASN B C 1
ATOM 3109 O O . ASN B 1 186 ? 19.656 10.133 11.859 1 79.5 186 ASN B O 1
ATOM 3113 N N . ASP B 1 187 ? 20.469 9.805 9.781 1 83.5 187 ASP B N 1
ATOM 3114 C CA . ASP B 1 187 ? 19.281 10.383 9.148 1 83.5 187 ASP B CA 1
ATOM 3115 C C . ASP B 1 187 ? 18.078 9.453 9.305 1 83.5 187 ASP B C 1
ATOM 3117 O O . ASP B 1 187 ? 16.953 9.922 9.453 1 83.5 187 ASP B O 1
ATOM 3121 N N . CYS B 1 188 ? 18.344 8.18 9.281 1 85.25 188 CYS B N 1
ATOM 3122 C CA . CYS B 1 188 ? 17.266 7.227 9.523 1 85.25 188 CYS B CA 1
ATOM 3123 C C . CYS B 1 188 ? 16.688 7.418 10.922 1 85.25 188 CYS B C 1
ATOM 3125 O O . CYS B 1 188 ? 15.461 7.426 11.086 1 85.25 188 CYS B O 1
ATOM 3127 N N . ALA B 1 189 ? 17.547 7.605 11.867 1 80.06 189 ALA B N 1
ATOM 3128 C CA . ALA B 1 189 ? 17.094 7.809 13.242 1 80.06 189 ALA B CA 1
ATOM 3129 C C . ALA B 1 189 ? 16.328 9.117 13.383 1 80.06 189 ALA B C 1
ATOM 3131 O O . ALA B 1 189 ? 15.305 9.18 14.07 1 80.06 189 ALA B O 1
ATOM 3132 N N . ALA B 1 190 ? 16.859 10.078 12.719 1 80.56 190 ALA B N 1
ATOM 3133 C CA . ALA B 1 190 ? 16.203 11.391 12.766 1 80.56 190 ALA B CA 1
ATOM 3134 C C . ALA B 1 190 ? 14.82 11.336 12.125 1 80.56 190 ALA B C 1
ATOM 3136 O O . ALA B 1 190 ? 13.859 11.898 12.664 1 80.56 190 ALA B O 1
ATOM 3137 N N . LEU B 1 191 ? 14.766 10.727 11 1 85.38 191 LEU B N 1
ATOM 3138 C CA . LEU B 1 191 ? 13.477 10.602 10.328 1 85.38 191 LEU B CA 1
ATOM 3139 C C . LEU B 1 191 ? 12.508 9.766 11.156 1 85.38 191 LEU B C 1
ATOM 3141 O O . LEU B 1 191 ? 11.312 10.07 11.219 1 85.38 191 LEU B O 1
ATOM 3145 N N . ASP B 1 192 ? 13.008 8.773 11.734 1 85.38 192 ASP B N 1
ATOM 3146 C CA . ASP B 1 192 ? 12.164 7.961 12.609 1 85.38 192 ASP B CA 1
ATOM 3147 C C . ASP B 1 192 ? 11.57 8.805 13.734 1 85.38 192 ASP B C 1
ATOM 3149 O O . ASP B 1 192 ? 10.383 8.688 14.047 1 85.38 192 ASP B O 1
ATOM 3153 N N . ALA B 1 193 ? 12.352 9.617 14.297 1 80.5 193 ALA B N 1
ATOM 3154 C CA . ALA B 1 193 ? 11.875 10.523 15.336 1 80.5 193 ALA B CA 1
ATOM 3155 C C . ALA B 1 193 ? 10.836 11.492 14.781 1 80.5 193 ALA B C 1
ATOM 3157 O O . ALA B 1 193 ? 9.82 11.758 15.43 1 80.5 193 ALA B O 1
ATOM 3158 N N . ALA B 1 194 ? 11.102 11.977 13.625 1 83.62 194 ALA B N 1
ATOM 3159 C CA . ALA B 1 194 ? 10.172 12.898 12.977 1 83.62 194 ALA B CA 1
ATOM 3160 C C . ALA B 1 194 ? 8.836 12.219 12.688 1 83.62 194 ALA B C 1
ATOM 3162 O O . ALA B 1 194 ? 7.773 12.797 12.922 1 83.62 194 ALA B O 1
ATOM 3163 N N . LEU B 1 195 ? 8.93 11.031 12.227 1 88.19 195 LEU B N 1
ATOM 3164 C CA . LEU B 1 195 ? 7.727 10.266 11.93 1 88.19 195 LEU B CA 1
ATOM 3165 C C . LEU B 1 195 ? 6.945 9.953 13.203 1 88.19 195 LEU B C 1
ATOM 3167 O O . LEU B 1 195 ? 5.715 9.984 13.195 1 88.19 195 LEU B O 1
ATOM 3171 N N . THR B 1 196 ? 7.645 9.695 14.211 1 83.75 196 THR B N 1
ATOM 3172 C CA . THR B 1 196 ? 7.004 9.469 15.508 1 83.75 196 THR B CA 1
ATOM 3173 C C . THR B 1 196 ? 6.297 10.734 15.984 1 83.75 196 THR B C 1
ATOM 3175 O O . THR B 1 196 ? 5.172 10.664 16.484 1 83.75 196 THR B O 1
ATOM 3178 N N . TYR B 1 197 ? 6.984 11.812 15.875 1 81.56 197 TYR B N 1
ATOM 3179 C CA . TYR B 1 197 ? 6.363 13.094 16.219 1 81.56 197 TYR B CA 1
ATOM 3180 C C . TYR B 1 197 ? 5.105 13.32 15.383 1 81.56 197 TYR B C 1
ATOM 3182 O O . TYR B 1 197 ? 4.062 13.711 15.914 1 81.56 197 TYR B O 1
ATOM 3190 N N . MET B 1 198 ? 5.234 13.133 14.07 1 85.06 198 MET B N 1
ATOM 3191 C CA . MET B 1 198 ? 4.102 13.258 13.164 1 85.06 198 MET B CA 1
ATOM 3192 C C . MET B 1 198 ? 2.918 12.422 13.648 1 85.06 198 MET B C 1
ATOM 3194 O O . MET B 1 198 ? 1.802 12.93 13.766 1 85.06 198 MET B O 1
ATOM 3198 N N . ARG B 1 199 ? 3.162 11.219 13.977 1 88.06 199 ARG B N 1
ATOM 3199 C CA . ARG B 1 199 ? 2.121 10.305 14.43 1 88.06 199 ARG B CA 1
ATOM 3200 C C . ARG B 1 199 ? 1.43 10.836 15.68 1 88.06 199 ARG B C 1
ATOM 3202 O O . ARG B 1 199 ? 0.218 10.672 15.844 1 88.06 199 ARG B O 1
ATOM 3209 N N . GLY B 1 200 ? 2.16 11.383 16.516 1 83 200 GLY B N 1
ATOM 3210 C CA . GLY B 1 200 ? 1.608 11.914 17.75 1 83 200 GLY B CA 1
ATOM 3211 C C . GLY B 1 200 ? 0.918 13.25 17.562 1 83 200 GLY B C 1
ATOM 3212 O O . GLY B 1 200 ? 0.226 13.727 18.469 1 83 200 GLY B O 1
ATOM 3213 N N . ASN B 1 201 ? 1.099 13.891 16.344 1 83.31 201 ASN B N 1
ATOM 3214 C CA . ASN B 1 201 ? 0.589 15.242 16.109 1 83.31 201 ASN B CA 1
ATOM 3215 C C . ASN B 1 201 ? -0.167 15.336 14.789 1 83.31 201 ASN B C 1
ATOM 3217 O O . ASN B 1 201 ? 0.042 16.281 14.016 1 83.31 201 ASN B O 1
ATOM 3221 N N . LEU B 1 202 ? -0.992 14.453 14.492 1 87.25 202 LEU B N 1
ATOM 3222 C CA . LEU B 1 202 ? -1.684 14.383 13.203 1 87.25 202 LEU B CA 1
ATOM 3223 C C . LEU B 1 202 ? -2.646 15.555 13.039 1 87.25 202 LEU B C 1
ATOM 3225 O O . LEU B 1 202 ? -2.893 16.016 11.922 1 87.25 202 LEU B O 1
ATOM 3229 N N . ARG B 1 203 ? -3.248 16.016 14.125 1 71.62 203 ARG B N 1
ATOM 3230 C CA . ARG B 1 203 ? -4.238 17.094 14.055 1 71.62 203 ARG B CA 1
ATOM 3231 C C . ARG B 1 203 ? -3.738 18.344 14.75 1 71.62 203 ARG B C 1
ATOM 3233 O O . ARG B 1 203 ? -4.531 19.125 15.281 1 71.62 203 ARG B O 1
ATOM 3240 N N . HIS B 1 204 ? -2.445 18.344 14.836 1 60.34 204 HIS B N 1
ATOM 3241 C CA . HIS B 1 204 ? -1.976 19.5 15.586 1 60.34 204 HIS B CA 1
ATOM 3242 C C . HIS B 1 204 ? -2.395 20.812 14.914 1 60.34 204 HIS B C 1
ATOM 3244 O O . HIS B 1 204 ? -1.973 21.094 13.797 1 60.34 204 HIS B O 1
ATOM 3250 N N . ARG B 1 205 ? -3.5 21.359 15.211 1 53.09 205 ARG B N 1
ATOM 3251 C CA . ARG B 1 205 ? -4.133 22.594 14.719 1 53.09 205 ARG B CA 1
ATOM 3252 C C . ARG B 1 205 ? -3.273 23.812 15.023 1 53.09 205 ARG B C 1
ATOM 3254 O O . ARG B 1 205 ? -3.279 24.781 14.266 1 53.09 205 ARG B O 1
ATOM 3261 N N . ASP B 1 206 ? -2.699 23.812 16.141 1 48.28 206 ASP B N 1
ATOM 3262 C CA . ASP B 1 206 ? -2.307 25.125 16.688 1 48.28 206 ASP B CA 1
ATOM 3263 C C . ASP B 1 206 ? -0.984 25.594 16.078 1 48.28 206 ASP B C 1
ATOM 3265 O O . ASP B 1 206 ? -0.796 26.781 15.836 1 48.28 206 ASP B O 1
ATOM 3269 N N . THR B 1 207 ? -0.025 24.719 16.094 1 46.16 207 THR B N 1
ATOM 3270 C CA . THR B 1 207 ? 1.308 25.297 16.156 1 46.16 207 THR B CA 1
ATOM 3271 C C . THR B 1 207 ? 1.827 25.609 14.758 1 46.16 207 THR B C 1
ATOM 3273 O O . THR B 1 207 ? 2.857 26.266 14.594 1 46.16 207 THR B O 1
ATOM 3276 N N . TRP B 1 208 ? 1.12 25.141 13.852 1 48.09 208 TRP B N 1
ATOM 3277 C CA . TRP B 1 208 ? 1.812 25.344 12.578 1 48.09 208 TRP B CA 1
ATOM 3278 C C . TRP B 1 208 ? 1.082 26.375 11.727 1 48.09 208 TRP B C 1
ATOM 3280 O O . TRP B 1 208 ? 1.211 26.391 10.5 1 48.09 208 TRP B O 1
ATOM 3290 N N . GLY B 1 209 ? 0.156 27.016 12.312 1 42.81 209 GLY B N 1
ATOM 3291 C CA . GLY B 1 209 ? -0.598 28.047 11.602 1 42.81 209 GLY B CA 1
ATOM 3292 C C . GLY B 1 209 ? 0.165 29.344 11.445 1 42.81 209 GLY B C 1
ATOM 3293 O O . GLY B 1 209 ? 1.21 29.531 12.07 1 42.81 209 GLY B O 1
ATOM 3294 N N . PRO B 1 210 ? -0.19 30.062 10.102 1 40.72 210 PRO B N 1
ATOM 3295 C CA . PRO B 1 210 ? 0.296 31.438 10.117 1 40.72 210 PRO B CA 1
ATOM 3296 C C . PRO B 1 210 ? 0.025 32.125 11.453 1 40.72 210 PRO B C 1
ATOM 3298 O O . PRO B 1 210 ? -0.889 31.75 12.18 1 40.72 210 PRO B O 1
#

Sequence (420 aa):
MGYCIKRRDKRMAAALMQAYSAMNGWMNEEGIVNGMWTAILNELFPQNTLNFLIGPEVHSANNTNRADLSIYEIDTTAGLGNYTRKVVVVYEGKRSGSTDGWDDILTQCDNWTRRQPTNVFAVGECCWYIGAKGGHAKLWVCKRIGTGSHITDFWTKSLIFNHGQPRNGAQNSSTDGYPFDLTNPNDCAALDAALTYMRGNLRHRDTWGPMGYCIKRRDKRMAAALMQAYSAMNGWMNEEGIVNGMWTAILNELFPQNTLNFLIGPEVHSANNTNRADLSIYEIDTTAGLGNYTRKVVVVYEGKRSGSTDGWDDILTQCDNWTRRQPTNVFAVGECCWYIGAKGGHAKLWVCKRIGTGSHITDFWTKSLIFNHGQPRNGAQNSSTDGYPFDLTNPNDCAALDAALTYMRGNLRHRDTWGP

Organism: Serendipita indica (strain DSM 11827) (NCBI:txid1109443)

Solvent-accessible surface area (backbone atoms only — not comparable to full-atom values): 21829 Å² total; per-residue (Å²): 134,76,81,70,68,66,76,69,61,88,50,52,49,23,52,50,39,38,58,55,35,45,27,66,79,50,26,61,33,39,15,48,36,41,10,54,47,47,43,42,45,42,70,75,45,52,37,92,76,58,43,27,42,53,17,43,52,31,60,23,74,81,62,80,35,63,33,57,31,34,31,29,41,39,44,60,84,71,34,92,60,47,58,46,48,30,53,34,36,35,33,36,62,32,20,52,82,50,86,71,48,70,67,54,42,51,48,53,48,48,59,28,56,68,46,37,52,59,80,35,46,35,70,60,38,30,30,34,36,39,35,33,42,27,47,28,34,45,48,32,39,33,32,31,46,82,91,45,73,48,75,41,62,48,70,33,45,28,24,56,78,55,87,76,52,52,36,79,56,84,38,72,60,56,89,64,54,74,55,38,41,24,74,38,68,68,34,18,48,50,50,35,51,47,50,50,50,44,68,78,43,45,65,56,50,71,82,77,53,136,133,76,79,71,69,66,78,69,60,87,52,49,48,22,52,51,40,38,58,54,36,43,26,64,79,48,26,61,33,37,15,48,34,41,10,54,49,47,44,41,46,41,70,75,44,53,38,91,77,58,43,27,42,56,16,44,52,32,59,24,73,81,64,81,34,62,32,58,30,34,31,27,41,38,43,61,86,71,33,92,59,47,57,46,48,30,54,34,36,36,32,36,61,32,20,53,81,50,85,72,49,69,67,54,41,49,48,53,46,48,60,27,57,68,44,36,52,59,81,36,47,34,69,61,38,31,31,35,36,38,35,35,43,26,48,29,34,45,44,34,38,33,31,31,46,81,91,46,72,48,75,41,68,53,65,40,46,37,21,63,84,51,98,75,59,59,38,79,56,86,36,72,68,58,89,64,50,73,55,38,41,24,74,37,68,67,33,20,49,50,48,34,52,49,51,52,50,44,68,76,44,45,67,55,52,72,82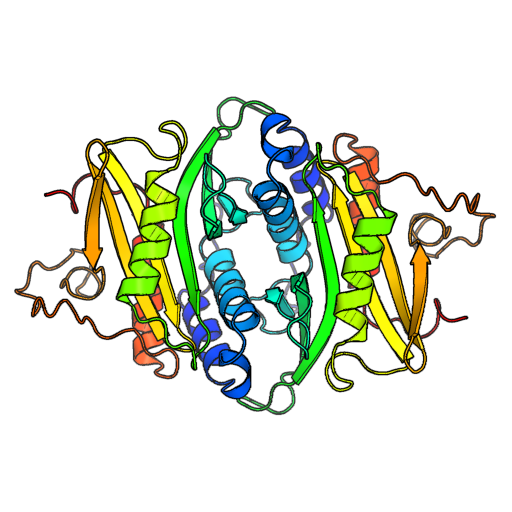,76,53,135

Foldseek 3Di:
DPPCPPPPDLCPLLVLLQVLLVPPVQLQDFVSVLVSVVVSVCSLPPPPVVQKDKDAQDAFPVRPATFRIWMWGWDCPVHPPDIFIATQETEDEEGQPDPDDPVNRVVRRQVRQLRHDCSHPNQLWKHKYWYYYRSWIFIWIWHHHPSHIDIDTPVQFCAFPPPHGRPRDRRPPPVCPDTQGSNDSVSSSVVSRVSNVSSVCSGVRPDPDD/DPPCPPPPDLCVLLVLLQVLLVPPVQLQDFVSVLVSVVVSVCSLPPPPVVQKDKDAQDAFPVRPATFRIWMWGWDCPVHPPDIFIATQETEDEEGQPDPDDPVNRVVRRQVRQLRHDCSHPNQLWKHKYWYYYRSWIWIWIWHHHPSHIDIDTPPQFCAFPDPHGRPPDPRVPPPCRDTQGSNDSVSSSVVSRVSNVSSVCSGVRPDPDD

Secondary structure (DSSP, 8-state):
---------TTHHHHHHHHHHT-TTGGG-HHHHHHHHHHHHHHHS-STTSSEEEEEEEEPTTSS-EEEEEEEEEE-TT-TT--EEEEEEEEEEE-TT----HHHHHHHHHHHHTTS-TTTS-TT-EEEEEEEETTEEEEEEEEEETTEEEEEETTTSBTSTTTTS-B-------S--PPEETTSHHHHHHHHHHHHHHHHTTT--STT--/---------TTHHHHHHHHHHT-GGGGGSHHHHHHHHHHHHHHHS-STTSSEEEEEEEEPTTSS-EEEEEEEEEE-TT-TT--EEEEEEEEEEE-TT----HHHHHHHHHHHHTTS-TTTS-TT-EEEEEEEETTEEEEEEEEEETTEEEEEESTTSBTSTTTSS-B-------S--PPEETTSHHHHHHHHHHHHHHHHTTT--STT--

pLDDT: mean 78.45, std 21.77, range [17.97, 98.31]

Radius of gyration: 21.55 Å; Cα contacts (8 Å, |Δi|>4): 862; chains: 2; bounding box: 45×65×56 Å

Nearest PDB structures (foldseek):
  8qby-assembly1_t  TM=5.272E-01  e=8.842E-01  Paracoccus denitrificans PD1222
  7f3n-assembly1_A  TM=2.811E-01  e=1.511E+00  Ralstonia pseudosolanacearum GMI1000
  7z4b-assembly1_EA  TM=3.111E-01  e=7.110E+00  Escherichia phage vB_EcoP_SU10
  3q0y-assembly2_C  TM=3.010E-01  e=9.577E+00  Chlamydomonas reinhardtii
  5bz6-assembly1_A  TM=3.053E-01  e=7.110E+00  Tequatrovirus T4